Protein AF-A0A6A5CI00-F1 (afdb_monomer_lite)

Secondary structure (DSSP, 8-state):
-------------------------TT------TTSS--GGGT----PPP--EEEETTEEEE----S-----SSSSHHHHHHHHHHHHTTTTS-----------HHHHSTT-EEEEEEEEEEE--S-SS-SEEEEEEEEEEETTTTEEEEEPPP-TT--S--SEEEEEEPPBPP-SSS-S-PBP-GGG--TT-EEEETTEEEEEEEE-HHHHHHHHHHT-PPPPPPPPPP-HHHHHHHHHHHHT-TT----HHHHHHHHHHHHHTTPPP-S--HHHHHHHHHHHHSTT-EEEEEEEEE-TTSTT--EEEEEEEEETTTTEEEEEE-PPTT-SS---S-SEEEEPPBPPPSSTTS---B--TTT--TT-EEEETTEEEEEEEE-HHHHHHHHHHH-----PPPP-SPPPPPP-PPPPPPP-SSS-HHHHHHHHH-SS--PPPP-HHHHHHTTT-EEEEEEEEE-S-TTTTT-EEEEEEETTTTEEEEEEPP-TTSSS--EEEEEEE--B-TTSPBP-GGG--TT-EEEETTEEEEEEEE-HHHHHHHHHTTTT-GGG-HHHHHHHHHHHHHSSSSHHHHHHHHHHS-TT-EE-HHHHHHHHHHTT----HHHHHHHHHHTT--TT--EEHHHHHHHHHHS-------SS---TTHHHHHHHHHHHHHHHHHHHHH-HHHHHHHHHHHHHHSTTS-B-HHHHHHIIIIIS-----HHHHHHHHHHHS-TT-S-B-HHHHHHHHTT--TTTTTTTT-

InterPro domains:
  IPR002048 EF-hand domain [PF13833] (588-635)
  IPR002048 EF-hand domain [PS50222] (607-642)
  IPR002048 EF-hand domain [cd00051] (591-637)
  IPR006602 DM10 domain [PF06565] (104-211)
  IPR006602 DM10 domain [PF06565] (281-386)
  IPR006602 DM10 domain [PF06565] (445-542)
  IPR006602 DM10 domain [PS51336] (110-219)
  IPR006602 DM10 domain [PS51336] (287-394)
  IPR006602 DM10 domain [PS51336] (451-550)
  IPR006602 DM10 domain [SM00676] (110-219)
  IPR006602 DM10 domain [SM00676] (287-394)
  IPR006602 DM10 domain [SM00676] (451-550)
  IPR011992 EF-hand domain pair [SSF47473] (590-745)
  IPR040193 EF-hand domain-containing protein EFHC1/EFHC2/EFHB [PTHR12086] (25-575)

Organism: Naegleria fowleri (NCBI:txid5763)

pLDDT: mean 77.85, std 17.81, range [25.05, 96.81]

Sequence (754 aa):
MSFATKSSSFASNKEFSFMNTTAPSKDRKLPFLPGFTFDDKFIKERHHKSQLLAYKNHIPVVHDYDVPVEVDELQTETEKLADMLRSTTQLYKSTTTNETKQKENWLSLEKKVLRFYAYFKEGVHESPVEQSRVRKCVIFYYLEDDTMHISEPKQDNSGIPQGTLVKRHRIPRDRIQGNSNVYYTIDDLNVGREITVYGKTFRIVDCDAFTRDFFNGIGVEVPEPEPYPGDQYTEKRESIQKSMNPYKTLSPMDQDLKKYMEYSFKGKRTNPSKQEKVAVQKFLAFDRQVLRFFCAWDDTEKLYGDKRFFVLEYYLSDDTMKISEVFSANSGYDPFPVFLKRQKVPRIKNSANEPTTYYDETDLGIGKRIIVFSKNFLLYDCDPFTREFYAKKYGITDMTPIDVKDAPKTEIQYEEPPYNGFGDEEDSLGSWKYLVIKPPKKDVKKYIENDHKLFRYSAVLVTDKPEDKGRKFILSYYLSDDTISVFEPVQRNSGVIGGKFLQRSRVKNERGEYYKANETFIGATLNINNFIFYLEETDEFTVNYMEQNAEQFPKANIEIIMNKIRKHVQDSSLEYKLRDAMGSAQRGARIEMDELRQLLQSMGLDLVEHELITILRHFKANQDGTIDLSEFINAITFGPVTSTRKEQAVQPQKQKDTVSFNNAYKVFNEKISTRRLLVHDTFKVMSDKSVDGLIGETEFKKAVQDHLKLNLSNDQVSSLVDHFFPETKKRLTLIEFMKIIEGTSTYLYLKNNK

Foldseek 3Di:
DDDDDDDDDDDDDDDPPDDPPDDDDPPDPDDPDPPRDDDCPPVDPDDDDDPQWDDDPNDTDGDDPPDPPPPPDDPVVLVVLLVVLLVVVPVVDDDDDDDDPDDDQLVVQPPPKWKFKKWFKDADPDDPQFGIDIFIKIWIARRNARWIWIFGDDDPPPPDDGTTPGDTDFFAADDPDPDRDHTDDPVQDAQQHWGAGPNTIIHTFGIDPSNQSNCVSNVHHHDDGHDGDDTSNVVVVVVVVVVPDPPDDDDPVVVVVVVVVCVVVVHDDDDDDPVVVVLVVQCVVQPPPKWKFKKWFFPVVDPPTHIFIWIWIARRSHRWIWIAGDDDPPDPDDHDGGPGDTDFFWADDPDPPDDTDTDDPVQDAAQHWGQGPNTTIHGFATDPSNLVVCCVPPVDNPRDGDDPDDDPPDDDDDDQDPDPPDDDPQQSSQVVVDVDRDPRDDPVVQLVVQPPPKKWFWKAWDDPDPLRHPFIWIWIARRNHRWIWIWGDDDPPSPDDTGTPGDTDFFAAPVRHTDDLLQDFQQHWGQGVNTTIHGHGIDPSSLVVCCVVVVSHVLLNLLNLLLVVLVLCVPPPCVVLLVVVVVPADQQRWDALVRVCVSCVVSVDDRGPSSSVSVQVVQVQDVVRTHRSVVVVCCSPPPDNPDPPDPDDDDPVVVVLVVLQVVLLVLVLVLCVVPVVQLLVLLQVLLVPDPNSWDFLVSQVCSVCPRSPRPHDPSNSVSVRCLQAPPVGRIGHSVQSVCVSVVNHPVNVVVVVD

Structure (mmCIF, N/CA/C/O backbone):
data_AF-A0A6A5CI00-F1
#
_entry.id   AF-A0A6A5CI00-F1
#
loop_
_atom_site.group_PDB
_atom_site.id
_atom_site.type_symbol
_atom_site.label_atom_id
_atom_site.label_alt_id
_atom_site.label_comp_id
_atom_site.label_asym_id
_atom_site.label_entity_id
_atom_site.label_seq_id
_atom_site.pdbx_PDB_ins_code
_atom_site.Cartn_x
_atom_site.Cartn_y
_atom_site.Cartn_z
_atom_site.occupancy
_atom_site.B_iso_or_equiv
_atom_site.auth_seq_id
_atom_site.auth_comp_id
_atom_site.auth_asym_id
_atom_site.auth_atom_id
_atom_site.pdbx_PDB_model_num
ATOM 1 N N . MET A 1 1 ? -39.563 -46.593 19.217 1.00 32.53 1 MET A N 1
ATOM 2 C CA . MET A 1 1 ? -39.134 -47.921 19.702 1.00 32.53 1 MET A CA 1
ATOM 3 C C . MET A 1 1 ? -37.682 -47.837 20.142 1.00 32.53 1 MET A C 1
ATOM 5 O O . MET A 1 1 ? -36.894 -47.245 19.423 1.00 32.53 1 MET A O 1
ATOM 9 N N . SER A 1 2 ? -37.384 -48.445 21.294 1.00 28.08 2 SER A N 1
ATOM 10 C CA . SER A 1 2 ? -36.056 -48.839 21.792 1.00 28.08 2 SER A CA 1
ATOM 11 C C . SER A 1 2 ? -35.021 -47.738 22.079 1.00 28.08 2 SER A C 1
ATOM 13 O O . SER A 1 2 ? -34.098 -47.503 21.303 1.00 28.08 2 SER A O 1
ATOM 15 N N . PHE A 1 3 ? -35.132 -47.159 23.278 1.00 25.05 3 PHE A N 1
ATOM 16 C CA . PHE A 1 3 ? -34.029 -46.534 24.011 1.00 25.05 3 PHE A CA 1
ATOM 17 C C . PHE A 1 3 ? -33.148 -47.612 24.661 1.00 25.05 3 PHE A C 1
ATOM 19 O O . PHE A 1 3 ? -33.667 -48.500 25.333 1.00 25.05 3 PHE A O 1
ATOM 26 N N . ALA A 1 4 ? -31.827 -47.481 24.528 1.00 28.86 4 ALA A N 1
ATOM 27 C CA . ALA A 1 4 ? -30.848 -48.128 25.396 1.00 28.86 4 ALA A CA 1
ATOM 28 C C . ALA A 1 4 ? -30.026 -47.035 26.093 1.00 28.86 4 ALA A C 1
ATOM 30 O O . ALA A 1 4 ? -29.338 -46.235 25.462 1.00 28.86 4 ALA A O 1
ATOM 31 N N . THR A 1 5 ? -30.169 -46.989 27.411 1.00 28.27 5 THR A N 1
ATOM 32 C CA . THR A 1 5 ? -29.568 -46.050 28.355 1.00 28.27 5 THR A CA 1
ATOM 33 C C . THR A 1 5 ? -28.131 -46.443 28.696 1.00 28.27 5 THR A C 1
ATOM 35 O O . THR A 1 5 ? -27.895 -47.539 29.202 1.00 28.27 5 THR A O 1
ATOM 38 N N . LYS A 1 6 ? -27.178 -45.521 28.519 1.00 27.97 6 LYS A N 1
ATOM 39 C CA . LYS A 1 6 ? -25.930 -45.492 29.294 1.00 27.97 6 LYS A CA 1
ATOM 40 C C . LYS A 1 6 ? -25.767 -44.110 29.915 1.00 27.97 6 LYS A C 1
ATOM 42 O O . LYS A 1 6 ? -25.740 -43.094 29.231 1.00 27.97 6 LYS A O 1
ATOM 47 N N . SER A 1 7 ? -25.717 -44.127 31.237 1.00 26.31 7 SER A N 1
ATOM 48 C CA . SER A 1 7 ? -25.544 -43.016 32.158 1.00 26.31 7 SER A CA 1
ATOM 49 C C . SER A 1 7 ? -24.133 -42.431 32.072 1.00 26.31 7 SER A C 1
ATOM 51 O O . SER A 1 7 ? -23.162 -43.117 32.389 1.00 26.31 7 SER A O 1
ATOM 53 N N . SER A 1 8 ? -24.029 -41.151 31.718 1.00 26.78 8 SER A N 1
ATOM 54 C CA . SER A 1 8 ? -22.861 -40.314 32.003 1.00 26.78 8 SER A CA 1
ATOM 55 C C . SER A 1 8 ? -23.318 -39.119 32.836 1.00 26.78 8 SER A C 1
ATOM 57 O O . SER A 1 8 ? -24.094 -38.282 32.374 1.00 26.78 8 SER A O 1
ATOM 59 N N . SER A 1 9 ? -22.856 -39.084 34.080 1.00 26.25 9 SER A N 1
ATOM 60 C CA . SER A 1 9 ? -23.068 -38.040 35.076 1.00 26.25 9 SER A CA 1
ATOM 61 C C . SER A 1 9 ? -22.591 -36.672 34.577 1.00 26.25 9 SER A C 1
ATOM 63 O O . SER A 1 9 ? -21.389 -36.448 34.425 1.00 26.25 9 SER A O 1
ATOM 65 N N . PHE A 1 10 ? -23.526 -35.747 34.363 1.00 28.16 10 PHE A N 1
ATOM 66 C CA . PHE A 1 10 ? -23.225 -34.326 34.228 1.00 28.16 10 PHE A CA 1
ATOM 67 C C . PHE A 1 10 ? -23.096 -33.700 35.617 1.00 28.16 10 PHE A C 1
ATOM 69 O O . PHE A 1 10 ? -24.047 -33.665 36.394 1.00 28.16 10 PHE A O 1
ATOM 76 N N . ALA A 1 11 ? -21.895 -33.208 35.905 1.00 28.19 11 ALA A N 1
ATOM 77 C CA . ALA A 1 11 ? -21.605 -32.332 37.023 1.00 28.19 11 ALA A CA 1
ATOM 78 C C . ALA A 1 11 ? -22.279 -30.968 36.806 1.00 28.19 11 ALA A C 1
ATOM 80 O O . ALA A 1 11 ? -22.049 -30.306 35.791 1.00 28.19 11 ALA A O 1
ATOM 81 N N . SER A 1 12 ? -23.074 -30.531 37.779 1.00 28.50 12 SER A N 1
ATOM 82 C CA . SER A 1 12 ? -23.585 -29.166 37.876 1.00 28.50 12 SER A CA 1
ATOM 83 C C . SER A 1 12 ? -23.080 -28.507 39.155 1.00 28.50 12 SER A C 1
ATOM 85 O O . SER A 1 12 ? -23.105 -29.122 40.217 1.00 28.50 12 SER A O 1
ATOM 87 N N . ASN A 1 13 ? -22.738 -27.226 39.010 1.00 28.45 13 ASN A N 1
ATOM 88 C CA . ASN A 1 13 ? -22.487 -26.209 40.035 1.00 28.45 13 ASN A CA 1
ATOM 89 C C . ASN A 1 13 ? -21.040 -26.082 40.532 1.00 28.45 13 ASN A C 1
ATOM 91 O O . ASN A 1 13 ? -20.652 -26.538 41.600 1.00 28.45 13 ASN A O 1
ATOM 95 N N . LYS A 1 14 ? -20.266 -25.321 39.744 1.00 29.27 14 LYS A N 1
ATOM 96 C CA . LYS A 1 14 ? -19.169 -24.488 40.246 1.00 29.27 14 LYS A CA 1
ATOM 97 C C . LYS A 1 14 ? -19.744 -23.462 41.222 1.00 29.27 14 LYS A C 1
ATOM 99 O O . LYS A 1 14 ? -20.208 -22.399 40.811 1.00 29.27 14 LYS A O 1
ATOM 104 N N . GLU A 1 15 ? -19.690 -23.780 42.505 1.00 29.03 15 GLU A N 1
ATOM 105 C CA . GLU A 1 15 ? -19.599 -22.759 43.538 1.00 29.03 15 GLU A CA 1
ATOM 106 C C . GLU A 1 15 ? -18.268 -22.020 43.364 1.00 29.03 15 GLU A C 1
ATOM 108 O O . GLU A 1 15 ? -17.211 -22.620 43.149 1.00 29.03 15 GLU A O 1
ATOM 113 N N . PHE A 1 16 ? -18.327 -20.691 43.403 1.00 28.14 16 PHE A N 1
ATOM 114 C CA . PHE A 1 16 ? -17.142 -19.854 43.502 1.00 28.14 16 PHE A CA 1
ATOM 115 C C . PHE A 1 16 ? -16.507 -20.096 44.874 1.00 28.14 16 PHE A C 1
ATOM 117 O O . PHE A 1 16 ? -16.848 -19.434 45.851 1.00 28.14 16 PHE A O 1
ATOM 124 N N . SER A 1 17 ? -15.566 -21.039 44.936 1.00 27.95 17 SER A N 1
ATOM 125 C CA . SER A 1 17 ? -14.612 -21.110 46.033 1.00 27.95 17 SER A CA 1
ATOM 126 C C . SER A 1 17 ? -13.823 -19.802 46.031 1.00 27.95 17 SER A C 1
ATOM 128 O O . SER A 1 17 ? -13.039 -19.540 45.109 1.00 27.95 17 SER A O 1
ATOM 130 N N . PHE A 1 18 ? -14.026 -18.969 47.051 1.00 26.52 18 PHE A N 1
ATOM 131 C CA . PHE A 1 18 ? -12.998 -18.016 47.447 1.00 26.52 18 PHE A CA 1
ATOM 132 C C . PHE A 1 18 ? -11.686 -18.787 47.530 1.00 26.52 18 PHE A C 1
ATOM 134 O O . PHE A 1 18 ? -11.658 -19.895 48.062 1.00 26.52 18 PHE A O 1
ATOM 141 N N . MET A 1 19 ? -10.647 -18.238 46.902 1.00 28.00 19 MET A N 1
ATOM 142 C CA . MET A 1 19 ? -9.322 -18.835 46.859 1.00 28.00 19 MET A CA 1
ATOM 143 C C . MET A 1 19 ? -8.972 -19.392 48.238 1.00 28.00 19 MET A C 1
ATOM 145 O O . MET A 1 19 ? -8.753 -18.626 49.174 1.00 28.00 19 MET A O 1
ATOM 149 N N . ASN A 1 20 ? -8.889 -20.720 48.337 1.00 28.88 20 ASN A N 1
ATOM 150 C CA . ASN A 1 20 ? -7.999 -21.348 49.291 1.00 28.88 20 ASN A CA 1
ATOM 151 C C . ASN A 1 20 ? -6.632 -20.748 48.982 1.00 28.88 20 ASN A C 1
ATOM 153 O O . ASN A 1 20 ? -5.999 -21.097 47.985 1.00 28.88 20 ASN A O 1
ATOM 157 N N . THR A 1 21 ? -6.226 -19.762 49.777 1.00 29.81 21 THR A N 1
ATOM 158 C CA . THR A 1 21 ? -4.846 -19.315 49.837 1.00 29.81 21 THR A CA 1
ATOM 159 C C . THR A 1 21 ? -4.044 -20.545 50.189 1.00 29.81 21 THR A C 1
ATOM 161 O O . THR A 1 21 ? -4.016 -20.985 51.335 1.00 29.81 21 THR A O 1
ATOM 164 N N . THR A 1 22 ? -3.450 -21.133 49.155 1.00 33.62 22 THR A N 1
ATOM 165 C CA . THR A 1 22 ? -2.323 -22.041 49.242 1.00 33.62 22 THR A CA 1
ATOM 166 C C . THR A 1 22 ? -1.447 -21.540 50.377 1.00 33.62 22 THR A C 1
ATOM 168 O O . THR A 1 22 ? -1.013 -20.382 50.348 1.00 33.62 22 THR A O 1
ATOM 171 N N . ALA A 1 23 ? -1.250 -22.379 51.394 1.00 33.56 23 ALA A N 1
ATOM 172 C CA . ALA A 1 23 ? -0.268 -22.122 52.430 1.00 33.56 23 ALA A CA 1
ATOM 173 C C . ALA A 1 23 ? 1.013 -21.610 51.748 1.00 33.56 23 ALA A C 1
ATOM 175 O O . ALA A 1 23 ? 1.413 -22.179 50.722 1.00 33.56 23 ALA A O 1
ATOM 176 N N . PRO A 1 24 ? 1.620 -20.510 52.225 1.00 36.47 24 PRO A N 1
ATOM 177 C CA . PRO A 1 24 ? 2.801 -19.978 51.579 1.00 36.47 24 PRO A CA 1
ATOM 178 C C . PRO A 1 24 ? 3.862 -21.078 51.549 1.00 36.47 24 PRO A C 1
ATOM 180 O O . PRO A 1 24 ? 4.193 -21.680 52.570 1.00 36.47 24 PRO A O 1
ATOM 183 N N . SER A 1 25 ? 4.367 -21.346 50.344 1.00 35.69 25 SER A N 1
ATOM 184 C CA . SER A 1 25 ? 5.595 -22.098 50.105 1.00 35.69 25 SER A CA 1
ATOM 185 C C . SER A 1 25 ? 6.640 -21.735 51.163 1.00 35.69 25 SER A C 1
ATOM 187 O O . SER A 1 25 ? 6.814 -20.544 51.441 1.00 35.69 25 SER A O 1
ATOM 189 N N . LYS A 1 26 ? 7.369 -22.729 51.684 1.00 43.38 26 LYS A N 1
ATOM 190 C CA . LYS A 1 26 ? 8.446 -22.618 52.693 1.00 43.38 26 LYS A CA 1
ATOM 191 C C . LYS A 1 26 ? 9.568 -21.591 52.395 1.00 43.38 26 LYS A C 1
ATOM 193 O O . LYS A 1 26 ? 10.457 -21.431 53.221 1.00 43.38 26 LYS A O 1
ATOM 198 N N . ASP A 1 27 ? 9.494 -20.839 51.296 1.00 43.53 27 ASP A N 1
ATOM 199 C CA . ASP A 1 27 ? 10.564 -19.991 50.761 1.00 43.53 27 ASP A CA 1
ATOM 200 C C . ASP A 1 27 ? 10.288 -18.473 50.759 1.00 43.53 27 ASP A C 1
ATOM 202 O O . ASP A 1 27 ? 11.006 -17.715 50.109 1.00 43.53 27 ASP A O 1
ATOM 206 N N . ARG A 1 28 ? 9.300 -17.963 51.509 1.00 48.97 28 ARG A N 1
ATOM 207 C CA . ARG A 1 28 ? 9.152 -16.505 51.719 1.00 48.97 28 ARG A CA 1
ATOM 208 C C . ARG A 1 28 ? 9.502 -16.104 53.151 1.00 48.97 28 ARG A C 1
ATOM 210 O O . ARG A 1 28 ? 8.641 -16.068 54.022 1.00 48.97 28 ARG A O 1
ATOM 217 N N . LYS A 1 29 ? 10.770 -15.747 53.382 1.00 59.56 29 LYS A N 1
ATOM 218 C CA . LYS A 1 29 ? 11.220 -15.065 54.609 1.00 59.56 29 LYS A CA 1
ATOM 219 C C . LYS A 1 29 ? 10.719 -13.617 54.603 1.00 59.56 29 LYS A C 1
ATOM 221 O O . LYS A 1 29 ? 11.416 -12.719 54.137 1.00 59.56 29 LYS A O 1
ATOM 226 N N . LEU A 1 30 ? 9.493 -13.396 55.072 1.00 69.94 30 LEU A N 1
ATOM 227 C CA . LEU A 1 30 ? 8.991 -12.048 55.341 1.00 69.94 30 LEU A CA 1
ATOM 228 C C . LEU A 1 30 ? 9.643 -11.505 56.628 1.00 69.94 30 LEU A C 1
ATOM 230 O O . LEU A 1 30 ? 9.786 -12.255 57.595 1.00 69.94 30 LEU A O 1
ATOM 234 N N . PRO A 1 31 ? 10.067 -10.230 56.660 1.00 71.75 31 PRO A N 1
ATOM 235 C CA . PRO A 1 31 ? 10.628 -9.621 57.861 1.00 71.75 31 PRO A CA 1
ATOM 236 C C . PRO A 1 31 ? 9.540 -9.422 58.929 1.00 71.75 31 PRO A C 1
ATOM 238 O O . PRO A 1 31 ? 8.436 -8.987 58.611 1.00 71.75 31 PRO A O 1
ATOM 241 N N . PHE A 1 32 ? 9.863 -9.678 60.202 1.00 69.31 32 PHE A N 1
ATOM 242 C CA . PHE A 1 32 ? 8.970 -9.469 61.358 1.00 69.31 32 PHE A CA 1
ATOM 243 C C . PHE A 1 32 ? 8.850 -7.980 61.737 1.00 69.31 32 PHE A C 1
ATOM 245 O O . PHE A 1 32 ? 9.078 -7.583 62.878 1.00 69.31 32 PHE A O 1
ATOM 252 N N . LEU A 1 33 ? 8.532 -7.142 60.751 1.00 72.62 33 LEU A N 1
ATOM 253 C CA . LEU A 1 33 ? 8.220 -5.731 60.942 1.00 72.62 33 LEU A CA 1
ATOM 254 C C . LEU A 1 33 ? 6.701 -5.562 61.118 1.00 72.62 33 LEU A C 1
ATOM 256 O O . LEU A 1 33 ? 5.930 -6.275 60.463 1.00 72.62 33 LEU A O 1
ATOM 260 N N . PRO A 1 34 ? 6.246 -4.612 61.956 1.00 65.19 34 PRO A N 1
ATOM 261 C CA . PRO A 1 34 ? 4.827 -4.293 62.078 1.00 65.19 34 PRO A CA 1
ATOM 262 C C . PRO A 1 34 ? 4.213 -4.008 60.696 1.00 65.19 34 PRO A C 1
ATOM 264 O O . PRO A 1 34 ? 4.723 -3.172 59.955 1.00 65.19 34 PRO A O 1
ATOM 267 N N . GLY A 1 35 ? 3.146 -4.728 60.333 1.00 67.69 35 GLY A N 1
ATOM 268 C CA . GLY A 1 35 ? 2.485 -4.631 59.020 1.00 67.69 35 GLY A CA 1
ATOM 269 C C . GLY A 1 35 ? 2.784 -5.775 58.038 1.00 67.69 35 GLY A C 1
ATOM 270 O O . GLY A 1 35 ? 2.065 -5.912 57.053 1.00 67.69 35 GLY A O 1
ATOM 271 N N . PHE A 1 36 ? 3.774 -6.633 58.322 1.00 68.94 36 PHE A N 1
ATOM 272 C CA . PHE A 1 36 ? 4.095 -7.836 57.529 1.00 68.94 36 PHE A CA 1
ATOM 273 C C . PHE A 1 36 ? 3.669 -9.153 58.209 1.00 68.94 36 PHE A C 1
ATOM 275 O O . PHE A 1 36 ? 4.078 -10.236 57.794 1.00 68.94 36 PHE A O 1
ATOM 282 N N . THR A 1 37 ? 2.830 -9.066 59.245 1.00 62.81 37 THR A N 1
ATOM 283 C CA . THR A 1 37 ? 2.279 -10.194 60.012 1.00 62.81 37 THR A CA 1
ATOM 284 C C . THR A 1 37 ? 0.756 -10.228 59.888 1.00 62.81 37 THR A C 1
ATOM 286 O O . THR A 1 37 ? 0.109 -9.192 60.044 1.00 62.81 37 THR A O 1
ATOM 289 N N . PHE A 1 38 ? 0.174 -11.403 59.646 1.00 66.88 38 PHE A N 1
ATOM 290 C CA . PHE A 1 38 ? -1.281 -11.594 59.671 1.00 66.88 38 PHE A CA 1
ATOM 291 C C . PHE A 1 38 ? -1.759 -11.774 61.125 1.00 66.88 38 PHE A C 1
ATOM 293 O O . PHE A 1 38 ? -1.087 -12.435 61.915 1.00 66.88 38 PHE A O 1
ATOM 300 N N . ASP A 1 39 ? -2.875 -11.142 61.507 1.00 56.56 39 ASP A N 1
ATOM 301 C CA . ASP A 1 39 ? -3.415 -11.207 62.877 1.00 56.56 39 ASP A CA 1
ATOM 302 C C . ASP A 1 39 ? -4.332 -12.444 63.014 1.00 56.56 39 ASP A C 1
ATOM 304 O O . ASP A 1 39 ? -5.513 -12.404 62.671 1.00 56.56 39 ASP A O 1
ATOM 308 N N . ASP A 1 40 ? -3.786 -13.562 63.509 1.00 56.69 40 ASP A N 1
ATOM 309 C CA . ASP A 1 40 ? -4.455 -14.878 63.637 1.00 56.69 40 ASP A CA 1
ATOM 310 C C . ASP A 1 40 ? -5.564 -14.940 64.715 1.00 56.69 40 ASP A C 1
ATOM 312 O O . ASP A 1 40 ? -6.048 -16.015 65.086 1.00 56.69 40 ASP A O 1
ATOM 316 N N . LYS A 1 41 ? -6.009 -13.793 65.243 1.00 56.69 41 LYS A N 1
ATOM 317 C CA . LYS A 1 41 ? -7.024 -13.716 66.311 1.00 56.69 41 LYS A CA 1
ATOM 318 C C . LYS A 1 41 ? -8.379 -14.319 65.937 1.00 56.69 41 LYS A C 1
ATOM 320 O O . LYS A 1 41 ? -9.146 -14.633 66.839 1.00 56.69 41 LYS A O 1
ATOM 325 N N . PHE A 1 42 ? -8.660 -14.511 64.650 1.00 52.56 42 PHE A N 1
ATOM 326 C CA . PHE A 1 42 ? -9.917 -15.090 64.165 1.00 52.56 42 PHE A CA 1
ATOM 327 C C . PHE A 1 42 ? -9.876 -16.614 63.957 1.00 52.56 42 PHE A C 1
ATOM 329 O O . PHE A 1 42 ? -10.898 -17.190 63.607 1.00 52.56 42 PHE A O 1
ATOM 336 N N . ILE A 1 43 ? -8.727 -17.272 64.169 1.00 58.22 43 ILE A N 1
ATOM 337 C CA . ILE A 1 43 ? -8.549 -18.712 63.885 1.00 58.22 43 ILE A CA 1
ATOM 338 C C . ILE A 1 43 ? -8.535 -19.564 65.172 1.00 58.22 43 ILE A C 1
ATOM 340 O O . ILE A 1 43 ? -8.795 -20.765 65.133 1.00 58.22 43 ILE A O 1
ATOM 344 N N . LYS A 1 44 ? -8.265 -18.975 66.346 1.00 58.69 44 LYS A N 1
ATOM 345 C CA . LYS A 1 44 ? -8.261 -19.713 67.622 1.00 58.69 44 LYS A CA 1
ATOM 346 C C . LYS A 1 44 ? -9.650 -19.746 68.259 1.00 58.69 44 LYS A C 1
ATOM 348 O O . LYS A 1 44 ? -10.109 -18.741 68.778 1.00 58.69 44 LYS A O 1
ATOM 353 N N . GLU A 1 45 ? -10.259 -20.928 68.319 1.00 58.03 45 GLU A N 1
ATOM 354 C CA . GLU A 1 45 ? -11.554 -21.145 68.992 1.00 58.03 45 GLU A CA 1
ATOM 355 C C . GLU A 1 45 ? -11.425 -21.482 70.493 1.00 58.03 45 GLU A C 1
ATOM 357 O O . GLU A 1 45 ? -12.398 -21.414 71.241 1.00 58.03 45 GLU A O 1
ATOM 362 N N . ARG A 1 46 ? -10.226 -21.852 70.971 1.00 62.50 46 ARG A N 1
ATOM 363 C CA . ARG A 1 46 ? -9.977 -22.253 72.370 1.00 62.50 46 ARG A CA 1
ATOM 364 C C . ARG A 1 46 ? -8.845 -21.429 72.991 1.00 62.50 46 ARG A C 1
ATOM 366 O O . ARG A 1 46 ? -7.708 -21.488 72.534 1.00 62.50 46 ARG A O 1
ATOM 373 N N . HIS A 1 47 ? -9.148 -20.712 74.077 1.00 73.25 47 HIS A N 1
ATOM 374 C CA . HIS A 1 47 ? -8.219 -19.805 74.779 1.00 73.25 47 HIS A CA 1
ATOM 375 C C . HIS A 1 47 ? -7.898 -20.237 76.223 1.00 73.25 47 HIS A C 1
ATOM 377 O O . HIS A 1 47 ? -7.613 -19.399 77.080 1.00 73.25 47 HIS A O 1
ATOM 383 N N . HIS A 1 48 ? -7.976 -21.532 76.532 1.00 72.81 48 HIS A N 1
ATOM 384 C CA . HIS A 1 48 ? -7.642 -22.025 77.869 1.00 72.81 48 HIS A CA 1
ATOM 385 C C . HIS A 1 48 ? -6.139 -21.860 78.143 1.00 72.81 48 HIS A C 1
ATOM 387 O O . HIS A 1 48 ? -5.304 -22.106 77.273 1.00 72.81 48 HIS A O 1
ATOM 393 N N . LYS A 1 49 ? -5.789 -21.422 79.357 1.00 66.62 49 LYS A N 1
ATOM 394 C CA . LYS A 1 49 ? -4.394 -21.316 79.799 1.00 66.62 49 LYS A CA 1
ATOM 395 C C . LYS A 1 49 ? -3.919 -22.691 80.269 1.00 66.62 49 LYS A C 1
ATOM 397 O O . LYS A 1 49 ? -4.530 -23.265 81.166 1.00 66.62 49 LYS A O 1
ATOM 402 N N . SER A 1 50 ? -2.835 -23.202 79.696 1.00 62.53 50 SER A N 1
ATOM 403 C CA . SER A 1 50 ? -2.162 -24.406 80.191 1.00 62.53 50 SER A CA 1
ATOM 404 C C . SER A 1 50 ? -1.496 -24.126 81.544 1.00 62.53 50 SER A C 1
ATOM 406 O O . SER A 1 50 ? -0.822 -23.108 81.705 1.00 62.53 50 SER A O 1
ATOM 408 N N . GLN A 1 51 ? -1.641 -25.029 82.514 1.00 71.88 51 GLN A N 1
ATOM 409 C CA . GLN A 1 51 ? -1.037 -24.929 83.855 1.00 71.88 51 GLN A CA 1
ATOM 410 C C . GLN A 1 51 ? 0.421 -25.419 83.846 1.00 71.88 51 GLN A C 1
ATOM 412 O O . GLN A 1 51 ? 0.815 -26.300 84.602 1.00 71.88 51 GLN A O 1
ATOM 417 N N . LEU A 1 52 ? 1.218 -24.858 82.937 1.00 68.31 52 LEU A N 1
ATOM 418 C CA . LEU A 1 52 ? 2.627 -25.214 82.729 1.00 68.31 52 LEU A CA 1
ATOM 419 C C . LEU A 1 52 ? 3.520 -24.723 83.876 1.00 68.31 52 LEU A C 1
ATOM 421 O O . LEU A 1 52 ? 4.548 -25.319 84.173 1.00 68.31 52 LEU A O 1
ATOM 425 N N . LEU A 1 53 ? 3.097 -23.644 84.533 1.00 72.75 53 LEU A N 1
ATOM 426 C CA . LEU A 1 53 ? 3.742 -23.057 85.698 1.00 72.75 53 LEU A CA 1
ATOM 427 C C . LEU A 1 53 ? 2.835 -23.288 86.903 1.00 72.75 53 LEU A C 1
ATOM 429 O O . LEU A 1 53 ? 1.719 -22.763 86.945 1.00 72.75 53 LEU A O 1
ATOM 433 N N . ALA A 1 54 ? 3.305 -24.065 87.871 1.00 76.81 54 ALA A N 1
ATOM 434 C CA . ALA A 1 54 ? 2.566 -24.360 89.090 1.00 76.81 54 ALA A CA 1
ATOM 435 C C . ALA A 1 54 ? 3.478 -24.238 90.314 1.00 76.81 54 ALA A C 1
ATOM 437 O O . ALA A 1 54 ? 4.690 -24.416 90.234 1.00 76.81 54 ALA A O 1
ATOM 438 N N . TYR A 1 55 ? 2.891 -23.947 91.471 1.00 74.62 55 TYR A N 1
ATOM 439 C CA . TYR A 1 55 ? 3.594 -24.057 92.745 1.00 74.62 55 TYR A CA 1
ATOM 440 C C . TYR A 1 55 ? 3.219 -25.384 93.391 1.00 74.62 55 TYR A C 1
ATOM 442 O O . TYR A 1 55 ? 2.053 -25.602 93.718 1.00 74.62 55 TYR A O 1
ATOM 450 N N . LYS A 1 56 ? 4.202 -26.257 93.614 1.00 68.00 56 LYS A N 1
ATOM 451 C CA . LYS A 1 56 ? 4.024 -27.470 94.419 1.00 68.00 56 LYS A CA 1
ATOM 452 C C . LYS A 1 56 ? 4.841 -27.298 95.691 1.00 68.00 56 LYS A C 1
ATOM 454 O O . LYS A 1 56 ? 6.050 -27.107 95.625 1.00 68.00 56 LYS A O 1
ATOM 459 N N . ASN A 1 57 ? 4.174 -27.308 96.844 1.00 70.06 57 ASN A N 1
ATOM 460 C CA . ASN A 1 57 ? 4.796 -27.093 98.157 1.00 70.06 57 ASN A CA 1
ATOM 461 C C . ASN A 1 57 ? 5.646 -25.805 98.229 1.00 70.06 57 ASN A C 1
ATOM 463 O O . ASN A 1 57 ? 6.787 -25.832 98.674 1.00 70.06 57 ASN A O 1
ATOM 467 N N . HIS A 1 58 ? 5.085 -24.680 97.770 1.00 64.62 58 HIS A N 1
ATOM 468 C CA . HIS A 1 58 ? 5.712 -23.344 97.781 1.00 64.62 58 HIS A CA 1
ATOM 469 C C . HIS A 1 58 ? 6.978 -23.172 96.929 1.00 64.62 58 HIS A C 1
ATOM 471 O O . HIS A 1 58 ? 7.599 -22.112 96.970 1.00 64.62 58 HIS A O 1
ATOM 477 N N . ILE A 1 59 ? 7.316 -24.152 96.092 1.00 69.00 59 ILE A N 1
ATOM 478 C CA . ILE A 1 59 ? 8.415 -24.060 95.131 1.00 69.00 59 ILE A CA 1
ATOM 479 C C . ILE A 1 59 ? 7.813 -23.903 93.726 1.00 69.00 59 ILE A C 1
ATOM 481 O O . ILE A 1 59 ? 6.881 -24.644 93.392 1.00 69.00 59 ILE A O 1
ATOM 485 N N . PRO A 1 60 ? 8.285 -22.942 92.907 1.00 70.25 60 PRO A N 1
ATOM 486 C CA . PRO A 1 60 ? 7.844 -22.818 91.524 1.00 70.25 60 PRO A CA 1
ATOM 487 C C . PRO A 1 60 ? 8.393 -23.992 90.707 1.00 70.25 60 PRO A C 1
ATOM 489 O O . PRO A 1 60 ? 9.604 -24.200 90.645 1.00 70.25 60 PRO A O 1
ATOM 492 N N . VAL A 1 61 ? 7.499 -24.759 90.087 1.00 72.88 61 VAL A N 1
ATOM 493 C CA . VAL A 1 61 ? 7.820 -25.917 89.248 1.00 72.88 61 VAL A CA 1
ATOM 494 C C . VAL A 1 61 ? 7.234 -25.696 87.853 1.00 72.88 61 VAL A C 1
ATOM 496 O O . VAL A 1 61 ? 6.091 -25.255 87.703 1.00 72.88 61 VAL A O 1
ATOM 499 N N . VAL A 1 62 ? 8.030 -26.003 86.831 1.00 72.88 62 VAL A N 1
ATOM 500 C CA . VAL A 1 62 ? 7.581 -26.084 85.438 1.00 72.88 62 VAL A CA 1
ATOM 501 C C . VAL A 1 62 ? 7.213 -27.541 85.168 1.00 72.88 62 VAL A C 1
ATOM 503 O O . VAL A 1 62 ? 8.024 -28.431 85.419 1.00 72.88 62 VAL A O 1
ATOM 506 N N . HIS A 1 63 ? 5.985 -27.804 84.730 1.00 64.50 63 HIS A N 1
ATOM 507 C CA . HIS A 1 63 ? 5.583 -29.146 84.315 1.00 64.50 63 HIS A CA 1
ATOM 508 C C . HIS A 1 63 ? 6.032 -29.397 82.871 1.00 64.50 63 HIS A C 1
ATOM 510 O O . HIS A 1 63 ? 5.460 -28.819 81.948 1.00 64.50 63 HIS A O 1
ATOM 516 N N . ASP A 1 64 ? 7.019 -30.274 82.682 1.00 53.25 64 ASP A N 1
ATOM 517 C CA . ASP A 1 64 ? 7.411 -30.775 81.362 1.00 53.25 64 ASP A CA 1
ATOM 518 C C . ASP A 1 64 ? 6.404 -31.844 80.913 1.00 53.25 64 ASP A C 1
ATOM 520 O O . ASP A 1 64 ? 6.329 -32.926 81.496 1.00 53.25 64 ASP A O 1
ATOM 524 N N . TYR A 1 65 ? 5.606 -31.545 79.888 1.00 49.72 65 TYR A N 1
ATOM 525 C CA . TYR A 1 65 ? 4.769 -32.537 79.208 1.00 49.72 65 TYR A CA 1
ATOM 526 C C . TYR A 1 65 ? 5.298 -32.750 77.786 1.00 49.72 65 TYR A C 1
ATOM 528 O O . TYR A 1 65 ? 4.748 -32.202 76.838 1.00 49.72 65 TYR A O 1
ATOM 536 N N . ASP A 1 66 ? 6.343 -33.568 77.651 1.00 40.22 66 ASP A N 1
ATOM 537 C CA . ASP A 1 66 ? 6.747 -34.203 76.383 1.00 40.22 66 ASP A CA 1
ATOM 538 C C . ASP A 1 66 ? 6.438 -35.712 76.429 1.00 40.22 66 ASP A C 1
ATOM 540 O O . ASP A 1 66 ? 7.260 -36.572 76.119 1.00 40.22 66 ASP A O 1
ATOM 544 N N . VAL A 1 67 ? 5.216 -36.048 76.845 1.00 35.12 67 VAL A N 1
ATOM 545 C CA . VAL A 1 67 ? 4.637 -37.384 76.675 1.00 35.12 67 VAL A CA 1
ATOM 546 C C . VAL A 1 67 ? 3.263 -37.174 76.042 1.00 35.12 67 VAL A C 1
ATOM 548 O O . VAL A 1 67 ? 2.482 -36.378 76.577 1.00 35.12 67 VAL A O 1
ATOM 551 N N . PRO A 1 68 ? 2.956 -37.806 74.891 1.00 36.75 68 PRO A N 1
ATOM 552 C CA . PRO A 1 68 ? 1.607 -37.769 74.355 1.00 36.75 68 PRO A CA 1
ATOM 553 C C . PRO A 1 68 ? 0.682 -38.285 75.447 1.00 36.75 68 PRO A C 1
ATOM 555 O O . PRO A 1 68 ? 0.951 -39.332 76.027 1.00 36.75 68 PRO A O 1
ATOM 558 N N . VAL A 1 69 ? -0.368 -37.525 75.748 1.00 35.44 69 VAL A N 1
ATOM 559 C CA . VAL A 1 69 ? -1.459 -37.990 76.602 1.00 35.44 69 VAL A CA 1
ATOM 560 C C . VAL A 1 69 ? -1.879 -39.352 76.055 1.00 35.44 69 VAL A C 1
ATOM 562 O O . VAL A 1 69 ? -2.422 -39.421 74.950 1.00 35.44 69 VAL A O 1
ATOM 565 N N . GLU A 1 70 ? -1.547 -40.421 76.784 1.00 33.62 70 GLU A N 1
ATOM 566 C CA . GLU A 1 70 ? -2.144 -41.732 76.585 1.00 33.62 70 GLU A CA 1
ATOM 567 C C . GLU A 1 70 ? -3.649 -41.494 76.579 1.00 33.62 70 GLU A C 1
ATOM 569 O O . GLU A 1 70 ? -4.237 -40.990 77.540 1.00 33.62 70 GLU A O 1
ATOM 574 N N . VAL A 1 71 ? -4.243 -41.736 75.413 1.00 38.22 71 VAL A N 1
ATOM 575 C CA . VAL A 1 71 ? -5.683 -41.738 75.211 1.00 38.22 71 VAL A CA 1
ATOM 576 C C . VAL A 1 71 ? -6.177 -42.989 75.918 1.00 38.22 71 VAL A C 1
ATOM 578 O O . VAL A 1 71 ? -6.337 -44.042 75.307 1.00 38.22 71 VAL A O 1
ATOM 581 N N . ASP A 1 72 ? -6.310 -42.880 77.234 1.00 35.47 72 ASP A N 1
ATOM 582 C CA . ASP A 1 72 ? -6.743 -43.975 78.078 1.00 35.47 72 ASP A CA 1
ATOM 583 C C . ASP A 1 72 ? -8.255 -44.204 77.880 1.00 35.47 72 ASP A C 1
ATOM 585 O O . ASP A 1 72 ? -9.085 -43.294 77.966 1.00 35.47 72 ASP A O 1
ATOM 589 N N . GLU A 1 73 ? -8.566 -45.459 77.561 1.00 39.47 73 GLU A N 1
ATOM 590 C CA . GLU A 1 73 ? -9.776 -46.205 77.938 1.00 39.47 73 GLU A CA 1
ATOM 591 C C . GLU A 1 73 ? -11.151 -45.932 77.299 1.00 39.47 73 GLU A C 1
ATOM 593 O O . GLU A 1 73 ? -12.102 -46.612 77.669 1.00 39.47 73 GLU A O 1
ATOM 598 N N . LEU A 1 74 ? -11.314 -45.084 76.277 1.00 37.84 74 LEU A N 1
ATOM 599 C CA . LEU A 1 74 ? -12.653 -44.896 75.660 1.00 37.84 74 LEU A CA 1
ATOM 600 C C . LEU A 1 74 ? -12.927 -45.664 74.356 1.00 37.84 74 LEU A C 1
ATOM 602 O O . LEU A 1 74 ? -14.059 -45.646 73.876 1.00 37.84 74 LEU A O 1
ATOM 606 N N . GLN A 1 75 ? -11.942 -46.354 73.774 1.00 37.59 75 GLN A N 1
ATOM 607 C CA . GLN A 1 75 ? -12.124 -47.057 72.488 1.00 37.59 75 GLN A CA 1
ATOM 608 C C . GLN A 1 75 ? -12.199 -48.587 72.595 1.00 37.59 75 GLN A C 1
ATOM 610 O O . GLN A 1 75 ? -12.620 -49.235 71.645 1.00 37.59 75 GLN A O 1
ATOM 615 N N . THR A 1 76 ? -11.873 -49.180 73.747 1.00 44.59 76 THR A N 1
ATOM 616 C CA . THR A 1 76 ? -11.941 -50.640 73.969 1.00 44.59 76 THR A CA 1
ATOM 617 C C . THR A 1 76 ? -13.244 -51.108 74.628 1.00 44.59 76 THR A C 1
ATOM 619 O O . THR A 1 76 ? -13.466 -52.313 74.766 1.00 44.59 76 THR A O 1
ATOM 622 N N . GLU A 1 77 ? -14.132 -50.190 75.023 1.00 43.28 77 GLU A N 1
ATOM 623 C CA . GLU A 1 77 ? -15.425 -50.535 75.627 1.00 43.28 77 GLU A CA 1
ATOM 624 C C . GLU A 1 77 ? -16.504 -50.888 74.599 1.00 43.28 77 GLU A C 1
ATOM 626 O O . GLU A 1 77 ? -17.360 -51.714 74.900 1.00 43.28 77 GLU A O 1
ATOM 631 N N . THR A 1 78 ? -16.472 -50.322 73.388 1.00 43.97 78 THR A N 1
ATOM 632 C CA . THR A 1 78 ? -17.505 -50.543 72.358 1.00 43.97 78 THR A CA 1
ATOM 633 C C . THR A 1 78 ? -17.461 -51.961 71.788 1.00 43.97 78 THR A C 1
ATOM 635 O O . THR A 1 78 ? -18.505 -52.600 71.660 1.00 43.97 78 THR A O 1
ATOM 638 N N . GLU A 1 79 ? -16.264 -52.499 71.547 1.00 44.75 79 GLU A N 1
ATOM 639 C CA . GLU A 1 79 ? -16.069 -53.885 71.099 1.00 44.75 79 GLU A CA 1
ATOM 640 C C . GLU A 1 79 ? -16.416 -54.896 72.208 1.00 44.75 79 GLU A C 1
ATOM 642 O O . GLU A 1 79 ? -17.110 -55.882 71.959 1.00 44.75 79 GLU A O 1
ATOM 647 N N . LYS A 1 80 ? -16.058 -54.602 73.469 1.00 46.62 80 LYS A N 1
ATOM 648 C CA . LYS A 1 80 ? -16.454 -55.419 74.634 1.00 46.62 80 LYS A CA 1
ATOM 649 C C . LYS A 1 80 ? -17.959 -55.353 74.931 1.00 46.62 80 LYS A C 1
ATOM 651 O O . LYS A 1 80 ? -18.514 -56.322 75.450 1.00 46.62 80 LYS A O 1
ATOM 656 N N . LEU A 1 81 ? -18.631 -54.242 74.607 1.00 45.50 81 LEU A N 1
ATOM 657 C CA . LEU A 1 81 ? -20.087 -54.115 74.723 1.00 45.50 81 LEU A CA 1
ATOM 658 C C . LEU A 1 81 ? -20.811 -54.939 73.662 1.00 45.50 81 LEU A C 1
ATOM 660 O O . LEU A 1 81 ? -21.796 -55.586 73.998 1.00 45.50 81 LEU A O 1
ATOM 664 N N . ALA A 1 82 ? -20.327 -54.945 72.417 1.00 48.25 82 ALA A N 1
ATOM 665 C CA . ALA A 1 82 ? -20.904 -55.755 71.346 1.00 48.25 82 ALA A CA 1
ATOM 666 C C . ALA A 1 82 ? -20.803 -57.261 71.661 1.00 48.25 82 ALA A C 1
ATOM 668 O O . ALA A 1 82 ? -21.776 -57.994 71.478 1.00 48.25 82 ALA A O 1
ATOM 669 N N . ASP A 1 83 ? -19.683 -57.714 72.235 1.00 45.59 83 ASP A N 1
ATOM 670 C CA . ASP A 1 83 ? -19.519 -59.109 72.664 1.00 45.59 83 ASP A CA 1
ATOM 671 C C . ASP A 1 83 ? -20.345 -59.465 73.917 1.00 45.59 83 ASP A C 1
ATOM 673 O O . ASP A 1 83 ? -20.916 -60.556 73.980 1.00 45.59 83 ASP A O 1
ATOM 677 N N . MET A 1 84 ? -20.514 -58.549 74.886 1.00 45.78 84 MET A N 1
ATOM 678 C CA . MET A 1 84 ? -21.443 -58.768 76.012 1.00 45.78 84 MET A CA 1
ATOM 679 C C . MET A 1 84 ? -22.921 -58.724 75.594 1.00 45.78 84 MET A C 1
ATOM 681 O O . MET A 1 84 ? -23.738 -59.428 76.189 1.00 45.78 84 MET A O 1
ATOM 685 N N . LEU A 1 85 ? -23.279 -57.948 74.568 1.00 46.84 85 LEU A N 1
ATOM 686 C CA . LEU A 1 85 ? -24.658 -57.780 74.098 1.00 46.84 85 LEU A CA 1
ATOM 687 C C . LEU A 1 85 ? -25.123 -58.873 73.124 1.00 46.84 85 LEU A C 1
ATOM 689 O O . LEU A 1 85 ? -26.321 -59.127 73.032 1.00 46.84 85 LEU A O 1
ATOM 693 N N . ARG A 1 86 ? -24.211 -59.627 72.494 1.00 44.84 86 ARG A N 1
ATOM 694 C CA . ARG A 1 86 ? -24.561 -60.925 71.880 1.00 44.84 86 ARG A CA 1
ATOM 695 C C . ARG A 1 86 ? -25.065 -61.937 72.918 1.00 44.84 86 ARG A C 1
ATOM 697 O O . ARG A 1 86 ? -25.829 -62.837 72.571 1.00 44.84 86 ARG A O 1
ATOM 704 N N . SER A 1 87 ? -24.673 -61.783 74.189 1.00 48.19 87 SER A N 1
ATOM 705 C CA . SER A 1 87 ? -25.099 -62.665 75.287 1.00 48.19 87 SER A CA 1
ATOM 706 C C . SER A 1 87 ? -26.418 -62.247 75.957 1.00 48.19 87 SER A C 1
ATOM 708 O O . SER A 1 87 ? -27.097 -63.090 76.544 1.00 48.19 87 SER A O 1
ATOM 710 N N . THR A 1 88 ? -26.851 -60.985 75.840 1.00 44.25 88 THR A N 1
ATOM 711 C CA . THR A 1 88 ? -28.079 -60.509 76.505 1.00 44.25 88 THR A CA 1
ATOM 712 C C . THR A 1 88 ? -29.357 -60.954 75.793 1.00 44.25 88 THR A C 1
ATOM 714 O O . THR A 1 88 ? -30.362 -61.202 76.459 1.00 44.25 88 THR A O 1
ATOM 717 N N . THR A 1 89 ? -29.325 -61.185 74.477 1.00 45.09 89 THR A N 1
ATOM 718 C CA . THR A 1 89 ? -30.471 -61.741 73.729 1.00 45.09 89 THR A CA 1
ATOM 719 C C . THR A 1 89 ? -30.717 -63.231 74.035 1.00 45.09 89 THR A C 1
ATOM 721 O O . THR A 1 89 ? -31.821 -63.730 73.819 1.00 45.09 89 THR A O 1
ATOM 724 N N . GLN A 1 90 ? -29.736 -63.952 74.601 1.00 43.53 90 GLN A N 1
ATOM 725 C CA . GLN A 1 90 ? -29.886 -65.353 75.037 1.00 43.53 90 GLN A CA 1
ATOM 726 C C . GLN A 1 90 ? -30.321 -65.512 76.506 1.00 43.53 90 GLN A C 1
ATOM 728 O O . GLN A 1 90 ? -30.728 -66.601 76.908 1.00 43.53 90 GLN A O 1
ATOM 733 N N . LEU A 1 91 ? -30.358 -64.437 77.300 1.00 40.97 91 LEU A N 1
ATOM 734 C CA . LEU A 1 91 ? -30.764 -64.492 78.713 1.00 40.97 91 LEU A CA 1
ATOM 735 C C . LEU A 1 91 ? -32.278 -64.655 78.937 1.00 40.97 91 LEU A C 1
ATOM 737 O O . LEU A 1 91 ? -32.707 -64.903 80.062 1.00 40.97 91 LEU A O 1
ATOM 741 N N . TYR A 1 92 ? -33.090 -64.608 77.876 1.00 46.22 92 TYR A N 1
ATOM 742 C CA . TYR A 1 92 ? -34.521 -64.917 77.960 1.00 46.22 92 TYR A CA 1
ATOM 743 C C . TYR A 1 92 ? -34.861 -66.407 77.814 1.00 46.22 92 TYR A C 1
ATOM 745 O O . TYR A 1 92 ? -36.022 -66.775 78.007 1.00 46.22 92 TYR A O 1
ATOM 753 N N . LYS A 1 93 ? -33.890 -67.295 77.543 1.00 39.38 93 LYS A N 1
ATOM 754 C CA . LYS A 1 93 ? -34.109 -68.750 77.598 1.00 39.38 93 LYS A CA 1
ATOM 755 C C . LYS A 1 93 ? -32.884 -69.513 78.111 1.00 39.38 93 LYS A C 1
ATOM 757 O O . LYS A 1 93 ? -31.877 -69.637 77.430 1.00 39.38 93 LYS A O 1
ATOM 762 N N . SER A 1 94 ? -33.113 -70.183 79.239 1.00 30.62 94 SER A N 1
ATOM 763 C CA . SER A 1 94 ? -32.377 -71.317 79.814 1.00 30.62 94 SER A CA 1
ATOM 764 C C . SER A 1 94 ? -31.182 -71.033 80.732 1.00 30.62 94 SER A C 1
ATOM 766 O O . SER A 1 94 ? -30.234 -70.319 80.431 1.00 30.62 94 SER A O 1
ATOM 768 N N . THR A 1 95 ? -31.294 -71.667 81.896 1.00 40.84 95 THR A N 1
ATOM 769 C CA . THR A 1 95 ? -30.345 -71.816 82.991 1.00 40.84 95 THR A CA 1
ATOM 770 C C . THR A 1 95 ? -29.167 -72.690 82.565 1.00 40.84 95 THR A C 1
ATOM 772 O O . THR A 1 95 ? -29.393 -73.867 82.298 1.00 40.84 95 THR A O 1
ATOM 775 N N . THR A 1 96 ? -27.923 -72.194 82.584 1.00 35.66 96 THR A N 1
ATOM 776 C CA . THR A 1 96 ? -26.771 -72.967 83.107 1.00 35.66 96 THR A CA 1
ATOM 777 C C . THR A 1 96 ? -25.500 -72.125 83.312 1.00 35.66 96 THR A C 1
ATOM 779 O O . THR A 1 96 ? -25.023 -71.439 82.419 1.00 35.66 96 THR A O 1
ATOM 782 N N . THR A 1 97 ? -24.997 -72.220 84.545 1.00 43.34 97 THR A N 1
ATOM 783 C CA . THR A 1 97 ? -23.621 -72.105 85.066 1.00 43.34 97 THR A CA 1
ATOM 784 C C . THR A 1 97 ? -22.497 -71.590 84.154 1.00 43.34 97 THR A C 1
ATOM 786 O O . THR A 1 97 ? -22.003 -72.330 83.308 1.00 43.34 97 THR A O 1
ATOM 789 N N . ASN A 1 98 ? -21.980 -70.395 84.468 1.00 39.03 98 ASN A N 1
ATOM 790 C CA . ASN A 1 98 ? -20.546 -70.151 84.685 1.00 39.03 98 ASN A CA 1
ATOM 791 C C . ASN A 1 98 ? -20.338 -68.862 85.501 1.00 39.03 98 ASN A C 1
ATOM 793 O O . ASN A 1 98 ? -20.992 -67.847 85.270 1.00 39.03 98 ASN A O 1
ATOM 797 N N . GLU A 1 99 ? -19.451 -68.938 86.492 1.00 47.91 99 GLU A N 1
ATOM 798 C CA . GLU A 1 99 ? -19.182 -67.897 87.484 1.00 47.91 99 GLU A CA 1
ATOM 799 C C . GLU A 1 99 ? -18.358 -66.741 86.896 1.00 47.91 99 GLU A C 1
ATOM 801 O O . GLU A 1 99 ? -17.130 -66.751 86.886 1.00 47.91 99 GLU A O 1
ATOM 806 N N . THR A 1 100 ? -19.043 -65.686 86.467 1.00 45.81 100 THR A N 1
ATOM 807 C CA . THR A 1 100 ? -18.518 -64.317 86.480 1.00 45.81 100 THR A CA 1
ATOM 808 C C . THR A 1 100 ? -19.508 -63.454 87.256 1.00 45.81 100 THR A C 1
ATOM 810 O O . THR A 1 100 ? -20.719 -63.601 87.110 1.00 45.81 100 THR A O 1
ATOM 813 N N . LYS A 1 101 ? -19.012 -62.593 88.159 1.00 47.00 101 LYS A N 1
ATOM 814 C CA . LYS A 1 101 ? -19.846 -61.705 88.990 1.00 47.00 101 LYS A CA 1
ATOM 815 C C . LYS A 1 101 ? -20.763 -60.864 88.090 1.00 47.00 101 LYS A C 1
ATOM 817 O O . LYS A 1 101 ? -20.314 -59.860 87.540 1.00 47.00 101 LYS A O 1
ATOM 822 N N . GLN A 1 102 ? -22.032 -61.254 87.960 1.00 47.53 102 GLN A N 1
ATOM 823 C CA . GLN A 1 102 ? -23.066 -60.435 87.332 1.00 47.53 102 GLN A CA 1
ATOM 824 C C . GLN A 1 102 ? -23.188 -59.130 88.126 1.00 47.53 102 GLN A C 1
ATOM 826 O O . GLN A 1 102 ? -23.676 -59.123 89.255 1.00 47.53 102 GLN A O 1
ATOM 831 N N . LYS A 1 103 ? -22.703 -58.021 87.558 1.00 51.75 103 LYS A N 1
ATOM 832 C CA . LYS A 1 103 ? -23.091 -56.684 88.019 1.00 51.75 103 LYS A CA 1
ATOM 833 C C . LYS A 1 103 ? -24.547 -56.460 87.620 1.00 51.75 103 LYS A C 1
ATOM 835 O O . LYS A 1 103 ? -24.931 -56.784 86.501 1.00 51.75 103 LYS A O 1
ATOM 840 N N . GLU A 1 104 ? -25.341 -55.909 88.531 1.00 52.62 104 GLU A N 1
ATOM 841 C CA . GLU A 1 104 ? -26.754 -55.614 88.289 1.00 52.62 104 GLU A CA 1
ATOM 842 C C . GLU A 1 104 ? -26.928 -54.677 87.073 1.00 52.62 104 GLU A C 1
ATOM 844 O O . GLU A 1 104 ? -26.129 -53.762 86.857 1.00 52.62 104 GLU A O 1
ATOM 849 N N . ASN A 1 105 ? -27.969 -54.904 86.263 1.00 54.34 105 ASN A N 1
ATOM 850 C CA . ASN A 1 105 ? -28.181 -54.212 84.980 1.00 54.34 105 ASN A CA 1
ATOM 851 C C . ASN A 1 105 ? -28.225 -52.677 85.103 1.00 54.34 105 ASN A C 1
ATOM 853 O O . ASN A 1 105 ? -27.702 -51.984 84.232 1.00 54.34 105 ASN A O 1
ATOM 857 N N . TRP A 1 106 ? -28.764 -52.136 86.201 1.00 59.09 106 TRP A N 1
ATOM 858 C CA . TRP A 1 106 ? -28.837 -50.686 86.419 1.00 59.09 106 TRP A CA 1
ATOM 859 C C . TRP A 1 106 ? -27.454 -50.032 86.607 1.00 59.09 106 TRP A C 1
ATOM 861 O O . TRP A 1 106 ? -27.270 -48.882 86.225 1.00 59.09 106 TRP A O 1
ATOM 871 N N . LEU A 1 107 ? -26.462 -50.774 87.121 1.00 57.47 107 LEU A N 1
ATOM 872 C CA . LEU A 1 107 ? -25.080 -50.307 87.320 1.00 57.47 107 LEU A CA 1
ATOM 873 C C . LEU A 1 107 ? -24.234 -50.352 86.037 1.00 57.47 107 LEU A C 1
ATOM 875 O O . LEU A 1 107 ? -23.241 -49.639 85.934 1.00 57.47 107 LEU A O 1
ATOM 879 N N . SER A 1 108 ? -24.570 -51.215 85.072 1.00 64.62 108 SER A N 1
ATOM 880 C CA . SER A 1 108 ? -23.796 -51.390 83.824 1.00 64.62 108 SER A CA 1
ATOM 881 C C . SER A 1 108 ? -24.325 -50.558 82.645 1.00 64.62 108 SER A C 1
ATOM 883 O O . SER A 1 108 ? -23.597 -50.289 81.677 1.00 64.62 108 SER A O 1
ATOM 885 N N . LEU A 1 109 ? -25.587 -50.130 82.738 1.00 68.88 109 LEU A N 1
ATOM 886 C CA . LEU A 1 109 ? -26.290 -49.310 81.749 1.00 68.88 109 LEU A CA 1
ATOM 887 C C . LEU A 1 109 ? -26.539 -47.867 82.224 1.00 68.88 109 LEU A C 1
ATOM 889 O O . LEU A 1 109 ? -27.191 -47.100 81.515 1.00 68.88 109 LEU A O 1
ATOM 893 N N . GLU A 1 110 ? -25.986 -47.485 83.382 1.00 71.88 110 GLU A N 1
ATOM 894 C CA . GLU A 1 110 ? -26.088 -46.134 83.946 1.00 71.88 110 GLU A CA 1
ATOM 895 C C . GLU A 1 110 ? -25.673 -45.075 82.904 1.00 71.88 110 GLU A C 1
ATOM 897 O O . GLU A 1 110 ? -24.636 -45.202 82.246 1.00 71.88 110 GLU A O 1
ATOM 902 N N . LYS A 1 111 ? -26.494 -44.026 82.739 1.00 78.12 111 LYS A N 1
ATOM 903 C CA . LYS A 1 111 ? -26.290 -42.898 81.795 1.00 78.12 111 LYS A CA 1
ATOM 904 C C . LYS A 1 111 ? -26.287 -43.249 80.301 1.00 78.12 111 LYS A C 1
ATOM 906 O O . LYS A 1 111 ? -26.119 -42.342 79.483 1.00 78.12 111 LYS A O 1
ATOM 911 N N . LYS A 1 112 ? -26.525 -44.503 79.909 1.00 81.56 112 LYS A N 1
ATOM 912 C CA . LYS A 1 112 ? -26.680 -44.868 78.494 1.00 81.56 112 LYS A CA 1
ATOM 913 C C . LYS A 1 112 ? -28.119 -44.617 78.051 1.00 81.56 112 LYS A C 1
ATOM 915 O O . LYS A 1 112 ? -29.063 -45.235 78.544 1.00 81.56 112 LYS A O 1
ATOM 920 N N . VAL A 1 113 ? -28.285 -43.686 77.115 1.00 89.38 113 VAL A N 1
ATOM 921 C CA . VAL A 1 113 ? -29.595 -43.242 76.625 1.00 89.38 113 VAL A CA 1
ATOM 922 C C . VAL A 1 113 ? -29.624 -43.356 75.113 1.00 89.38 113 VAL A C 1
ATOM 924 O O . VAL A 1 113 ? -28.775 -42.791 74.426 1.00 89.38 113 VAL A O 1
ATOM 927 N N . LEU A 1 114 ? -30.618 -44.065 74.594 1.00 91.25 114 LEU A N 1
ATOM 928 C CA . LEU A 1 114 ? -30.888 -44.108 73.166 1.00 91.25 114 LEU A CA 1
ATOM 929 C C . LEU A 1 114 ? -31.674 -42.861 72.779 1.00 91.25 114 LEU A C 1
ATOM 931 O O . LEU A 1 114 ? -32.646 -42.497 73.445 1.00 91.25 114 LEU A O 1
ATOM 935 N N . ARG A 1 115 ? -31.252 -42.198 71.707 1.00 95.19 115 ARG A N 1
ATOM 936 C CA . ARG A 1 115 ? -31.821 -40.936 71.244 1.00 95.19 115 ARG A CA 1
ATOM 937 C C . ARG A 1 115 ? -32.270 -41.076 69.799 1.00 95.19 115 ARG A C 1
ATOM 939 O O . ARG A 1 115 ? -31.459 -41.300 68.905 1.00 95.19 115 ARG A O 1
ATOM 946 N N . PHE A 1 116 ? -33.561 -40.871 69.583 1.00 95.69 116 PHE A N 1
ATOM 947 C CA . PHE A 1 116 ? -34.208 -40.928 68.281 1.00 95.69 116 PHE A CA 1
ATOM 948 C C . PHE A 1 116 ? -34.783 -39.568 67.908 1.00 95.69 116 PHE A C 1
ATOM 950 O O . PHE A 1 116 ? -35.377 -38.875 68.733 1.00 95.69 116 PHE A O 1
ATOM 957 N N . TYR A 1 117 ? -34.636 -39.201 66.647 1.00 96.56 117 TYR A N 1
ATOM 958 C CA . TYR A 1 117 ? -35.254 -38.038 66.042 1.00 96.56 117 TYR A CA 1
ATOM 959 C C . TYR A 1 117 ? -36.544 -38.466 65.358 1.00 96.56 117 TYR A C 1
ATOM 961 O O . TYR A 1 117 ? -36.565 -39.413 64.573 1.00 96.56 117 TYR A O 1
ATOM 969 N N . ALA A 1 118 ? -37.632 -37.776 65.664 1.00 95.69 118 ALA A N 1
ATOM 970 C CA . ALA A 1 118 ? -38.956 -38.112 65.178 1.00 95.69 118 ALA A CA 1
ATOM 971 C C . ALA A 1 118 ? -39.758 -36.860 64.832 1.00 95.69 118 ALA A C 1
ATOM 973 O O . ALA A 1 118 ? -39.390 -35.737 65.176 1.00 95.69 118 ALA A O 1
ATOM 974 N N . TYR A 1 119 ? -40.892 -37.043 64.169 1.00 94.81 119 TYR A N 1
ATOM 975 C CA . TYR A 1 119 ? -41.883 -35.987 64.012 1.00 94.81 119 TYR A CA 1
ATOM 976 C C . TYR A 1 119 ? -43.298 -36.537 64.144 1.00 94.81 119 TYR A C 1
ATOM 978 O O . TYR A 1 119 ? -43.539 -37.729 63.960 1.00 94.81 119 TYR A O 1
ATOM 986 N N . PHE A 1 120 ? -44.247 -35.649 64.417 1.00 93.56 120 PHE A N 1
ATOM 987 C CA . PHE A 1 120 ? -45.667 -35.921 64.224 1.00 93.56 120 PHE A CA 1
ATOM 988 C C . PHE A 1 120 ? -46.314 -34.763 63.459 1.00 93.56 120 PHE A C 1
ATOM 990 O O . PHE A 1 120 ? -45.837 -33.624 63.504 1.00 93.56 120 PHE A O 1
ATOM 997 N N . LYS A 1 121 ? -47.379 -35.060 62.710 1.00 91.44 121 LYS A N 1
ATOM 998 C CA . LYS A 1 121 ? -48.155 -34.051 61.978 1.00 91.44 121 LYS A CA 1
ATOM 999 C C . LYS A 1 121 ? -49.319 -33.587 62.844 1.00 91.44 121 LYS A C 1
ATOM 1001 O O . LYS A 1 121 ? -50.058 -34.409 63.379 1.00 91.44 121 LYS A O 1
ATOM 1006 N N . GLU A 1 122 ? -49.482 -32.276 62.968 1.00 89.44 122 GLU A N 1
ATOM 1007 C CA . GLU A 1 122 ? -50.587 -31.646 63.690 1.00 89.44 122 GLU A CA 1
ATOM 1008 C C . GLU A 1 122 ? -51.467 -30.893 62.685 1.00 89.44 122 GLU A C 1
ATOM 1010 O O . GLU A 1 122 ? -50.974 -30.064 61.915 1.00 89.44 122 GLU A O 1
ATOM 1015 N N . GLY A 1 123 ? -52.763 -31.213 62.654 1.00 88.50 123 GLY A N 1
ATOM 1016 C CA . GLY A 1 123 ? -53.734 -30.498 61.825 1.00 88.50 123 GLY A CA 1
ATOM 1017 C C . GLY A 1 123 ? -53.984 -29.097 62.379 1.00 88.50 123 GLY A C 1
ATOM 1018 O O . GLY A 1 123 ? -54.161 -28.934 63.585 1.00 88.50 123 GLY A O 1
ATOM 1019 N N . VAL A 1 124 ? -53.991 -28.089 61.506 1.00 88.62 124 VAL A N 1
ATOM 1020 C CA . VAL A 1 124 ? -54.226 -26.689 61.876 1.00 88.62 124 VAL A CA 1
ATOM 1021 C C . VAL A 1 124 ? -55.501 -26.221 61.192 1.00 88.62 124 VAL A C 1
ATOM 1023 O O . VAL A 1 124 ? -55.616 -26.265 59.969 1.00 88.62 124 VAL A O 1
ATOM 1026 N N . HIS A 1 125 ? -56.463 -25.750 61.978 1.00 84.19 125 HIS A N 1
ATOM 1027 C CA . HIS A 1 125 ? -57.692 -25.167 61.451 1.00 84.19 125 HIS A CA 1
ATOM 1028 C C . HIS A 1 125 ? -57.577 -23.638 61.397 1.00 84.19 125 HIS A C 1
ATOM 1030 O O . HIS A 1 125 ? -56.919 -23.030 62.238 1.00 84.19 125 HIS A O 1
ATOM 1036 N N . GLU A 1 126 ? -58.206 -23.031 60.386 1.00 81.50 126 GLU A N 1
ATOM 1037 C CA . GLU A 1 126 ? -58.397 -21.574 60.268 1.00 81.50 126 GLU A CA 1
ATOM 1038 C C . GLU A 1 126 ? -57.114 -20.721 60.134 1.00 81.50 126 GLU A C 1
ATOM 1040 O O . GLU A 1 126 ? -57.111 -19.532 60.446 1.00 81.50 126 GLU A O 1
ATOM 1045 N N . SER A 1 127 ? -56.020 -21.283 59.604 1.00 82.06 127 SER A N 1
ATOM 1046 C CA . SER A 1 127 ? -54.809 -20.517 59.269 1.00 82.06 127 SER A CA 1
ATOM 1047 C C . SER A 1 127 ? -54.731 -20.199 57.765 1.00 82.06 127 SER A C 1
ATOM 1049 O O . SER A 1 127 ? -54.841 -21.108 56.942 1.00 82.06 127 SER A O 1
ATOM 1051 N N . PRO A 1 128 ? -54.470 -18.936 57.362 1.00 81.69 128 PRO A N 1
ATOM 1052 C CA . PRO A 1 128 ? -54.231 -18.576 55.961 1.00 81.69 128 PRO A CA 1
ATOM 1053 C C . PRO A 1 128 ? -52.819 -18.954 55.479 1.00 81.69 128 PRO A C 1
ATOM 1055 O O . PRO A 1 128 ? -52.463 -18.700 54.327 1.00 81.69 128 PRO A O 1
ATOM 1058 N N . VAL A 1 129 ? -51.972 -19.477 56.373 1.00 81.19 129 VAL A N 1
ATOM 1059 C CA . VAL A 1 129 ? -50.564 -19.781 56.093 1.00 81.19 129 VAL A CA 1
ATOM 1060 C C . VAL A 1 129 ? -50.330 -21.272 55.864 1.00 81.19 129 VAL A C 1
ATOM 1062 O O . VAL A 1 129 ? -49.514 -21.611 55.014 1.00 81.19 129 VAL A O 1
ATOM 1065 N N . GLU A 1 130 ? -51.022 -22.142 56.599 1.00 84.81 130 GLU A N 1
ATOM 1066 C CA . GLU A 1 130 ? -50.812 -23.593 56.556 1.00 84.81 130 GLU A CA 1
ATOM 1067 C C . GLU A 1 130 ? -52.074 -24.368 56.968 1.00 84.81 130 GLU A C 1
ATOM 1069 O O . GLU A 1 130 ? -52.864 -23.879 57.771 1.00 84.81 130 GLU A O 1
ATOM 1074 N N . GLN A 1 131 ? -52.240 -25.592 56.457 1.00 87.44 131 GLN A N 1
ATOM 1075 C CA . GLN A 1 131 ? -53.326 -26.516 56.846 1.00 87.44 131 GLN A CA 1
ATOM 1076 C C . GLN A 1 131 ? -52.877 -27.604 57.838 1.00 87.44 131 GLN A C 1
ATOM 1078 O O . GLN A 1 131 ? -53.677 -28.182 58.571 1.00 87.44 131 GLN A O 1
ATOM 1083 N N . SER A 1 132 ? -51.583 -27.905 57.868 1.00 87.44 132 SER A N 1
ATOM 1084 C CA . SER A 1 132 ? -50.973 -28.861 58.789 1.00 87.44 132 SER A CA 1
ATOM 1085 C C . SER A 1 132 ? -49.527 -28.463 59.022 1.00 87.44 132 SER A C 1
ATOM 1087 O O . SER A 1 132 ? -48.866 -28.047 58.068 1.00 87.44 132 SER A O 1
ATOM 1089 N N . ARG A 1 133 ? -49.029 -28.662 60.241 1.00 88.50 133 ARG A N 1
ATOM 1090 C CA . ARG A 1 133 ? -47.635 -28.388 60.608 1.00 88.50 133 ARG A CA 1
ATOM 1091 C C . ARG A 1 133 ? -46.911 -29.649 61.047 1.00 88.50 133 ARG A C 1
ATOM 1093 O O . ARG A 1 133 ? -47.527 -30.583 61.572 1.00 88.50 133 ARG A O 1
ATOM 1100 N N . VAL A 1 134 ? -45.598 -29.670 60.849 1.00 90.94 134 VAL A N 1
ATOM 1101 C CA . VAL A 1 134 ? -44.737 -30.793 61.233 1.00 90.94 134 VAL A CA 1
ATOM 1102 C C . VAL A 1 134 ? -43.984 -30.418 62.504 1.00 90.94 134 VAL A C 1
ATOM 1104 O O . VAL A 1 134 ? -43.143 -29.523 62.495 1.00 90.94 134 VAL A O 1
ATOM 1107 N N . ARG A 1 135 ? -44.256 -31.116 63.611 1.00 91.12 135 ARG A N 1
ATOM 1108 C CA . ARG A 1 135 ? -43.556 -30.888 64.882 1.00 91.12 135 ARG A CA 1
ATOM 1109 C C . ARG A 1 135 ? -42.454 -31.911 65.061 1.00 91.12 135 ARG A C 1
ATOM 1111 O O . ARG A 1 135 ? -42.715 -33.107 65.190 1.00 91.12 135 ARG A O 1
ATOM 1118 N N . LYS A 1 136 ? -41.216 -31.423 65.040 1.00 93.62 136 LYS A N 1
ATOM 1119 C CA . LYS A 1 136 ? -40.011 -32.229 65.260 1.00 93.62 136 LYS A CA 1
ATOM 1120 C C . LYS A 1 136 ? -39.901 -32.545 66.746 1.00 93.62 136 LYS A C 1
ATOM 1122 O O . LYS A 1 136 ? -40.193 -31.702 67.582 1.00 93.62 136 LYS A O 1
ATOM 1127 N N . CYS A 1 137 ? -39.507 -33.755 67.094 1.00 94.12 137 CYS A N 1
ATOM 1128 C CA . CYS A 1 137 ? -39.393 -34.233 68.465 1.00 94.12 137 CYS A CA 1
ATOM 1129 C C . CYS A 1 137 ? -38.163 -35.130 68.589 1.00 94.12 137 CYS A C 1
ATOM 1131 O O . CYS A 1 137 ? -37.714 -35.742 67.625 1.00 94.12 137 CYS A O 1
ATOM 1133 N N . VAL A 1 138 ? -37.632 -35.222 69.796 1.00 96.00 138 VAL A N 1
ATOM 1134 C CA . VAL A 1 138 ? -36.544 -36.116 70.161 1.00 96.00 138 VAL A CA 1
ATOM 1135 C C . VAL A 1 138 ? -37.069 -37.056 71.235 1.00 96.00 138 VAL A C 1
ATOM 1137 O O . VAL A 1 138 ? -37.559 -36.617 72.278 1.00 96.00 138 VAL A O 1
ATOM 1140 N N . ILE A 1 139 ? -37.009 -38.350 70.952 1.00 95.31 139 ILE A N 1
ATOM 1141 C CA . ILE A 1 139 ? -37.402 -39.424 71.856 1.00 95.31 139 ILE A CA 1
ATOM 1142 C C . ILE A 1 139 ? -36.132 -39.943 72.521 1.00 95.31 139 ILE A C 1
ATOM 1144 O O . ILE A 1 139 ? -35.166 -40.293 71.847 1.00 95.31 139 ILE A O 1
ATOM 1148 N N . PHE A 1 140 ? -36.146 -40.012 73.843 1.00 94.62 140 PHE A N 1
ATOM 1149 C CA . PHE A 1 140 ? -35.067 -40.561 74.648 1.00 94.62 140 PHE A CA 1
ATOM 1150 C C . PHE A 1 140 ? -35.566 -41.820 75.346 1.00 94.62 140 PHE A C 1
ATOM 1152 O O . PHE A 1 140 ? -36.594 -41.769 76.023 1.00 94.62 140 PHE A O 1
ATOM 1159 N N . TYR A 1 141 ? -34.835 -42.919 75.198 1.00 91.94 141 TYR A N 1
ATOM 1160 C CA . TYR A 1 141 ? -35.073 -44.186 75.883 1.00 91.94 141 TYR A CA 1
ATOM 1161 C C . TYR A 1 141 ? -33.893 -44.479 76.810 1.00 91.94 141 TYR A C 1
ATOM 1163 O O . TYR A 1 141 ? -32.748 -44.559 76.365 1.00 91.94 141 TYR A O 1
ATOM 1171 N N . TYR A 1 142 ? -34.161 -44.611 78.103 1.00 90.38 142 TYR A N 1
ATOM 1172 C CA . TYR A 1 142 ? -33.145 -44.825 79.128 1.00 90.38 142 TYR A CA 1
ATOM 1173 C C . TYR A 1 142 ? -32.961 -46.325 79.355 1.00 90.38 142 TYR A C 1
ATOM 1175 O O . TYR A 1 142 ? -33.891 -47.009 79.774 1.00 90.38 142 TYR A O 1
ATOM 1183 N N . LEU A 1 143 ? -31.756 -46.834 79.084 1.00 84.94 143 LEU A N 1
ATOM 1184 C CA . LEU A 1 143 ? -31.452 -48.266 79.197 1.00 84.94 143 LEU A CA 1
ATOM 1185 C C . LEU A 1 143 ? -31.371 -48.754 80.653 1.00 84.94 143 LEU A C 1
ATOM 1187 O O . LEU A 1 143 ? -31.408 -49.955 80.895 1.00 84.94 143 LEU A O 1
ATOM 1191 N N . GLU A 1 144 ? -31.248 -47.838 81.617 1.00 80.81 144 GLU A N 1
ATOM 1192 C CA . GLU A 1 144 ? -31.147 -48.173 83.043 1.00 80.81 144 GLU A CA 1
ATOM 1193 C C . GLU A 1 144 ? -32.467 -48.678 83.650 1.00 80.81 144 GLU A C 1
ATOM 1195 O O . GLU A 1 144 ? -32.437 -49.513 84.552 1.00 80.81 144 GLU A O 1
ATOM 1200 N N . ASP A 1 145 ? -33.616 -48.185 83.170 1.00 81.31 145 ASP A N 1
ATOM 1201 C CA . ASP A 1 145 ? -34.932 -48.407 83.791 1.00 81.31 145 ASP A CA 1
ATOM 1202 C C . ASP A 1 145 ? -36.106 -48.558 82.799 1.00 81.31 145 ASP A C 1
ATOM 1204 O O . ASP A 1 145 ? -37.272 -48.543 83.208 1.00 81.31 145 ASP A O 1
ATOM 1208 N N . ASP A 1 146 ? -35.820 -48.693 81.499 1.00 83.62 146 ASP A N 1
ATOM 1209 C CA . ASP A 1 146 ? -36.808 -48.764 80.410 1.00 83.62 146 ASP A CA 1
ATOM 1210 C C . ASP A 1 146 ? -37.800 -47.585 80.397 1.00 83.62 146 ASP A C 1
ATOM 1212 O O . ASP A 1 146 ? -38.964 -47.712 79.995 1.00 83.62 146 ASP A O 1
ATOM 1216 N N . THR A 1 147 ? -37.376 -46.416 80.884 1.00 88.56 147 THR A N 1
ATOM 1217 C CA . THR A 1 147 ? -38.197 -45.205 80.819 1.00 88.56 147 THR A CA 1
ATOM 1218 C C . THR A 1 147 ? -37.982 -44.460 79.511 1.00 88.56 147 THR A C 1
ATOM 1220 O O . THR A 1 147 ? -36.922 -44.509 78.889 1.00 88.56 147 THR A O 1
ATOM 1223 N N . MET A 1 148 ? -39.003 -43.712 79.101 1.00 91.44 148 MET A N 1
ATOM 1224 C CA . MET A 1 148 ? -38.966 -42.876 77.911 1.00 91.44 148 MET A CA 1
ATOM 1225 C C . MET A 1 148 ? -39.349 -41.441 78.248 1.00 91.44 148 MET A C 1
ATOM 1227 O O . MET A 1 148 ? -40.211 -41.191 79.093 1.00 91.44 148 MET A O 1
ATOM 1231 N N . HIS A 1 149 ? -38.728 -40.485 77.564 1.00 93.62 149 HIS A N 1
ATOM 1232 C CA . HIS A 1 149 ? -39.168 -39.094 77.558 1.00 93.62 149 HIS A CA 1
ATOM 1233 C C . HIS A 1 149 ? -39.136 -38.546 76.129 1.00 93.62 149 HIS A C 1
ATOM 1235 O O . HIS A 1 149 ? -38.281 -38.924 75.333 1.00 93.62 149 HIS A O 1
ATOM 1241 N N . ILE A 1 150 ? -40.066 -37.650 75.800 1.00 94.94 150 ILE A N 1
ATOM 1242 C CA . ILE A 1 150 ? -40.141 -37.021 74.475 1.00 94.94 150 ILE A CA 1
ATOM 1243 C C . ILE A 1 150 ? -40.049 -35.516 74.670 1.00 94.94 150 ILE A C 1
ATOM 1245 O O . ILE A 1 150 ? -40.809 -34.944 75.455 1.00 94.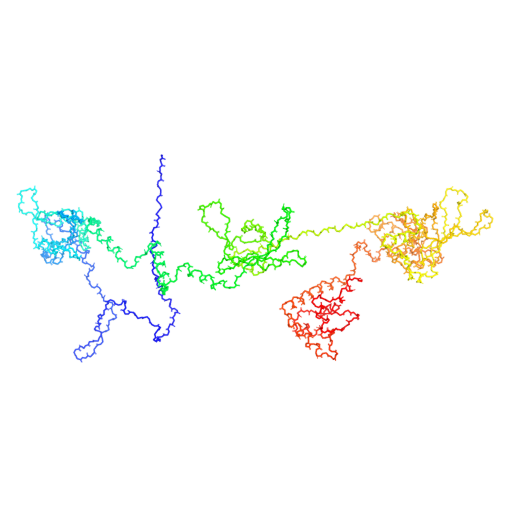94 150 ILE A O 1
ATOM 1249 N N . SER A 1 151 ? -39.130 -34.863 73.968 1.00 94.75 151 SER A N 1
ATOM 1250 C CA . SER A 1 151 ? -38.986 -33.409 73.993 1.00 94.75 151 SER A CA 1
ATOM 1251 C C . SER A 1 151 ? -38.954 -32.824 72.592 1.00 94.75 151 SER A C 1
ATOM 1253 O O . SER A 1 151 ? -38.384 -33.384 71.665 1.00 94.75 151 SER A O 1
ATOM 1255 N N . GLU A 1 152 ? -39.595 -31.680 72.430 1.00 93.44 152 GLU A N 1
ATOM 1256 C CA . GLU A 1 152 ? -39.542 -30.889 71.214 1.00 93.44 152 GLU A CA 1
ATOM 1257 C C . GLU A 1 152 ? -38.405 -29.864 71.319 1.00 93.44 152 GLU A C 1
ATOM 1259 O O . GLU A 1 152 ? -38.358 -29.099 72.293 1.00 93.44 152 GLU A O 1
ATOM 1264 N N . PRO A 1 153 ? -37.477 -29.833 70.346 1.00 91.44 153 PRO A N 1
ATOM 1265 C CA . PRO A 1 153 ? -36.443 -28.815 70.297 1.00 91.44 153 PRO A CA 1
ATOM 1266 C C . PRO A 1 153 ? -37.071 -27.435 70.085 1.00 91.44 153 PRO A C 1
ATOM 1268 O O . PRO A 1 153 ? -38.045 -27.274 69.349 1.00 91.44 153 PRO A O 1
ATOM 1271 N N . LYS A 1 154 ? -36.490 -26.418 70.724 1.00 89.38 154 LYS A N 1
ATOM 1272 C CA . LYS A 1 154 ? -36.936 -25.033 70.560 1.00 89.38 154 LYS A CA 1
ATOM 1273 C C . LYS A 1 154 ? -36.562 -24.533 69.161 1.00 89.38 154 LYS A C 1
ATOM 1275 O O . LYS A 1 154 ? -35.409 -24.656 68.760 1.00 89.38 154 LYS A O 1
ATOM 1280 N N . GLN A 1 155 ? -37.526 -23.967 68.440 1.00 85.25 155 GLN A N 1
ATOM 1281 C CA . GLN A 1 155 ? -37.358 -23.373 67.116 1.00 85.25 155 GLN A CA 1
ATOM 1282 C C . GLN A 1 155 ? -37.690 -21.883 67.190 1.00 85.25 155 GLN A C 1
ATOM 1284 O O . GLN A 1 155 ? -38.795 -21.494 67.583 1.00 85.25 155 GLN A O 1
ATOM 1289 N N . ASP A 1 156 ? -36.740 -21.052 66.771 1.00 79.69 156 ASP A N 1
ATOM 1290 C CA . ASP A 1 156 ? -36.902 -19.603 66.780 1.00 79.69 156 ASP A CA 1
ATOM 1291 C C . ASP A 1 156 ? -38.123 -19.177 65.962 1.00 79.69 156 ASP A C 1
ATOM 1293 O O . ASP A 1 156 ? -38.337 -19.624 64.834 1.00 79.69 156 ASP A O 1
ATOM 1297 N N . ASN A 1 157 ? -38.920 -18.267 66.525 1.00 78.44 157 ASN A N 1
ATOM 1298 C CA . ASN A 1 157 ? -40.126 -17.725 65.893 1.00 78.44 157 ASN A CA 1
ATOM 1299 C C . ASN A 1 157 ? -41.206 -18.773 65.537 1.00 78.44 157 ASN A C 1
ATOM 1301 O O . ASN A 1 157 ? -42.028 -18.517 64.656 1.00 78.44 157 ASN A O 1
ATOM 1305 N N . SER A 1 158 ? -41.232 -19.935 66.205 1.00 79.38 158 SER A N 1
ATOM 1306 C CA . SER A 1 158 ? -42.307 -20.931 66.037 1.00 79.38 158 SER A CA 1
ATOM 1307 C C . SER A 1 158 ? -43.650 -20.451 66.610 1.00 79.38 158 SER A C 1
ATOM 1309 O O . SER A 1 158 ? -44.706 -20.763 66.070 1.00 79.38 158 SER A O 1
ATOM 1311 N N . GLY A 1 159 ? -43.626 -19.657 67.688 1.00 82.00 159 GLY A N 1
ATOM 1312 C CA . GLY A 1 159 ? -44.835 -19.123 68.334 1.00 82.00 159 GLY A CA 1
ATOM 1313 C C . GLY A 1 159 ? -45.643 -20.150 69.143 1.00 82.00 159 GLY A C 1
ATOM 1314 O O . GLY A 1 159 ? -46.645 -19.791 69.754 1.00 82.00 159 GLY A O 1
ATOM 1315 N N . ILE A 1 160 ? -45.201 -21.409 69.181 1.00 85.88 160 ILE A N 1
ATOM 1316 C CA . ILE A 1 160 ? -45.811 -22.514 69.930 1.00 85.88 160 ILE A CA 1
ATOM 1317 C C . ILE A 1 160 ? -44.993 -22.747 71.215 1.00 85.88 160 ILE A C 1
ATOM 1319 O O . ILE A 1 160 ? -43.766 -22.620 71.176 1.00 85.88 160 ILE A O 1
ATOM 1323 N N . PRO A 1 161 ? -45.610 -23.094 72.362 1.00 85.44 161 PRO A N 1
ATOM 1324 C CA . PRO A 1 161 ? -44.860 -23.542 73.533 1.00 85.44 161 PRO A CA 1
ATOM 1325 C C . PRO A 1 161 ? -44.114 -24.852 73.225 1.00 85.44 161 PRO A C 1
ATOM 1327 O O . PRO A 1 161 ? -44.730 -25.866 72.895 1.00 85.44 161 PRO A O 1
ATOM 1330 N N . GLN A 1 162 ? -42.785 -24.814 73.341 1.00 89.00 162 GLN A N 1
ATOM 1331 C CA . GLN A 1 162 ? -41.862 -25.914 73.029 1.00 89.00 162 GLN A CA 1
ATOM 1332 C C . GLN A 1 162 ? -41.095 -26.379 74.273 1.00 89.00 162 GLN A C 1
ATOM 1334 O O . GLN A 1 162 ? -40.913 -25.616 75.227 1.00 89.00 162 GLN A O 1
ATOM 1339 N N . GLY A 1 163 ? -40.604 -27.620 74.253 1.00 89.69 163 GLY A N 1
ATOM 1340 C CA . GLY A 1 163 ? -39.873 -28.243 75.358 1.00 89.69 163 GLY A CA 1
ATOM 1341 C C . GLY A 1 163 ? -40.321 -29.683 75.601 1.00 89.69 163 GLY A C 1
ATOM 1342 O O . GLY A 1 163 ? -40.667 -30.402 74.670 1.00 89.69 163 GLY A O 1
ATOM 1343 N N . THR A 1 164 ? -40.308 -30.136 76.853 1.00 91.94 164 THR A N 1
ATOM 1344 C CA . THR A 1 164 ? -40.685 -31.515 77.203 1.00 91.94 164 THR A CA 1
ATOM 1345 C C . THR A 1 164 ? -42.160 -31.787 76.888 1.00 91.94 164 THR A C 1
ATOM 1347 O O . THR A 1 164 ? -43.044 -31.231 77.535 1.00 91.94 164 THR A O 1
ATOM 1350 N N . LEU A 1 165 ? -42.416 -32.672 75.920 1.00 90.12 165 LEU A N 1
ATOM 1351 C CA . LEU A 1 165 ? -43.755 -33.068 75.478 1.00 90.12 165 LEU A CA 1
ATOM 1352 C C . LEU A 1 165 ? -44.317 -34.202 76.351 1.00 90.12 165 LEU A C 1
ATOM 1354 O O . LEU A 1 165 ? -45.485 -34.191 76.726 1.00 90.12 165 LEU A O 1
ATOM 1358 N N . VAL A 1 166 ? -43.461 -35.166 76.701 1.00 92.31 166 VAL A N 1
ATOM 1359 C CA . VAL A 1 166 ? -43.767 -36.299 77.583 1.00 92.31 166 VAL A CA 1
ATOM 1360 C C . VAL A 1 166 ? -42.656 -36.407 78.624 1.00 92.31 166 VAL A C 1
ATOM 1362 O O . VAL A 1 166 ? -41.478 -36.510 78.275 1.00 92.31 166 VAL A O 1
ATOM 1365 N N . LYS A 1 167 ? -43.023 -36.359 79.911 1.00 93.19 167 LYS A N 1
ATOM 1366 C CA . LYS A 1 167 ? -42.073 -36.490 81.030 1.00 93.19 167 LYS A CA 1
ATOM 1367 C C . LYS A 1 167 ? -41.481 -37.902 81.082 1.00 93.19 167 LYS A C 1
ATOM 1369 O O . LYS A 1 167 ? -42.115 -38.842 80.622 1.00 93.19 167 LYS A O 1
ATOM 1374 N N . ARG A 1 168 ? -40.302 -38.056 81.688 1.00 93.44 168 ARG A N 1
ATOM 1375 C CA . ARG A 1 168 ? -39.624 -39.351 81.844 1.00 93.44 168 ARG A CA 1
ATOM 1376 C C . ARG A 1 168 ? -40.435 -40.307 82.728 1.00 93.44 168 ARG A C 1
ATOM 1378 O O . ARG A 1 168 ? -40.637 -40.012 83.900 1.00 93.44 168 ARG A O 1
ATOM 1385 N N . HIS A 1 169 ? -40.900 -41.418 82.163 1.00 90.31 169 HIS A N 1
ATOM 1386 C CA . HIS A 1 169 ? -41.512 -42.557 82.867 1.00 90.31 169 HIS A CA 1
ATOM 1387 C C . HIS A 1 169 ? -41.649 -43.748 81.899 1.00 90.31 169 HIS A C 1
ATOM 1389 O O . HIS A 1 169 ? -41.379 -43.607 80.707 1.00 90.31 169 HIS A O 1
ATOM 1395 N N . ARG A 1 170 ? -42.063 -44.926 82.381 1.00 87.94 170 ARG A N 1
ATOM 1396 C CA . ARG A 1 170 ? -42.333 -46.086 81.513 1.00 87.94 170 ARG A CA 1
ATOM 1397 C C . ARG A 1 170 ? -43.641 -45.854 80.759 1.00 87.94 170 ARG A C 1
ATOM 1399 O O . ARG A 1 170 ? -44.693 -45.721 81.385 1.00 87.94 170 ARG A O 1
ATOM 1406 N N . ILE A 1 171 ? -43.570 -45.776 79.432 1.00 88.00 171 ILE A N 1
ATOM 1407 C CA . ILE A 1 171 ? -44.721 -45.443 78.585 1.00 88.00 171 ILE A CA 1
ATOM 1408 C C . ILE A 1 171 ? -45.462 -46.735 78.202 1.00 88.00 171 ILE A C 1
ATOM 1410 O O . ILE A 1 171 ? -44.844 -47.626 77.609 1.00 88.00 171 ILE A O 1
ATOM 1414 N N . PRO A 1 172 ? -46.759 -46.874 78.536 1.00 84.62 172 PRO A N 1
ATOM 1415 C CA . PRO A 1 172 ? -47.554 -48.026 78.124 1.00 84.62 172 PRO A CA 1
ATOM 1416 C C . PRO A 1 172 ? -47.840 -47.979 76.616 1.00 84.62 172 PRO A C 1
ATOM 1418 O O . PRO A 1 172 ? -48.048 -46.902 76.052 1.00 84.62 172 PRO A O 1
ATOM 1421 N N . ARG A 1 173 ? -47.868 -49.144 75.961 1.00 79.50 173 ARG A N 1
ATOM 1422 C CA . ARG A 1 173 ? -48.276 -49.259 74.553 1.00 79.50 173 ARG A CA 1
ATOM 1423 C C . ARG A 1 173 ? -49.798 -49.186 74.410 1.00 79.50 173 ARG A C 1
ATOM 1425 O O . ARG A 1 173 ? -50.533 -49.577 75.319 1.00 79.50 173 ARG A O 1
ATOM 1432 N N . ASP A 1 174 ? -50.270 -48.747 73.245 1.00 69.31 174 ASP A N 1
ATOM 1433 C CA . ASP A 1 174 ? -51.702 -48.718 72.935 1.00 69.31 174 ASP A CA 1
ATOM 1434 C C . ASP A 1 174 ? -52.299 -50.129 72.759 1.00 69.31 174 ASP A C 1
ATOM 1436 O O . ASP A 1 174 ? -51.658 -51.069 72.283 1.00 69.31 174 ASP A O 1
ATOM 1440 N N . ARG A 1 175 ? -53.556 -50.283 73.197 1.00 62.00 175 ARG A N 1
ATOM 1441 C CA . ARG A 1 175 ? -54.269 -51.567 73.313 1.00 62.00 175 ARG A CA 1
ATOM 1442 C C . ARG A 1 175 ? -54.513 -52.210 71.947 1.00 62.00 175 ARG A C 1
ATOM 1444 O O . ARG A 1 175 ? -55.430 -51.803 71.244 1.00 62.00 175 ARG A O 1
ATOM 1451 N N . ILE A 1 176 ? -53.799 -53.292 71.637 1.00 57.03 176 ILE A N 1
ATOM 1452 C CA . ILE A 1 176 ? -54.154 -54.153 70.494 1.00 57.03 176 ILE A CA 1
ATOM 1453 C C . ILE A 1 176 ? -54.760 -55.500 70.947 1.00 57.03 176 ILE A C 1
ATOM 1455 O O . ILE A 1 176 ? -55.504 -56.095 70.178 1.00 57.03 176 ILE A O 1
ATOM 1459 N N . GLN A 1 177 ? -54.573 -55.958 72.201 1.00 54.59 177 GLN A N 1
ATOM 1460 C CA . GLN A 1 177 ? -55.084 -57.274 72.658 1.00 54.59 177 GLN A CA 1
ATOM 1461 C C . GLN A 1 177 ? -55.196 -57.432 74.201 1.00 54.59 177 GLN A C 1
ATOM 1463 O O . GLN A 1 177 ? -54.527 -58.252 74.818 1.00 54.59 177 GLN A O 1
ATOM 1468 N N . GLY A 1 178 ? -56.052 -56.644 74.863 1.00 55.72 178 GLY A N 1
ATOM 1469 C CA . GLY A 1 178 ? -56.622 -56.990 76.184 1.00 55.72 178 GLY A CA 1
ATOM 1470 C C . GLY A 1 178 ? -55.717 -57.036 77.433 1.00 55.72 178 GLY A C 1
ATOM 1471 O O . GLY A 1 178 ? -56.260 -57.159 78.526 1.00 55.72 178 GLY A O 1
ATOM 1472 N N . ASN A 1 179 ? -54.392 -56.893 77.332 1.00 58.41 179 ASN A N 1
ATOM 1473 C CA . ASN A 1 179 ? -53.489 -56.918 78.493 1.00 58.41 179 ASN A CA 1
ATOM 1474 C C . ASN A 1 179 ? -52.991 -55.500 78.839 1.00 58.41 179 ASN A C 1
ATOM 1476 O O . ASN A 1 179 ? -52.361 -54.841 78.015 1.00 58.41 179 ASN A O 1
ATOM 1480 N N . SER A 1 180 ? -53.290 -55.001 80.042 1.00 57.31 180 SER A N 1
ATOM 1481 C CA . SER A 1 180 ? -53.131 -53.581 80.414 1.00 57.31 180 SER A CA 1
ATOM 1482 C C . SER A 1 180 ? -51.723 -53.171 80.873 1.00 57.31 180 SER A C 1
ATOM 1484 O O . SER A 1 180 ? -51.586 -52.109 81.473 1.00 57.31 180 SER A O 1
ATOM 1486 N N . ASN A 1 181 ? -50.698 -54.001 80.653 1.00 64.94 181 ASN A N 1
ATOM 1487 C CA . ASN A 1 181 ? -49.399 -53.849 81.322 1.00 64.94 181 ASN A CA 1
ATOM 1488 C C . ASN A 1 181 ? -48.177 -54.089 80.411 1.00 64.94 181 ASN A C 1
ATOM 1490 O O . ASN A 1 181 ? -47.159 -54.610 80.861 1.00 64.94 181 ASN A O 1
ATOM 1494 N N . VAL A 1 182 ? -48.278 -53.745 79.122 1.00 76.19 182 VAL A N 1
ATOM 1495 C CA . VAL A 1 182 ? -47.167 -53.856 78.158 1.00 76.19 182 VAL A CA 1
ATOM 1496 C C . VAL A 1 182 ? -46.577 -52.468 77.895 1.00 76.19 182 VAL A C 1
ATOM 1498 O O . VAL A 1 182 ? -47.291 -51.556 77.480 1.00 76.19 182 VAL A O 1
ATOM 1501 N N . TYR A 1 183 ? -45.277 -52.310 78.138 1.00 84.38 183 TYR A N 1
ATOM 1502 C CA . TYR A 1 183 ? -44.534 -51.062 77.932 1.00 84.38 183 TYR A CA 1
ATOM 1503 C C . TYR A 1 183 ? -43.743 -51.099 76.623 1.00 84.38 183 TYR A C 1
ATOM 1505 O O . TYR A 1 183 ? -43.486 -52.176 76.076 1.00 84.38 183 TYR A O 1
ATOM 1513 N N . TYR A 1 184 ? -43.384 -49.930 76.096 1.00 85.88 184 TYR A N 1
ATOM 1514 C CA . TYR A 1 184 ? -42.433 -49.853 74.988 1.00 85.88 184 TYR A CA 1
ATOM 1515 C C . TYR A 1 184 ? -41.078 -50.420 75.410 1.00 85.88 184 TYR A C 1
ATOM 1517 O O . TYR A 1 184 ? -40.597 -50.137 76.506 1.00 85.88 184 TYR A O 1
ATOM 1525 N N . THR A 1 185 ? -40.489 -51.226 74.537 1.00 84.56 185 THR A N 1
ATOM 1526 C CA . THR A 1 185 ? -39.166 -51.827 74.710 1.00 84.56 185 THR A CA 1
ATOM 1527 C C . THR A 1 185 ? -38.258 -51.394 73.564 1.00 84.56 185 THR A C 1
ATOM 1529 O O . THR A 1 185 ? -38.718 -50.857 72.555 1.00 84.56 185 THR A O 1
ATOM 1532 N N . ILE A 1 186 ? -36.959 -51.656 73.700 1.00 83.00 186 ILE A N 1
ATOM 1533 C CA . ILE A 1 186 ? -35.939 -51.330 72.689 1.00 83.00 186 ILE A CA 1
ATOM 1534 C C . ILE A 1 186 ? -36.324 -51.893 71.310 1.00 83.00 186 ILE A C 1
ATOM 1536 O O . ILE A 1 186 ? -36.193 -51.197 70.307 1.00 83.00 186 ILE A O 1
ATOM 1540 N N . ASP A 1 187 ? -36.894 -53.101 71.272 1.00 83.25 187 ASP A N 1
ATOM 1541 C CA . ASP A 1 187 ? -37.307 -53.772 70.034 1.00 83.25 187 ASP A CA 1
ATOM 1542 C C . ASP A 1 187 ? -38.391 -53.041 69.236 1.00 83.25 187 ASP A C 1
ATOM 1544 O O . ASP A 1 187 ? -38.582 -53.358 68.063 1.00 83.25 187 ASP A O 1
ATOM 1548 N N . ASP A 1 188 ? -39.115 -52.085 69.825 1.00 83.62 188 ASP A N 1
ATOM 1549 C CA . ASP A 1 188 ? -40.158 -51.333 69.117 1.00 83.62 188 ASP A CA 1
ATOM 1550 C C . ASP A 1 188 ? -39.621 -50.110 68.387 1.00 83.62 188 ASP A C 1
ATOM 1552 O O . ASP A 1 188 ? -40.280 -49.587 67.485 1.00 83.62 188 ASP A O 1
ATOM 1556 N N . LEU A 1 189 ? -38.434 -49.652 68.777 1.00 89.44 189 LEU A N 1
ATOM 1557 C CA . LEU A 1 189 ? -37.842 -48.405 68.329 1.00 89.44 189 LEU A CA 1
ATOM 1558 C C . LEU A 1 189 ? -36.814 -48.702 67.241 1.00 89.44 189 LEU A C 1
ATOM 1560 O O . LEU A 1 189 ? -35.798 -49.332 67.491 1.00 89.44 189 LEU A O 1
ATOM 1564 N N . ASN A 1 190 ? -37.071 -48.241 66.021 1.00 91.44 190 ASN A N 1
ATOM 1565 C CA . ASN A 1 190 ? -36.075 -48.219 64.953 1.00 91.44 190 ASN A CA 1
ATOM 1566 C C . ASN A 1 190 ? -36.409 -47.080 63.974 1.00 91.44 190 ASN A C 1
ATOM 1568 O O . ASN A 1 190 ? -37.554 -46.619 63.925 1.00 91.44 190 ASN A O 1
ATOM 1572 N N . VAL A 1 191 ? -35.426 -46.624 63.199 1.00 91.88 191 VAL A N 1
ATOM 1573 C CA . VAL A 1 191 ? -35.634 -45.629 62.136 1.00 91.88 191 VAL A CA 1
ATOM 1574 C C . VAL A 1 191 ? -36.639 -46.173 61.114 1.00 91.88 191 VAL A C 1
ATOM 1576 O O . VAL A 1 191 ? -36.599 -47.349 60.754 1.00 91.88 191 VAL A O 1
ATOM 1579 N N . GLY A 1 192 ? -37.597 -45.340 60.703 1.00 90.44 192 GLY A N 1
ATOM 1580 C CA . GLY A 1 192 ? -38.693 -45.719 59.809 1.00 90.44 192 GLY A CA 1
ATOM 1581 C C . GLY A 1 192 ? -39.888 -46.393 60.498 1.00 90.44 192 GLY A C 1
ATOM 1582 O O . GLY A 1 192 ? -40.850 -46.764 59.822 1.00 90.44 192 GLY A O 1
ATOM 1583 N N . ARG A 1 193 ? -39.880 -46.556 61.830 1.00 90.56 193 ARG A N 1
ATOM 1584 C CA . ARG A 1 193 ? -41.048 -47.047 62.584 1.00 90.56 193 ARG A CA 1
ATOM 1585 C C . ARG A 1 193 ? -41.902 -45.916 63.146 1.00 90.56 193 ARG A C 1
ATOM 1587 O O . ARG A 1 193 ? -41.435 -44.803 63.390 1.00 90.56 193 ARG A O 1
ATOM 1594 N N . GLU A 1 194 ? -43.172 -46.235 63.368 1.00 93.00 194 GLU A N 1
ATOM 1595 C CA . GLU A 1 194 ? -44.150 -45.347 63.988 1.00 93.00 194 GLU A CA 1
ATOM 1596 C C . GLU A 1 194 ? -44.508 -45.850 65.382 1.00 93.00 194 GLU A C 1
ATOM 1598 O O . GLU A 1 194 ? -44.875 -47.011 65.556 1.00 93.00 194 GLU A O 1
ATOM 1603 N N . ILE A 1 195 ? -44.414 -44.964 66.373 1.00 90.94 195 ILE A N 1
ATOM 1604 C CA . ILE A 1 195 ? -44.825 -45.248 67.748 1.00 90.94 195 ILE A CA 1
ATOM 1605 C C . ILE A 1 195 ? -46.003 -44.361 68.124 1.00 90.94 195 ILE A C 1
ATOM 1607 O O . ILE A 1 195 ? -45.991 -43.163 67.850 1.00 90.94 195 ILE A O 1
ATOM 1611 N N . THR A 1 196 ? -47.017 -44.928 68.773 1.00 90.19 196 THR A N 1
ATOM 1612 C CA . THR A 1 196 ? -48.162 -44.146 69.261 1.00 90.19 196 THR A CA 1
ATOM 1613 C C . THR A 1 196 ? -48.076 -44.000 70.770 1.00 90.19 196 THR A C 1
ATOM 1615 O O . THR A 1 196 ? -48.108 -44.976 71.516 1.00 90.19 196 THR A O 1
ATOM 1618 N N . VAL A 1 197 ? -47.906 -42.764 71.224 1.00 89.56 197 VAL A N 1
ATOM 1619 C CA . VAL A 1 197 ? -47.732 -42.417 72.632 1.00 89.56 197 VAL A CA 1
ATOM 1620 C C . VAL A 1 197 ? -48.824 -41.428 73.008 1.00 89.56 197 VAL A C 1
ATOM 1622 O O . VAL A 1 197 ? -48.891 -40.333 72.449 1.00 89.56 197 VAL A O 1
ATOM 1625 N N . TYR A 1 198 ? -49.683 -41.815 73.953 1.00 88.56 198 TYR A N 1
ATOM 1626 C CA . TYR A 1 198 ? -50.786 -40.986 74.456 1.00 88.56 198 TYR A CA 1
ATOM 1627 C C . TYR A 1 198 ? -51.653 -40.371 73.343 1.00 88.56 198 TYR A C 1
ATOM 1629 O O . TYR A 1 198 ? -51.969 -39.181 73.368 1.00 88.56 198 TYR A O 1
ATOM 1637 N N . GLY A 1 199 ? -52.014 -41.183 72.344 1.00 83.81 199 GLY A N 1
ATOM 1638 C CA . GLY A 1 199 ? -52.861 -40.767 71.222 1.00 83.81 199 GLY A CA 1
ATOM 1639 C C . GLY A 1 199 ? -52.160 -39.933 70.143 1.00 83.81 199 GLY A C 1
ATOM 1640 O O . GLY A 1 199 ? -52.830 -39.455 69.230 1.00 83.81 199 GLY A O 1
ATOM 1641 N N . LYS A 1 200 ? -50.833 -39.753 70.214 1.00 89.50 200 LYS A N 1
ATOM 1642 C CA . LYS A 1 200 ? -50.029 -39.123 69.154 1.00 89.50 200 LYS A CA 1
ATOM 1643 C C . LYS A 1 200 ? -49.090 -40.137 68.516 1.00 89.50 200 LYS A C 1
ATOM 1645 O O . LYS A 1 200 ? -48.320 -40.787 69.219 1.00 89.50 200 LYS A O 1
ATOM 1650 N N . THR A 1 201 ? -49.122 -40.230 67.191 1.00 92.62 201 THR A N 1
ATOM 1651 C CA . THR A 1 201 ? -48.234 -41.108 66.420 1.00 92.62 201 THR A CA 1
ATOM 1652 C C . THR A 1 201 ? -46.995 -40.341 65.967 1.00 92.62 201 THR A C 1
ATOM 1654 O O . THR A 1 201 ? -47.095 -39.351 65.243 1.00 92.62 201 THR A O 1
ATOM 1657 N N . PHE A 1 202 ? -45.826 -40.794 66.409 1.00 94.31 202 PHE A N 1
ATOM 1658 C CA . PHE A 1 202 ? -44.519 -40.249 66.067 1.00 94.31 202 PHE A CA 1
ATOM 1659 C C . PHE A 1 202 ? -43.836 -41.161 65.053 1.00 94.31 202 PHE A C 1
ATOM 1661 O O . PHE A 1 202 ? -43.671 -42.353 65.308 1.00 94.31 202 PHE A O 1
ATOM 1668 N N . ARG A 1 203 ? -43.391 -40.593 63.933 1.00 95.56 203 ARG A N 1
ATOM 1669 C CA . ARG A 1 203 ? -42.547 -41.267 62.943 1.00 95.56 203 ARG A CA 1
ATOM 1670 C C . ARG A 1 203 ? -41.087 -41.022 63.291 1.00 95.56 203 ARG A C 1
ATOM 1672 O O . ARG A 1 203 ? -40.664 -39.866 63.309 1.00 95.56 203 ARG A O 1
ATOM 1679 N N . ILE A 1 204 ? -40.330 -42.081 63.562 1.00 95.94 204 ILE A N 1
ATOM 1680 C CA . ILE A 1 204 ? -38.886 -41.996 63.800 1.00 95.94 204 ILE A CA 1
ATOM 1681 C C . ILE A 1 204 ? -38.184 -41.860 62.450 1.00 95.94 204 ILE A C 1
ATOM 1683 O O . ILE A 1 204 ? -38.327 -42.728 61.594 1.00 95.94 204 ILE A O 1
ATOM 1687 N N . VAL A 1 205 ? -37.431 -40.779 62.270 1.00 95.62 205 VAL A N 1
ATOM 1688 C CA . VAL A 1 205 ? -36.742 -40.453 61.013 1.00 95.62 205 VAL A CA 1
ATOM 1689 C C . VAL A 1 205 ? -35.238 -40.649 61.079 1.00 95.62 205 VAL A C 1
ATOM 1691 O O . VAL A 1 205 ? -34.624 -40.941 60.064 1.00 95.62 205 VAL A O 1
ATOM 1694 N N . ASP A 1 206 ? -34.634 -40.510 62.255 1.00 96.12 206 ASP A N 1
ATOM 1695 C CA . ASP A 1 206 ? -33.194 -40.688 62.436 1.00 96.12 206 ASP A CA 1
ATOM 1696 C C . ASP A 1 206 ? -32.891 -41.090 63.888 1.00 96.12 206 ASP A C 1
ATOM 1698 O O . ASP A 1 206 ? -33.756 -41.013 64.765 1.00 96.12 206 ASP A O 1
ATOM 1702 N N . CYS A 1 207 ? -31.668 -41.516 64.169 1.00 93.44 207 CYS A N 1
ATOM 1703 C CA . CYS A 1 207 ? -31.171 -41.772 65.512 1.00 93.44 207 CYS A CA 1
ATOM 1704 C C . CYS A 1 207 ? -29.758 -41.213 65.685 1.00 93.44 207 CYS A C 1
ATOM 1706 O O . CYS A 1 207 ? -29.011 -41.036 64.729 1.00 93.44 207 CYS A O 1
ATOM 1708 N N . ASP A 1 208 ? -29.374 -40.952 66.930 1.00 93.25 208 ASP A N 1
ATOM 1709 C CA . ASP A 1 208 ? -28.027 -40.483 67.239 1.00 93.25 208 ASP A CA 1
ATOM 1710 C C . ASP A 1 208 ? -26.959 -41.546 66.938 1.00 93.25 208 ASP A C 1
ATOM 1712 O O . ASP A 1 208 ? -27.253 -42.745 66.951 1.00 93.25 208 ASP A O 1
ATOM 1716 N N . ALA A 1 209 ? -25.709 -41.120 66.740 1.00 90.75 209 ALA A N 1
ATOM 1717 C CA . ALA A 1 209 ? -24.594 -42.009 66.399 1.00 90.75 209 ALA A CA 1
ATOM 1718 C C . ALA A 1 209 ? -24.444 -43.162 67.409 1.00 90.75 209 ALA A C 1
ATOM 1720 O O . ALA A 1 209 ? -24.432 -44.326 67.023 1.00 90.75 209 ALA A O 1
ATOM 1721 N N . PHE A 1 210 ? -24.488 -42.853 68.712 1.00 88.12 210 PHE A N 1
ATOM 1722 C CA . PHE A 1 210 ? -24.454 -43.863 69.777 1.00 88.12 210 PHE A CA 1
ATOM 1723 C C . PHE A 1 210 ? -25.584 -44.896 69.661 1.00 88.12 210 PHE A C 1
ATOM 1725 O O . PHE A 1 210 ? -25.382 -46.082 69.897 1.00 88.12 210 PHE A O 1
ATOM 1732 N N . THR A 1 211 ? -26.789 -44.448 69.300 1.00 88.75 211 THR A N 1
ATOM 1733 C CA . THR A 1 211 ? -27.953 -45.337 69.161 1.00 88.75 211 THR A CA 1
ATOM 1734 C C . THR A 1 211 ? -27.784 -46.252 67.956 1.00 88.75 211 THR A C 1
ATOM 1736 O O . THR A 1 211 ? -28.074 -47.440 68.048 1.00 88.75 211 THR A O 1
ATOM 1739 N N . ARG A 1 212 ? -27.248 -45.725 66.852 1.00 88.69 212 ARG A N 1
ATOM 1740 C CA . ARG A 1 212 ? -26.942 -46.500 65.649 1.00 88.69 212 ARG A CA 1
ATOM 1741 C C . ARG A 1 212 ? -25.920 -47.601 65.936 1.00 88.69 212 ARG A C 1
ATOM 1743 O O . ARG A 1 212 ? -26.165 -48.759 65.606 1.00 88.69 212 ARG A O 1
ATOM 1750 N N . ASP A 1 213 ? -24.832 -47.258 66.620 1.00 86.31 213 ASP A N 1
ATOM 1751 C CA . ASP A 1 213 ? -23.783 -48.209 66.999 1.00 86.31 213 ASP A CA 1
ATOM 1752 C C . ASP A 1 213 ? -24.298 -49.267 67.984 1.00 86.31 213 ASP A C 1
ATOM 1754 O O . ASP A 1 213 ? -23.979 -50.448 67.857 1.00 86.31 213 ASP A O 1
ATOM 1758 N N . PHE A 1 214 ? -25.148 -48.866 68.934 1.00 84.25 214 PHE A N 1
ATOM 1759 C CA . PHE A 1 214 ? -25.764 -49.770 69.905 1.00 84.25 214 PHE A CA 1
ATOM 1760 C C . PHE A 1 214 ? -26.675 -50.816 69.245 1.00 84.25 214 PHE A C 1
ATOM 1762 O O . PHE A 1 214 ? -26.554 -52.005 69.537 1.00 84.25 214 PHE A O 1
ATOM 1769 N N . PHE A 1 215 ? -27.563 -50.399 68.336 1.00 83.38 215 PHE A N 1
ATOM 1770 C CA . PHE A 1 215 ? -28.454 -51.319 67.617 1.00 83.38 215 PHE A CA 1
ATOM 1771 C C . PHE A 1 215 ? -27.669 -52.262 66.698 1.00 83.38 215 PHE A C 1
ATOM 1773 O O . PHE A 1 215 ? -27.884 -53.475 66.750 1.00 83.38 215 PHE A O 1
ATOM 1780 N N . ASN A 1 216 ? -26.687 -51.737 65.955 1.00 83.06 216 ASN A N 1
ATOM 1781 C CA . ASN A 1 216 ? -25.790 -52.552 65.134 1.00 83.06 216 ASN A CA 1
ATOM 1782 C C . ASN A 1 216 ? -25.001 -53.562 65.990 1.00 83.06 216 ASN A C 1
ATOM 1784 O O . ASN A 1 216 ? -24.847 -54.717 65.596 1.00 83.06 216 ASN A O 1
ATOM 1788 N N . GLY A 1 217 ? -24.558 -53.160 67.187 1.00 75.81 217 GLY A N 1
ATOM 1789 C CA . GLY A 1 217 ? -23.872 -54.027 68.149 1.00 75.81 217 GLY A CA 1
ATOM 1790 C C . GLY A 1 217 ? -24.737 -55.172 68.693 1.00 75.81 217 GLY A C 1
ATOM 1791 O O . GLY A 1 217 ? -24.214 -56.252 68.957 1.00 75.81 217 GLY A O 1
ATOM 1792 N N . ILE A 1 218 ? -26.056 -54.973 68.802 1.00 76.88 218 ILE A N 1
ATOM 1793 C CA . ILE A 1 218 ? -27.040 -56.005 69.198 1.00 76.88 218 ILE A CA 1
ATOM 1794 C C . ILE A 1 218 ? -27.493 -56.855 67.992 1.00 76.88 218 ILE A C 1
ATOM 1796 O O . ILE A 1 218 ? -28.181 -57.863 68.152 1.00 76.88 218 ILE A O 1
ATOM 1800 N N . GLY A 1 219 ? -27.061 -56.503 66.776 1.00 76.44 219 GLY A N 1
ATOM 1801 C CA . GLY A 1 219 ? -27.409 -57.203 65.538 1.00 76.44 219 GLY A CA 1
ATOM 1802 C C . GLY A 1 219 ? -28.724 -56.740 64.905 1.00 76.44 219 GLY A C 1
ATOM 1803 O O . GLY A 1 219 ? -29.281 -57.457 64.076 1.00 76.44 219 GLY A O 1
ATOM 1804 N N . VAL A 1 220 ? -29.230 -55.563 65.284 1.00 83.19 220 VAL A N 1
ATOM 1805 C CA . VAL A 1 220 ? -30.391 -54.922 64.655 1.00 83.19 220 VAL A CA 1
ATOM 1806 C C . VAL A 1 220 ? -29.896 -53.832 63.709 1.00 83.19 220 VAL A C 1
ATOM 1808 O O . VAL A 1 220 ? -29.354 -52.822 64.147 1.00 83.19 220 VAL A O 1
ATOM 1811 N N . GLU A 1 221 ? -30.099 -54.016 62.406 1.00 86.50 221 GLU A N 1
ATOM 1812 C CA . GLU A 1 221 ? -29.723 -53.008 61.412 1.00 86.50 221 GLU A CA 1
ATOM 1813 C C . GLU A 1 221 ? -30.623 -51.767 61.518 1.00 86.50 221 GLU A C 1
ATOM 1815 O O . GLU A 1 221 ? -31.859 -51.853 61.512 1.00 86.50 221 GLU A O 1
ATOM 1820 N N . VAL A 1 222 ? -29.991 -50.595 61.606 1.00 89.19 222 VAL A N 1
ATOM 1821 C CA . VAL A 1 222 ? -30.680 -49.300 61.610 1.00 89.19 222 VAL A CA 1
ATOM 1822 C C . VAL A 1 222 ? -30.680 -48.710 60.197 1.00 89.19 222 VAL A C 1
ATOM 1824 O O . VAL A 1 222 ? -29.600 -48.432 59.669 1.00 89.19 222 VAL A O 1
ATOM 1827 N N . PRO A 1 223 ? -31.855 -48.456 59.592 1.00 90.56 223 PRO A N 1
ATOM 1828 C CA . PRO A 1 223 ? -31.957 -47.809 58.285 1.00 90.56 223 PRO A CA 1
ATOM 1829 C C . PRO A 1 223 ? -31.284 -46.425 58.206 1.00 90.56 223 PRO A C 1
ATOM 1831 O O . PRO A 1 223 ? -31.052 -45.753 59.219 1.00 90.56 223 PRO A O 1
ATOM 1834 N N . GLU A 1 224 ? -30.981 -45.984 56.983 1.00 91.38 224 GLU A N 1
ATOM 1835 C CA . GLU A 1 224 ? -30.486 -44.627 56.703 1.00 91.38 224 GLU A CA 1
ATOM 1836 C C . GLU A 1 224 ? -31.511 -43.545 57.118 1.00 91.38 224 GLU A C 1
ATOM 1838 O O . GLU A 1 224 ? -32.716 -43.813 57.085 1.00 91.38 224 GLU A O 1
ATOM 1843 N N . PRO A 1 225 ? -31.068 -42.328 57.497 1.00 93.44 225 PRO A N 1
ATOM 1844 C CA . PRO A 1 225 ? -31.960 -41.252 57.936 1.00 93.44 225 PRO A CA 1
ATOM 1845 C C . PRO A 1 225 ? -33.015 -40.860 56.884 1.00 93.44 225 PRO A C 1
ATOM 1847 O O . PRO A 1 225 ? -32.688 -40.540 55.739 1.00 93.44 225 PRO A O 1
ATOM 1850 N N . GLU A 1 226 ? -34.289 -40.810 57.283 1.00 93.00 226 GLU A N 1
ATOM 1851 C CA . GLU A 1 226 ? -35.389 -40.287 56.466 1.00 93.00 226 GLU A CA 1
ATOM 1852 C C . GLU A 1 226 ? -35.446 -38.745 56.567 1.00 93.00 226 GLU A C 1
ATOM 1854 O O . GLU A 1 226 ? -35.289 -38.177 57.654 1.00 93.00 226 GLU A O 1
ATOM 1859 N N . PRO A 1 227 ? -35.705 -38.007 55.471 1.00 92.62 227 PRO A N 1
ATOM 1860 C CA . PRO A 1 227 ? -35.920 -36.569 55.561 1.00 92.62 227 PRO A CA 1
ATOM 1861 C C . PRO A 1 227 ? -37.244 -36.261 56.273 1.00 92.62 227 PRO A C 1
ATOM 1863 O O . PRO A 1 227 ? -38.263 -36.924 56.062 1.00 92.62 227 PRO A O 1
ATOM 1866 N N . TYR A 1 228 ? -37.262 -35.192 57.073 1.00 91.06 228 TYR A N 1
ATOM 1867 C CA . TYR A 1 228 ? -38.519 -34.642 57.581 1.00 91.06 228 TYR A CA 1
ATOM 1868 C C . TYR A 1 228 ? -39.415 -34.217 56.407 1.00 91.06 228 TYR A C 1
ATOM 1870 O O . TYR A 1 228 ? -38.911 -33.621 55.451 1.00 91.06 228 TYR A O 1
ATOM 1878 N N . PRO A 1 229 ? -40.737 -34.447 56.471 1.00 90.38 229 PRO A N 1
ATOM 1879 C CA . PRO A 1 229 ? -41.640 -33.919 55.460 1.00 90.38 229 PRO A CA 1
ATOM 1880 C C . PRO A 1 229 ? -41.623 -32.388 55.489 1.00 90.38 229 PRO A C 1
ATOM 1882 O O . PRO A 1 229 ? -41.615 -31.785 56.565 1.00 90.38 229 PRO A O 1
ATOM 1885 N N . GLY A 1 230 ? -41.639 -31.769 54.308 1.00 83.50 230 GLY A N 1
ATOM 1886 C CA . GLY A 1 230 ? -41.822 -30.325 54.185 1.00 83.50 230 GLY A CA 1
ATOM 1887 C C . GLY A 1 230 ? -43.191 -29.892 54.715 1.00 83.50 230 GLY A C 1
ATOM 1888 O O . GLY A 1 230 ? -44.173 -30.630 54.587 1.00 83.50 230 GLY A O 1
ATOM 1889 N N . ASP A 1 231 ? -43.257 -28.701 55.310 1.00 83.94 231 ASP A N 1
ATOM 1890 C CA . ASP A 1 231 ? -44.512 -28.038 55.654 1.00 83.94 231 ASP A CA 1
ATOM 1891 C C . ASP A 1 231 ? -44.632 -26.669 54.964 1.00 83.94 231 ASP A C 1
ATOM 1893 O O . ASP A 1 231 ? -43.647 -26.003 54.629 1.00 83.94 231 ASP A O 1
ATOM 1897 N N . GLN A 1 232 ? -45.878 -26.257 54.721 1.00 82.56 232 GLN A N 1
ATOM 1898 C CA . GLN A 1 232 ? -46.196 -25.032 53.977 1.00 82.56 232 GLN A CA 1
ATOM 1899 C C . GLN A 1 232 ? -45.643 -23.781 54.677 1.00 82.56 232 GLN A C 1
ATOM 1901 O O . GLN A 1 232 ? -45.264 -22.804 54.026 1.00 82.56 232 GLN A O 1
ATOM 1906 N N . TYR A 1 233 ? -45.575 -23.812 56.011 1.00 82.56 233 TYR A N 1
ATOM 1907 C CA . TYR A 1 233 ? -45.038 -22.719 56.808 1.00 82.56 233 TYR A CA 1
ATOM 1908 C C . TYR A 1 233 ? -43.531 -22.536 56.612 1.00 82.56 233 TYR A C 1
ATOM 1910 O O . TYR A 1 233 ? -43.090 -21.411 56.351 1.00 82.56 233 TYR A O 1
ATOM 1918 N N . THR A 1 234 ? -42.742 -23.612 56.692 1.00 80.88 234 THR A N 1
ATOM 1919 C CA . THR A 1 234 ? -41.282 -23.543 56.532 1.00 80.88 234 THR A CA 1
ATOM 1920 C C . THR A 1 234 ? -40.921 -23.117 55.113 1.00 80.88 234 THR A C 1
ATOM 1922 O O . THR A 1 234 ? -40.127 -22.190 54.950 1.00 80.88 234 THR A O 1
ATOM 1925 N N . GLU A 1 235 ? -41.577 -23.668 54.087 1.00 83.44 235 GLU A N 1
ATOM 1926 C CA . GLU A 1 235 ? -41.343 -23.279 52.687 1.00 83.44 235 GLU A CA 1
ATOM 1927 C C . GLU A 1 235 ? -41.621 -21.788 52.437 1.00 83.44 235 GLU A C 1
ATOM 1929 O O . GLU A 1 235 ? -40.801 -21.065 51.855 1.00 83.44 235 GLU A O 1
ATOM 1934 N N . LYS A 1 236 ? -42.762 -21.283 52.926 1.00 82.81 236 LYS A N 1
ATOM 1935 C CA . LYS A 1 236 ? -43.121 -19.867 52.781 1.00 82.81 236 LYS A CA 1
ATOM 1936 C C . LYS A 1 236 ? -42.127 -18.972 53.513 1.00 82.81 236 LYS A C 1
ATOM 1938 O O . LYS A 1 236 ? -41.717 -17.944 52.970 1.00 82.81 236 LYS A O 1
ATOM 1943 N N . ARG A 1 237 ? -41.699 -19.350 54.718 1.00 81.69 237 ARG A N 1
ATOM 1944 C CA . ARG A 1 237 ? -40.766 -18.547 55.516 1.00 81.69 237 ARG A CA 1
ATOM 1945 C C . ARG A 1 237 ? -39.364 -18.520 54.913 1.00 81.69 237 ARG A C 1
ATOM 1947 O O . ARG A 1 237 ? -38.772 -17.444 54.832 1.00 81.69 237 ARG A O 1
ATOM 1954 N N . GLU A 1 238 ? -38.886 -19.644 54.389 1.00 80.50 238 GLU A N 1
ATOM 1955 C CA . GLU A 1 238 ? -37.639 -19.703 53.623 1.00 80.50 238 GLU A CA 1
ATOM 1956 C C . GLU A 1 238 ? -37.697 -18.830 52.364 1.00 80.50 238 GLU A C 1
ATOM 1958 O O . GLU A 1 238 ? -36.727 -18.137 52.051 1.00 80.50 238 GLU A O 1
ATOM 1963 N N . SER A 1 239 ? -38.829 -18.805 51.650 1.00 79.94 239 SER A N 1
ATOM 1964 C CA . SER A 1 239 ? -38.996 -17.948 50.466 1.00 79.94 239 SER A CA 1
ATOM 1965 C C . SER A 1 239 ? -38.917 -16.452 50.808 1.00 79.94 239 SER A C 1
ATOM 1967 O O . SER A 1 239 ? -38.238 -15.685 50.118 1.00 79.94 239 SER A O 1
ATOM 1969 N N . ILE A 1 240 ? -39.531 -16.042 51.925 1.00 79.88 240 ILE A N 1
ATOM 1970 C CA . ILE A 1 240 ? -39.491 -14.663 52.428 1.00 79.88 240 ILE A CA 1
ATOM 1971 C C . ILE A 1 240 ? -38.064 -14.307 52.849 1.00 79.88 240 ILE A C 1
ATOM 1973 O O . ILE A 1 240 ? -37.545 -13.268 52.439 1.00 79.88 240 ILE A O 1
ATOM 1977 N N . GLN A 1 241 ? -37.391 -15.187 53.590 1.00 77.44 241 GLN A N 1
ATOM 1978 C CA . GLN A 1 241 ? -36.010 -14.972 54.018 1.00 77.44 241 GLN A CA 1
ATOM 1979 C C . GLN A 1 241 ? -35.047 -14.862 52.824 1.00 77.44 241 GLN A C 1
ATOM 1981 O O . GLN A 1 241 ? -34.212 -13.958 52.793 1.00 77.44 241 GLN A O 1
ATOM 1986 N N . LYS A 1 242 ? -35.213 -15.700 51.790 1.00 74.62 242 LYS A N 1
ATOM 1987 C CA . LYS A 1 242 ? -34.463 -15.594 50.523 1.00 74.62 242 LYS A CA 1
ATOM 1988 C C . LYS A 1 242 ? -34.724 -14.263 49.807 1.00 74.62 242 LYS A C 1
ATOM 1990 O O . LYS A 1 242 ? -33.814 -13.711 49.191 1.00 74.62 242 LYS A O 1
ATOM 1995 N N . SER A 1 243 ? -35.943 -13.725 49.894 1.00 69.25 243 SER A N 1
ATOM 1996 C CA . SER A 1 243 ? -36.311 -12.447 49.267 1.00 69.25 243 SER A CA 1
ATOM 1997 C C . SER A 1 243 ? -35.761 -11.210 49.989 1.00 69.25 243 SER A C 1
ATOM 1999 O O . SER A 1 243 ? -35.533 -10.191 49.341 1.00 69.25 243 SER A O 1
ATOM 2001 N N . MET A 1 244 ? -35.496 -11.314 51.295 1.00 69.19 244 MET A N 1
ATOM 2002 C CA . MET A 1 244 ? -34.981 -10.237 52.152 1.00 69.19 244 MET A CA 1
ATOM 2003 C C . MET A 1 244 ? -33.449 -10.121 52.154 1.00 69.19 244 MET A C 1
ATOM 2005 O O . MET A 1 244 ? -32.897 -9.323 52.910 1.00 69.19 244 MET A O 1
ATOM 2009 N N . ASN A 1 245 ? -32.742 -10.896 51.326 1.00 70.06 245 ASN A N 1
ATOM 2010 C CA . ASN A 1 245 ? -31.286 -10.854 51.290 1.00 70.06 245 ASN A CA 1
ATOM 2011 C C . ASN A 1 245 ? -30.787 -9.495 50.740 1.00 70.06 245 ASN A C 1
ATOM 2013 O O . ASN A 1 245 ? -31.045 -9.187 49.572 1.00 70.06 245 ASN A O 1
ATOM 2017 N N . PRO A 1 246 ? -30.035 -8.694 51.523 1.00 62.00 246 PRO A N 1
ATOM 2018 C CA . PRO A 1 246 ? -29.505 -7.403 51.073 1.00 62.00 246 PRO A CA 1
ATOM 2019 C C . PRO A 1 246 ? -28.488 -7.528 49.926 1.00 62.00 246 PRO A C 1
ATOM 2021 O O . PRO A 1 246 ? -28.210 -6.547 49.242 1.00 62.00 246 PRO A O 1
ATOM 2024 N N . TYR A 1 247 ? -27.965 -8.732 49.676 1.00 61.19 247 TYR A N 1
ATOM 2025 C CA . TYR A 1 247 ? -27.041 -9.033 48.581 1.00 61.19 247 TYR A CA 1
ATOM 2026 C C . TYR A 1 247 ? -27.728 -9.616 47.341 1.00 61.19 247 TYR A C 1
ATOM 2028 O O . TYR A 1 247 ? -27.068 -10.220 46.493 1.00 61.19 247 TYR A O 1
ATOM 2036 N N . LYS A 1 248 ? -29.053 -9.469 47.212 1.00 65.75 248 LYS A N 1
ATOM 2037 C CA . LYS A 1 248 ? -29.777 -9.969 46.043 1.00 65.75 248 LYS A CA 1
ATOM 2038 C C . LYS A 1 248 ? -29.236 -9.308 44.774 1.00 65.75 248 LYS A C 1
ATOM 2040 O O . LYS A 1 248 ? -29.238 -8.085 44.634 1.00 65.75 248 LYS A O 1
ATOM 2045 N N . THR A 1 249 ? -28.789 -10.128 43.827 1.00 62.91 249 THR A N 1
ATOM 2046 C CA . THR A 1 249 ? -28.420 -9.658 42.492 1.00 62.91 249 THR A CA 1
ATOM 2047 C C . THR A 1 249 ? -29.665 -9.086 41.823 1.00 62.91 249 THR A C 1
ATOM 2049 O O . THR A 1 249 ? -30.628 -9.812 41.575 1.00 62.91 249 THR A O 1
ATOM 2052 N N . LEU A 1 250 ? -29.651 -7.777 41.574 1.00 67.06 250 LEU A N 1
ATOM 2053 C CA . LEU A 1 250 ? -30.722 -7.067 40.877 1.00 67.06 250 LEU A CA 1
ATOM 2054 C C . LEU A 1 250 ? -30.971 -7.695 39.500 1.00 67.06 250 LEU A C 1
ATOM 2056 O O . LEU A 1 250 ? -30.015 -8.070 38.813 1.00 67.06 250 LEU A O 1
ATOM 2060 N N . SER A 1 251 ? -32.238 -7.755 39.087 1.00 75.75 251 SER A N 1
ATOM 2061 C CA . SER A 1 251 ? -32.606 -8.098 37.709 1.00 75.75 251 SER A CA 1
ATOM 2062 C C . SER A 1 251 ? -31.961 -7.105 36.729 1.00 75.75 251 SER A C 1
ATOM 2064 O O . SER A 1 251 ? -31.800 -5.938 37.094 1.00 75.75 251 SER A O 1
ATOM 2066 N N . PRO A 1 252 ? -31.614 -7.497 35.486 1.00 73.00 252 PRO A N 1
ATOM 2067 C CA . PRO A 1 252 ? -31.097 -6.565 34.479 1.00 73.00 252 PRO A CA 1
ATOM 2068 C C . PRO A 1 252 ? -31.970 -5.312 34.307 1.00 73.00 252 PRO A C 1
ATOM 2070 O O . PRO A 1 252 ? -31.452 -4.204 34.218 1.00 73.00 252 PRO A O 1
ATOM 2073 N N . MET A 1 253 ? -33.296 -5.475 34.368 1.00 75.12 253 MET A N 1
ATOM 2074 C CA . MET A 1 253 ? -34.250 -4.367 34.258 1.00 75.12 253 MET A CA 1
ATOM 2075 C C . MET A 1 253 ? -34.185 -3.411 35.461 1.00 75.12 253 MET A C 1
ATOM 2077 O O . MET A 1 253 ? -34.226 -2.194 35.289 1.00 75.12 253 MET A O 1
ATOM 2081 N N . ASP A 1 254 ? -34.000 -3.943 36.673 1.00 77.19 254 ASP A N 1
ATOM 2082 C CA . ASP A 1 254 ? -33.836 -3.134 37.889 1.00 77.19 254 ASP A CA 1
ATOM 2083 C C . ASP A 1 254 ? -32.482 -2.404 37.900 1.00 77.19 254 ASP A C 1
ATOM 2085 O O . ASP A 1 254 ? -32.373 -1.283 38.402 1.00 77.19 254 ASP A O 1
ATOM 2089 N N . GLN A 1 255 ? -31.439 -3.020 37.328 1.00 74.75 255 GLN A N 1
ATOM 2090 C CA . GLN A 1 255 ? -30.127 -2.389 37.154 1.00 74.75 255 GLN A CA 1
ATOM 2091 C C . GLN A 1 255 ? -30.204 -1.195 36.193 1.00 74.75 255 GLN A C 1
ATOM 2093 O O . GLN A 1 255 ? -29.631 -0.142 36.486 1.00 74.75 255 GLN A O 1
ATOM 2098 N N . ASP A 1 256 ? -30.936 -1.333 35.086 1.00 77.56 256 ASP A N 1
ATOM 2099 C CA . ASP A 1 256 ? -31.149 -0.249 34.123 1.00 77.56 256 ASP A CA 1
ATOM 2100 C C . ASP A 1 256 ? -31.993 0.886 34.716 1.00 77.56 256 ASP A C 1
ATOM 2102 O O . ASP A 1 256 ? -31.646 2.060 34.552 1.00 77.56 256 ASP A O 1
ATOM 2106 N N . LEU A 1 257 ? -33.040 0.561 35.483 1.00 81.62 257 LEU A N 1
ATOM 2107 C CA . LEU A 1 257 ? -33.844 1.558 36.193 1.00 81.62 257 LEU A CA 1
ATOM 2108 C C . LEU A 1 257 ? -33.010 2.328 37.227 1.00 81.62 257 LEU A C 1
ATOM 2110 O O . LEU A 1 257 ? -33.055 3.559 37.265 1.00 81.62 257 LEU A O 1
ATOM 2114 N N . LYS A 1 258 ? -32.196 1.625 38.026 1.00 79.12 258 LYS A N 1
ATOM 2115 C CA . LYS A 1 258 ? -31.266 2.251 38.977 1.00 79.12 258 LYS A CA 1
ATOM 2116 C C . LYS A 1 258 ? -30.304 3.201 38.262 1.00 79.12 258 LYS A C 1
ATOM 2118 O O . LYS A 1 258 ? -30.102 4.326 38.710 1.00 79.12 258 LYS A O 1
ATOM 2123 N N . LYS A 1 259 ? -29.744 2.771 37.129 1.00 74.19 259 LYS A N 1
ATOM 2124 C CA . LYS A 1 259 ? -28.829 3.571 36.307 1.00 74.19 259 LYS A CA 1
ATOM 2125 C C . LYS A 1 259 ? -29.513 4.830 35.765 1.00 74.19 259 LYS A C 1
ATOM 2127 O O . LYS A 1 259 ? -28.940 5.913 35.851 1.00 74.19 259 LYS A O 1
ATOM 2132 N N . TYR A 1 260 ? -30.740 4.712 35.256 1.00 81.25 260 TYR A N 1
ATOM 2133 C CA . TYR A 1 260 ? -31.544 5.859 34.824 1.00 81.25 260 TYR A CA 1
ATOM 2134 C C . TYR A 1 260 ? -31.802 6.848 35.969 1.00 81.25 260 TYR A C 1
ATOM 2136 O O . TYR A 1 260 ? -31.644 8.058 35.784 1.00 81.25 260 TYR A O 1
ATOM 2144 N N . MET A 1 261 ? -32.146 6.346 37.161 1.00 80.31 261 MET A N 1
ATOM 2145 C CA . MET A 1 261 ? -32.323 7.182 38.349 1.00 80.31 261 MET A CA 1
ATOM 2146 C C . MET A 1 261 ? -31.019 7.899 38.727 1.00 80.31 261 MET A C 1
ATOM 2148 O O . MET A 1 261 ? -31.031 9.116 38.884 1.00 80.31 261 MET A O 1
ATOM 2152 N N . GLU A 1 262 ? -29.879 7.205 38.789 1.00 79.94 262 GLU A N 1
ATOM 2153 C CA . GLU A 1 262 ? -28.575 7.827 39.078 1.00 79.94 262 GLU A CA 1
ATOM 2154 C C . GLU A 1 262 ? -28.221 8.954 38.089 1.00 79.94 262 GLU A C 1
ATOM 2156 O O . GLU A 1 262 ? -27.769 10.021 38.514 1.00 79.94 262 GLU A O 1
ATOM 2161 N N . TYR A 1 263 ? -28.476 8.756 36.787 1.00 74.81 263 TYR A N 1
ATOM 2162 C CA . TYR A 1 263 ? -28.294 9.801 35.772 1.00 74.81 263 TYR A CA 1
ATOM 2163 C C . TYR A 1 263 ? -29.235 10.990 35.978 1.00 74.81 263 TYR A C 1
ATOM 2165 O O . TYR A 1 263 ? -28.798 12.140 35.906 1.00 74.81 263 TYR A O 1
ATOM 2173 N N . SER A 1 264 ? -30.513 10.719 36.246 1.00 81.69 264 SER A N 1
ATOM 2174 C CA . SER A 1 264 ? -31.550 11.747 36.391 1.00 81.69 264 SER A CA 1
ATOM 2175 C C . SER A 1 264 ? -31.330 12.615 37.632 1.00 81.69 264 SER A C 1
ATOM 2177 O O . SER A 1 264 ? -31.535 13.826 37.587 1.00 81.69 264 SER A O 1
ATOM 2179 N N . PHE A 1 265 ? -30.844 12.021 38.725 1.00 78.81 265 PHE A N 1
ATOM 2180 C CA . PHE A 1 265 ? -30.587 12.720 39.985 1.00 78.81 265 PHE A CA 1
ATOM 2181 C C . PHE A 1 265 ? -29.215 13.410 40.054 1.00 78.81 265 PHE A C 1
ATOM 2183 O O . PHE A 1 265 ? -28.877 13.969 41.096 1.00 78.81 265 PHE A O 1
ATOM 2190 N N . LYS A 1 266 ? -28.415 13.399 38.971 1.00 72.31 266 LYS A N 1
ATOM 2191 C CA . LYS A 1 266 ? -27.057 13.990 38.910 1.00 72.31 266 LYS A CA 1
ATOM 2192 C C . LYS A 1 266 ? -26.140 13.556 40.070 1.00 72.31 266 LYS A C 1
ATOM 2194 O O . LYS A 1 266 ? -25.195 14.264 40.423 1.00 72.31 266 LYS A O 1
ATOM 2199 N N . GLY A 1 267 ? -26.423 12.407 40.684 1.00 62.56 267 GLY A N 1
ATOM 2200 C CA . GLY A 1 267 ? -25.648 11.886 41.802 1.00 62.56 267 GLY A CA 1
ATOM 2201 C C . GLY A 1 267 ? -24.240 11.489 41.359 1.00 62.56 267 GLY A C 1
ATOM 2202 O O . GLY A 1 267 ? -24.010 11.149 40.196 1.00 62.56 267 GLY A O 1
ATOM 2203 N N . LYS A 1 268 ? -23.275 11.501 42.290 1.00 57.31 268 LYS A N 1
ATOM 2204 C CA . LYS A 1 268 ? -21.966 10.867 42.063 1.00 57.31 268 LYS A CA 1
ATOM 2205 C C . LYS A 1 268 ? -22.209 9.402 41.688 1.00 57.31 268 LYS A C 1
ATOM 2207 O O . LYS A 1 268 ? -22.760 8.656 42.492 1.00 57.31 268 LYS A O 1
ATOM 2212 N N . ARG A 1 269 ? -21.795 9.015 40.475 1.00 58.25 269 ARG A N 1
ATOM 2213 C CA . ARG A 1 269 ? -21.886 7.640 39.956 1.00 58.25 269 ARG A CA 1
ATOM 2214 C C . ARG A 1 269 ? -21.386 6.645 41.006 1.00 58.25 269 ARG A C 1
ATOM 2216 O O . ARG A 1 269 ? -20.231 6.740 41.426 1.00 58.25 269 ARG A O 1
ATOM 2223 N N . THR A 1 270 ? -22.218 5.678 41.393 1.00 62.75 270 THR A N 1
ATOM 2224 C CA . THR A 1 270 ? -21.756 4.562 42.223 1.00 62.75 270 THR A CA 1
ATOM 2225 C C . THR A 1 270 ? -21.282 3.440 41.304 1.00 62.75 270 THR A C 1
ATOM 2227 O O . THR A 1 270 ? -22.073 2.844 40.596 1.00 62.75 270 THR A O 1
ATOM 2230 N N . ASN A 1 271 ? -19.968 3.190 41.300 1.00 64.06 271 ASN A N 1
ATOM 2231 C CA . ASN A 1 271 ? -19.244 2.162 40.539 1.00 64.06 271 ASN A CA 1
ATOM 2232 C C . ASN A 1 271 ? -19.487 2.112 39.006 1.00 64.06 271 ASN A C 1
ATOM 2234 O O . ASN A 1 271 ? -20.589 1.824 38.552 1.00 64.06 271 ASN A O 1
ATOM 2238 N N . PRO A 1 272 ? -18.438 2.274 38.171 1.00 66.44 272 PRO A N 1
ATOM 2239 C CA . PRO A 1 272 ? -18.589 2.164 36.721 1.00 66.44 272 PRO A CA 1
ATOM 2240 C C . PRO A 1 272 ? -19.125 0.785 36.321 1.00 66.44 272 PRO A C 1
ATOM 2242 O O . PRO A 1 272 ? -18.751 -0.240 36.910 1.00 66.44 272 PRO A O 1
ATOM 2245 N N . SER A 1 273 ? -19.992 0.766 35.306 1.00 72.75 273 SER A N 1
ATOM 2246 C CA . SER A 1 273 ? -20.571 -0.471 34.775 1.00 72.75 273 SER A CA 1
ATOM 2247 C C . SER A 1 273 ? -19.466 -1.425 34.317 1.00 72.75 273 SER A C 1
ATOM 2249 O O . SER A 1 273 ? -18.381 -0.995 33.921 1.00 72.75 273 SER A O 1
ATOM 2251 N N . LYS A 1 274 ? -19.737 -2.736 34.304 1.00 78.50 274 LYS A N 1
ATOM 2252 C CA . LYS A 1 274 ? -18.807 -3.732 33.749 1.00 78.50 274 LYS A CA 1
ATOM 2253 C C . LYS A 1 274 ? -18.370 -3.360 32.325 1.00 78.50 274 LYS A C 1
ATOM 2255 O O . LYS A 1 274 ? -17.194 -3.486 32.010 1.00 78.50 274 LYS A O 1
ATOM 2260 N N . GLN A 1 275 ? -19.285 -2.845 31.503 1.00 77.62 275 GLN A N 1
ATOM 2261 C CA . GLN A 1 275 ? -18.981 -2.397 30.139 1.00 77.62 275 GLN A CA 1
ATOM 2262 C C . GLN A 1 275 ? -18.048 -1.180 30.119 1.00 77.62 275 GLN A C 1
ATOM 2264 O O . GLN A 1 275 ? -17.101 -1.154 29.342 1.00 77.62 275 GLN A O 1
ATOM 2269 N N . GLU A 1 276 ? -18.264 -0.203 31.003 1.00 80.38 276 GLU A N 1
ATOM 2270 C CA . GLU A 1 276 ? -17.391 0.974 31.122 1.00 80.38 276 GLU A CA 1
ATOM 2271 C C . GLU A 1 276 ? -16.000 0.581 31.624 1.00 80.38 276 GLU A C 1
ATOM 2273 O O . GLU A 1 276 ? -15.002 1.060 31.099 1.00 80.38 276 GLU A O 1
ATOM 2278 N N . LYS A 1 277 ? -15.916 -0.340 32.593 1.00 84.69 277 LYS A N 1
ATOM 2279 C CA . LYS A 1 277 ? -14.638 -0.879 33.081 1.00 84.69 277 LYS A CA 1
ATOM 2280 C C . LYS A 1 277 ? -13.859 -1.570 31.963 1.00 84.69 277 LYS A C 1
ATOM 2282 O O . LYS A 1 277 ? -12.668 -1.320 31.823 1.00 84.69 277 LYS A O 1
ATOM 2287 N N . VAL A 1 278 ? -14.531 -2.392 31.154 1.00 87.00 278 VAL A N 1
ATOM 2288 C CA . VAL A 1 278 ? -13.921 -3.054 29.989 1.00 87.00 278 VAL A CA 1
ATOM 2289 C C . VAL A 1 278 ? -13.479 -2.027 28.946 1.00 87.00 278 VAL A C 1
ATOM 2291 O O . VAL A 1 278 ? -12.368 -2.132 28.437 1.00 87.00 278 VAL A O 1
ATOM 2294 N N . ALA A 1 279 ? -14.296 -1.008 28.666 1.00 85.88 279 ALA A N 1
ATOM 2295 C CA . ALA A 1 279 ? -13.942 0.058 27.730 1.00 85.88 279 ALA A CA 1
ATOM 2296 C C . ALA A 1 279 ? -12.712 0.852 28.199 1.00 85.88 279 ALA A C 1
ATOM 2298 O O . ALA A 1 279 ? -11.796 1.075 27.416 1.00 85.88 279 ALA A O 1
ATOM 2299 N N . VAL A 1 280 ? -12.645 1.216 29.483 1.00 88.44 280 VAL A N 1
ATOM 2300 C CA . VAL A 1 280 ? -11.481 1.903 30.068 1.00 88.44 280 VAL A CA 1
ATOM 2301 C C . VAL A 1 280 ? -10.246 1.004 30.046 1.00 88.44 280 VAL A C 1
ATOM 2303 O O . VAL A 1 280 ? -9.168 1.458 29.681 1.00 88.44 280 VAL A O 1
ATOM 2306 N N . GLN A 1 281 ? -10.387 -0.278 30.387 1.00 91.00 281 GLN A N 1
ATOM 2307 C CA . GLN A 1 281 ? -9.284 -1.235 30.324 1.00 91.00 281 GLN A CA 1
ATOM 2308 C C . GLN A 1 281 ? -8.748 -1.385 28.894 1.00 91.00 281 GLN A C 1
ATOM 2310 O O . GLN A 1 281 ? -7.535 -1.391 28.693 1.00 91.00 281 GLN A O 1
ATOM 2315 N N . LYS A 1 282 ? -9.641 -1.471 27.902 1.00 91.44 282 LYS A N 1
ATOM 2316 C CA . LYS A 1 282 ? -9.282 -1.539 26.483 1.00 91.44 282 LYS A CA 1
ATOM 2317 C C . LYS A 1 282 ? -8.595 -0.256 26.016 1.00 91.44 282 LYS A C 1
ATOM 2319 O O . LYS A 1 282 ? -7.543 -0.332 25.388 1.00 91.44 282 LYS A O 1
ATOM 2324 N N . PHE A 1 283 ? -9.134 0.901 26.396 1.00 92.81 283 PHE A N 1
ATOM 2325 C CA . PHE A 1 283 ? -8.528 2.199 26.118 1.00 92.81 283 PHE A CA 1
ATOM 2326 C C . PHE A 1 283 ? -7.101 2.285 26.668 1.00 92.81 283 PHE A C 1
ATOM 2328 O O . PHE A 1 283 ? -6.196 2.642 25.929 1.00 92.81 283 PHE A O 1
ATOM 2335 N N . LEU A 1 284 ? -6.879 1.895 27.926 1.00 92.94 284 LEU A N 1
ATOM 2336 C CA . LEU A 1 284 ? -5.553 1.932 28.552 1.00 92.94 284 LEU A CA 1
ATOM 2337 C C . LEU A 1 284 ? -4.564 0.936 27.929 1.00 92.94 284 LEU A C 1
ATOM 2339 O O . LEU A 1 284 ? -3.375 1.228 27.856 1.00 92.94 284 LEU A O 1
ATOM 2343 N N . ALA A 1 285 ? -5.035 -0.234 27.490 1.00 92.38 285 ALA A N 1
ATOM 2344 C CA . ALA A 1 285 ? -4.180 -1.259 26.891 1.00 92.38 285 ALA A CA 1
ATOM 2345 C C . ALA A 1 285 ? -3.708 -0.895 25.473 1.00 92.38 285 ALA A C 1
ATOM 2347 O O . ALA A 1 285 ? -2.583 -1.223 25.097 1.00 92.38 285 ALA A O 1
ATOM 2348 N N . PHE A 1 286 ? -4.567 -0.232 24.696 1.00 93.06 286 PHE A N 1
ATOM 2349 C CA . PHE A 1 286 ? -4.347 0.046 23.275 1.00 93.06 286 PHE A CA 1
ATOM 2350 C C . PHE A 1 286 ? -4.329 1.547 22.951 1.00 93.06 286 PHE A C 1
ATOM 2352 O O . PHE A 1 286 ? -4.577 1.939 21.808 1.00 93.06 286 PHE A O 1
ATOM 2359 N N . ASP A 1 287 ? -4.056 2.406 23.939 1.00 92.06 287 ASP A N 1
ATOM 2360 C CA . ASP A 1 287 ? -3.991 3.851 23.714 1.00 92.06 287 ASP A CA 1
ATOM 2361 C C . ASP A 1 287 ? -2.968 4.175 22.617 1.00 92.06 287 ASP A C 1
ATOM 2363 O O . ASP A 1 287 ? -1.873 3.610 22.568 1.00 92.06 287 ASP A O 1
ATOM 2367 N N . ARG A 1 288 ? -3.350 5.082 21.711 1.00 91.12 288 ARG A N 1
ATOM 2368 C CA . ARG A 1 288 ? -2.570 5.512 20.532 1.00 91.12 288 ARG A CA 1
ATOM 2369 C C . ARG A 1 288 ? -2.178 4.405 19.546 1.00 91.12 288 ARG A C 1
ATOM 2371 O O . ARG A 1 288 ? -1.435 4.685 18.608 1.00 91.12 288 ARG A O 1
ATOM 2378 N N . GLN A 1 289 ? -2.687 3.184 19.702 1.00 94.19 289 GLN A N 1
ATOM 2379 C CA . GLN A 1 289 ? -2.465 2.108 18.742 1.00 94.19 289 GLN A CA 1
ATOM 2380 C C . GLN A 1 289 ? -3.559 2.128 17.675 1.00 94.19 289 GLN A C 1
ATOM 2382 O O . GLN A 1 289 ? -4.751 1.988 17.965 1.00 94.19 289 GLN A O 1
ATOM 2387 N N . VAL A 1 290 ? -3.140 2.324 16.427 1.00 96.38 290 VAL A N 1
ATOM 2388 C CA . VAL A 1 290 ? -4.034 2.469 15.277 1.00 96.38 290 VAL A CA 1
ATOM 2389 C C . VAL A 1 290 ? -3.568 1.527 14.182 1.00 96.38 290 VAL A C 1
ATOM 2391 O O . VAL A 1 290 ? -2.410 1.573 13.776 1.00 96.38 290 VAL A O 1
ATOM 2394 N N . LEU A 1 291 ? -4.469 0.678 13.701 1.00 95.50 291 LEU A N 1
ATOM 2395 C CA . LEU A 1 291 ? -4.227 -0.144 12.524 1.00 95.50 291 LEU A CA 1
ATOM 2396 C C . LEU A 1 291 ? -4.536 0.700 11.293 1.00 95.50 291 LEU A C 1
ATOM 2398 O O . LEU A 1 291 ? -5.638 1.233 11.159 1.00 95.50 291 LEU A O 1
ATOM 2402 N N . ARG A 1 292 ? -3.560 0.842 10.404 1.00 96.50 292 ARG A N 1
ATOM 2403 C CA . ARG A 1 292 ? -3.673 1.660 9.199 1.00 96.50 292 ARG A CA 1
ATOM 2404 C C . ARG A 1 292 ? -3.602 0.775 7.963 1.00 96.50 292 ARG A C 1
ATOM 2406 O O . ARG A 1 292 ? -2.618 0.064 7.756 1.00 96.50 292 ARG A O 1
ATOM 2413 N N . PHE A 1 293 ? -4.634 0.873 7.136 1.00 96.38 293 PHE A N 1
ATOM 2414 C CA . PHE A 1 293 ? -4.773 0.165 5.871 1.00 96.38 293 PHE A CA 1
ATOM 2415 C C . PHE A 1 293 ? -4.887 1.153 4.715 1.00 96.38 293 PHE A C 1
ATOM 2417 O O . PHE A 1 293 ? -5.541 2.191 4.827 1.00 96.38 293 PHE A O 1
ATOM 2424 N N . PHE A 1 294 ? -4.291 0.802 3.585 1.00 95.88 294 PHE A N 1
ATOM 2425 C CA . PHE A 1 294 ? -4.495 1.489 2.322 1.00 95.88 294 PHE A CA 1
ATOM 2426 C C . PHE A 1 294 ? -5.603 0.777 1.559 1.00 95.88 294 PHE A C 1
ATOM 2428 O O . PHE A 1 294 ? -5.587 -0.448 1.397 1.00 95.88 294 PHE A O 1
ATOM 2435 N N . CYS A 1 295 ? -6.596 1.548 1.132 1.00 95.06 295 CYS A N 1
ATOM 2436 C CA . CYS A 1 295 ? -7.767 1.029 0.455 1.00 95.06 295 CYS A CA 1
ATOM 2437 C C . CYS A 1 295 ? -8.034 1.739 -0.865 1.00 95.06 295 CYS A C 1
ATOM 2439 O O . CYS A 1 295 ? -7.780 2.930 -1.020 1.00 95.06 295 CYS A O 1
ATOM 2441 N N . ALA A 1 296 ? -8.552 0.981 -1.821 1.00 94.75 296 ALA A N 1
ATOM 2442 C CA . ALA A 1 296 ? -9.011 1.485 -3.100 1.00 94.75 296 ALA A CA 1
ATOM 2443 C C . ALA A 1 296 ? -10.521 1.280 -3.191 1.00 94.75 296 ALA A C 1
ATOM 2445 O O . ALA A 1 296 ? -11.031 0.202 -2.876 1.00 94.75 296 ALA A O 1
ATOM 2446 N N . TRP A 1 297 ? -11.234 2.317 -3.607 1.00 93.62 297 TRP A N 1
ATOM 2447 C CA . TRP A 1 297 ? -12.632 2.216 -3.993 1.00 93.62 297 TRP A CA 1
ATOM 2448 C C . TRP A 1 297 ? -12.698 2.358 -5.508 1.00 93.62 297 TRP A C 1
ATOM 2450 O O . TRP A 1 297 ? -12.336 3.395 -6.061 1.00 93.62 297 TRP A O 1
ATOM 2460 N N . ASP A 1 298 ? -13.100 1.273 -6.156 1.00 92.06 298 ASP A N 1
ATOM 2461 C CA . ASP A 1 298 ? -13.283 1.210 -7.597 1.00 92.06 298 ASP A CA 1
ATOM 2462 C C . ASP A 1 298 ? -14.763 1.444 -7.909 1.00 92.06 298 ASP A C 1
ATOM 2464 O O . ASP A 1 298 ? -15.608 0.628 -7.533 1.00 92.06 298 ASP A O 1
ATOM 2468 N N . ASP A 1 299 ? -15.075 2.590 -8.515 1.00 91.31 299 ASP A N 1
ATOM 2469 C CA . ASP A 1 299 ? -16.421 2.930 -8.983 1.00 91.31 299 ASP A CA 1
ATOM 2470 C C . ASP A 1 299 ? -16.497 2.978 -10.518 1.00 91.31 299 ASP A C 1
ATOM 2472 O O . ASP A 1 299 ? -17.502 3.435 -11.054 1.00 91.31 299 ASP A O 1
ATOM 2476 N N . THR A 1 300 ? -15.465 2.499 -11.232 1.00 88.19 300 THR A N 1
ATOM 2477 C CA . THR A 1 300 ? -15.304 2.642 -12.698 1.00 88.19 300 THR A CA 1
ATOM 2478 C C . THR A 1 300 ? -16.435 2.039 -13.535 1.00 88.19 300 THR A C 1
ATOM 2480 O O . THR A 1 300 ? -16.615 2.420 -14.688 1.00 88.19 300 THR A O 1
ATOM 2483 N N . GLU A 1 301 ? -17.243 1.142 -12.963 1.00 88.75 301 GLU A N 1
ATOM 2484 C CA . GLU A 1 301 ? -18.442 0.592 -13.609 1.00 88.75 301 GLU A CA 1
ATOM 2485 C C . GLU A 1 301 ? -19.545 1.645 -13.833 1.00 88.75 301 GLU A C 1
ATOM 2487 O O . GLU A 1 301 ? -20.432 1.457 -14.668 1.00 88.75 301 GLU A O 1
ATOM 2492 N N . LYS A 1 302 ? -19.525 2.762 -13.094 1.00 89.69 302 LYS A N 1
ATOM 2493 C CA . LYS A 1 302 ? -20.502 3.846 -13.254 1.00 89.69 302 LYS A CA 1
ATOM 2494 C C . LYS A 1 302 ? -20.081 4.825 -14.346 1.00 89.69 302 LYS A C 1
ATOM 2496 O O . LYS A 1 302 ? -18.904 5.075 -14.557 1.00 89.69 302 LYS A O 1
ATOM 2501 N N . LEU A 1 303 ? -21.070 5.489 -14.954 1.00 87.38 303 LEU A N 1
ATOM 2502 C CA . LEU A 1 303 ? -20.888 6.435 -16.070 1.00 87.38 303 LEU A CA 1
ATOM 2503 C C . LEU A 1 303 ? -19.816 7.520 -15.832 1.00 87.38 303 LEU A C 1
ATOM 2505 O O . LEU A 1 303 ? -19.120 7.907 -16.763 1.00 87.38 303 LEU A O 1
ATOM 2509 N N . TYR A 1 304 ? -19.702 8.008 -14.598 1.00 88.06 304 TYR A N 1
ATOM 2510 C CA . TYR A 1 304 ? -18.705 9.004 -14.177 1.00 88.06 304 TYR A CA 1
ATOM 2511 C C . TYR A 1 304 ? -17.844 8.494 -13.021 1.00 88.06 304 TYR A C 1
ATOM 2513 O O . TYR A 1 304 ? -17.318 9.280 -12.237 1.00 88.06 304 TYR A O 1
ATOM 2521 N N . GLY A 1 305 ? -17.802 7.179 -12.847 1.00 83.88 305 GLY A N 1
ATOM 2522 C CA . GLY A 1 305 ? -17.090 6.570 -11.749 1.00 83.88 305 GLY A CA 1
ATOM 2523 C C . GLY A 1 305 ? -15.604 6.468 -12.037 1.00 83.88 305 GLY A C 1
ATOM 2524 O O . GLY A 1 305 ? -15.167 6.284 -13.172 1.00 83.88 305 GLY A O 1
ATOM 2525 N N . ASP A 1 306 ? -14.825 6.600 -10.981 1.00 87.81 306 ASP A N 1
ATOM 2526 C CA . ASP A 1 306 ? -13.382 6.554 -11.024 1.00 87.81 306 ASP A CA 1
ATOM 2527 C C . ASP A 1 306 ? -12.840 5.649 -9.919 1.00 87.81 306 ASP A C 1
ATOM 2529 O O . ASP A 1 306 ? -13.555 5.151 -9.044 1.00 87.81 306 ASP A O 1
ATOM 2533 N N . LYS A 1 307 ? -11.537 5.405 -9.992 1.00 90.12 307 LYS A N 1
ATOM 2534 C CA . LYS A 1 307 ? -10.812 4.606 -9.018 1.00 90.12 307 LYS A CA 1
ATOM 2535 C C . LYS A 1 307 ? -10.098 5.542 -8.058 1.00 90.12 307 LYS A C 1
ATOM 2537 O O . LYS A 1 307 ? -9.182 6.264 -8.448 1.00 90.12 307 LYS A O 1
ATOM 2542 N N . ARG A 1 308 ? -10.524 5.535 -6.797 1.00 91.19 308 ARG A N 1
ATOM 2543 C CA . ARG A 1 308 ? -10.058 6.472 -5.765 1.00 91.19 308 ARG A CA 1
ATOM 2544 C C . ARG A 1 308 ? -9.319 5.744 -4.652 1.00 91.19 308 ARG A C 1
ATOM 2546 O O . ARG A 1 308 ? -9.668 4.620 -4.286 1.00 91.19 308 ARG A O 1
ATOM 2553 N N . PHE A 1 309 ? -8.310 6.404 -4.091 1.00 93.25 309 PHE A N 1
ATOM 2554 C CA . PHE A 1 309 ? -7.442 5.845 -3.056 1.00 93.25 309 PHE A CA 1
ATOM 2555 C C . PHE A 1 309 ? -7.692 6.513 -1.704 1.00 93.25 309 PHE A C 1
ATOM 2557 O O . PHE A 1 309 ? -7.833 7.730 -1.592 1.00 93.25 309 PHE A O 1
ATOM 2564 N N . PHE A 1 310 ? -7.733 5.695 -0.660 1.00 95.12 310 PHE A N 1
ATOM 2565 C CA . PHE A 1 310 ? -8.095 6.089 0.691 1.00 95.12 310 PHE A CA 1
ATOM 2566 C C . PHE A 1 310 ? -7.168 5.425 1.710 1.00 95.12 310 PHE A C 1
ATOM 2568 O O . PHE A 1 310 ? -6.577 4.370 1.478 1.00 95.12 310 PHE A O 1
ATOM 2575 N N . VAL A 1 311 ? -7.080 6.036 2.884 1.00 96.31 311 VAL A N 1
ATOM 2576 C CA . VAL A 1 311 ? -6.446 5.471 4.072 1.00 96.31 311 VAL A CA 1
ATOM 2577 C C . VAL A 1 311 ? -7.532 5.218 5.103 1.00 96.31 311 VAL A C 1
ATOM 2579 O O . VAL A 1 311 ? -8.301 6.116 5.447 1.00 96.31 311 VAL A O 1
ATOM 2582 N N . LEU A 1 312 ? -7.576 3.990 5.597 1.00 96.75 312 LEU A N 1
ATOM 2583 C CA . LEU A 1 312 ? -8.452 3.557 6.668 1.00 96.75 312 LEU A CA 1
ATOM 2584 C C . LEU A 1 312 ? -7.639 3.412 7.948 1.00 96.75 312 LEU A C 1
ATOM 2586 O O . LEU A 1 312 ? -6.643 2.694 7.990 1.00 96.75 312 LEU A O 1
ATOM 2590 N N . GLU A 1 313 ? -8.092 4.075 9.002 1.00 96.81 313 GLU A N 1
ATOM 2591 C CA . GLU A 1 313 ? -7.494 4.055 10.332 1.00 96.81 313 GLU A CA 1
ATOM 2592 C C . GLU A 1 313 ? -8.488 3.406 11.307 1.00 96.81 313 GLU A C 1
ATOM 2594 O O . GLU A 1 313 ? -9.570 3.948 11.539 1.00 96.81 313 GLU A O 1
ATOM 2599 N N . TYR A 1 314 ? -8.137 2.245 11.862 1.00 96.75 314 TYR A N 1
ATOM 2600 C CA . TYR A 1 314 ? -8.907 1.519 12.875 1.00 96.75 314 TYR A CA 1
ATOM 2601 C C . TYR A 1 314 ? -8.258 1.697 14.251 1.00 96.75 314 TYR A C 1
ATOM 2603 O O . TYR A 1 314 ? -7.104 1.322 14.465 1.00 96.75 314 TYR A O 1
ATOM 2611 N N . TYR A 1 315 ? -8.992 2.275 15.196 1.00 96.69 315 TYR A N 1
ATOM 2612 C CA . TYR A 1 315 ? -8.504 2.594 16.534 1.00 96.69 315 TYR A CA 1
ATOM 2613 C C . TYR A 1 315 ? -8.782 1.431 17.491 1.00 96.69 315 TYR A C 1
ATOM 2615 O O . TYR A 1 315 ? -9.931 1.158 17.834 1.00 96.69 315 TYR A O 1
ATOM 2623 N N . LEU A 1 316 ? -7.725 0.772 17.974 1.00 94.56 316 LEU A N 1
ATOM 2624 C CA . LEU A 1 316 ? -7.839 -0.395 18.862 1.00 94.56 316 LEU A CA 1
ATOM 2625 C C . LEU A 1 316 ? -8.388 -0.056 20.257 1.00 94.56 316 LEU A C 1
ATOM 2627 O O . LEU A 1 316 ? -8.859 -0.941 20.970 1.00 94.56 316 LEU A O 1
ATOM 2631 N N . SER A 1 317 ? -8.323 1.214 20.660 1.00 93.88 317 SER A N 1
ATOM 2632 C CA . SER A 1 317 ? -8.785 1.675 21.970 1.00 93.88 317 SER A CA 1
ATOM 2633 C C . SER A 1 317 ? -10.310 1.683 22.107 1.00 93.88 317 SER A C 1
ATOM 2635 O O . SER A 1 317 ? -10.816 1.466 23.208 1.00 93.88 317 SER A O 1
ATOM 2637 N N . ASP A 1 318 ? -11.045 1.904 21.013 1.00 91.75 318 ASP A N 1
ATOM 2638 C CA . ASP A 1 318 ? -12.503 2.047 21.028 1.00 91.75 318 ASP A CA 1
ATOM 2639 C C . ASP A 1 318 ? -13.247 1.377 19.860 1.00 91.75 318 ASP A C 1
ATOM 2641 O O . ASP A 1 318 ? -14.470 1.498 19.798 1.00 91.75 318 ASP A O 1
ATOM 2645 N N . ASP A 1 319 ? -12.561 0.640 18.980 1.00 93.62 319 ASP A N 1
ATOM 2646 C CA . ASP A 1 319 ? -13.123 -0.036 17.793 1.00 93.62 319 ASP A CA 1
ATOM 2647 C C . ASP A 1 319 ? -13.823 0.925 16.827 1.00 93.62 319 ASP A C 1
ATOM 2649 O O . ASP A 1 319 ? -14.889 0.646 16.272 1.00 93.62 319 ASP A O 1
ATOM 2653 N N . THR A 1 320 ? -13.258 2.120 16.677 1.00 95.06 320 THR A N 1
ATOM 2654 C CA . THR A 1 320 ? -13.749 3.113 15.721 1.00 95.06 320 THR A CA 1
ATOM 2655 C C . THR A 1 320 ? -12.891 3.132 14.467 1.00 95.06 320 THR A C 1
ATOM 2657 O O . THR A 1 320 ? -11.706 2.807 14.493 1.00 95.06 320 THR A O 1
ATOM 2660 N N . MET A 1 321 ? -13.492 3.545 13.355 1.00 95.62 321 MET A N 1
ATOM 2661 C CA . MET A 1 321 ? -12.832 3.670 12.062 1.00 95.62 321 MET A CA 1
ATOM 2662 C C . MET A 1 321 ? -12.928 5.104 11.567 1.00 95.62 321 MET A C 1
ATOM 2664 O O . MET A 1 321 ? -13.959 5.763 11.718 1.00 95.62 321 MET A O 1
ATOM 2668 N N . LYS A 1 322 ? -11.857 5.575 10.942 1.00 96.25 322 LYS A N 1
ATOM 2669 C CA . LYS A 1 322 ? -11.786 6.844 10.221 1.00 96.25 322 LYS A CA 1
ATOM 2670 C C . LYS A 1 322 ? -11.262 6.561 8.820 1.00 96.25 322 LYS A C 1
ATOM 2672 O O . LYS A 1 322 ? -10.347 5.760 8.661 1.00 96.25 322 LYS A O 1
ATOM 2677 N N . ILE A 1 323 ? -11.838 7.216 7.816 1.00 96.62 323 ILE A N 1
ATOM 2678 C CA . ILE A 1 323 ? -11.386 7.089 6.427 1.00 96.62 323 ILE A CA 1
ATOM 2679 C C . ILE A 1 323 ? -11.005 8.477 5.923 1.00 96.62 323 ILE A C 1
ATOM 2681 O O . ILE A 1 323 ? -11.794 9.420 6.022 1.00 96.62 323 ILE A O 1
ATOM 2685 N N . SER A 1 324 ? -9.794 8.605 5.400 1.00 95.50 324 SER A N 1
ATOM 2686 C CA . SER A 1 324 ? -9.276 9.818 4.765 1.00 95.50 324 SER A CA 1
ATOM 2687 C C . SER A 1 324 ? -8.947 9.533 3.310 1.00 95.50 324 SER A C 1
ATOM 2689 O O . SER A 1 324 ? -8.419 8.473 2.989 1.00 95.50 324 SER A O 1
ATOM 2691 N N . GLU A 1 325 ? -9.261 10.472 2.432 1.00 93.75 325 GLU A N 1
ATOM 2692 C CA . GLU A 1 325 ? -8.948 10.351 1.013 1.00 93.75 325 GLU A CA 1
ATOM 2693 C C . GLU A 1 325 ? -7.509 10.786 0.730 1.00 93.75 325 GLU A C 1
ATOM 2695 O O . GLU A 1 325 ? -7.001 11.719 1.356 1.00 93.75 325 GLU A O 1
ATOM 2700 N N . VAL A 1 326 ? -6.846 10.092 -0.196 1.00 92.38 326 VAL A N 1
ATOM 2701 C CA . VAL A 1 326 ? -5.501 10.438 -0.660 1.00 92.38 326 VAL A CA 1
ATOM 2702 C C . VAL A 1 326 ? -5.615 11.068 -2.039 1.00 92.38 326 VAL A C 1
ATOM 2704 O O . VAL A 1 326 ? -5.921 10.391 -3.019 1.00 92.38 326 VAL A O 1
ATOM 2707 N N . PHE A 1 327 ? -5.340 12.366 -2.118 1.00 89.19 327 PHE A N 1
ATOM 2708 C CA . PHE A 1 327 ? -5.374 13.108 -3.374 1.00 89.19 327 PHE A CA 1
ATOM 2709 C C . PHE A 1 327 ? -4.031 13.016 -4.101 1.00 89.19 327 PHE A C 1
ATOM 2711 O O . PHE A 1 327 ? -2.973 13.256 -3.515 1.00 89.19 327 PHE A O 1
ATOM 2718 N N . SER A 1 328 ? -4.073 12.710 -5.396 1.00 88.38 328 SER A N 1
ATOM 2719 C CA . SER A 1 328 ? -2.931 12.894 -6.290 1.00 88.38 328 SER A CA 1
ATOM 2720 C C . SER A 1 328 ? -2.732 14.377 -6.614 1.00 88.38 328 SER A C 1
ATOM 2722 O O . SER A 1 328 ? -3.677 15.170 -6.592 1.00 88.38 328 SER A O 1
ATOM 2724 N N . ALA A 1 329 ? -1.501 14.762 -6.956 1.00 89.38 329 ALA A N 1
ATOM 2725 C CA . ALA A 1 329 ? -1.233 16.104 -7.465 1.00 89.38 329 ALA A CA 1
ATOM 2726 C C . ALA A 1 329 ? -2.079 16.376 -8.723 1.00 89.38 329 ALA A C 1
ATOM 2728 O O . ALA A 1 329 ? -2.250 15.484 -9.554 1.00 89.38 329 ALA A O 1
ATOM 2729 N N . ASN A 1 330 ? -2.599 17.601 -8.848 1.00 89.62 330 ASN A N 1
ATOM 2730 C CA . ASN A 1 330 ? -3.499 18.017 -9.932 1.00 89.62 330 ASN A CA 1
ATOM 2731 C C . ASN A 1 330 ? -4.789 17.178 -10.042 1.00 89.62 330 ASN A C 1
ATOM 2733 O O . ASN A 1 330 ? -5.345 17.030 -11.128 1.00 89.62 330 ASN A O 1
ATOM 2737 N N . SER A 1 331 ? -5.265 16.623 -8.923 1.00 88.06 331 SER A N 1
ATOM 2738 C CA . SER A 1 331 ? -6.587 15.998 -8.855 1.00 88.06 331 SER A CA 1
ATOM 2739 C C . SER A 1 331 ? -7.695 17.033 -9.080 1.00 88.06 331 SER A C 1
ATOM 2741 O O . SER A 1 331 ? -7.611 18.155 -8.584 1.00 88.06 331 SER A O 1
ATOM 2743 N N . GLY A 1 332 ? -8.748 16.643 -9.804 1.00 89.06 332 GLY A N 1
ATOM 2744 C CA . GLY A 1 332 ? -9.948 17.465 -10.008 1.00 89.06 332 GLY A CA 1
ATOM 2745 C C . GLY A 1 332 ? -10.910 17.482 -8.813 1.00 89.06 332 GLY A C 1
ATOM 2746 O O . GLY A 1 332 ? -11.937 18.153 -8.873 1.00 89.06 332 GLY A O 1
ATOM 2747 N N . TYR A 1 333 ? -10.604 16.742 -7.743 1.00 88.44 333 TYR A N 1
ATOM 2748 C CA . TYR A 1 333 ? -11.407 16.707 -6.523 1.00 88.44 333 TYR A CA 1
ATOM 2749 C C . TYR A 1 333 ? -11.026 17.824 -5.550 1.00 88.44 333 TYR A C 1
ATOM 2751 O O . TYR A 1 333 ? -9.846 18.096 -5.336 1.00 88.44 333 TYR A O 1
ATOM 2759 N N . ASP A 1 334 ? -12.035 18.413 -4.907 1.00 91.19 334 ASP A N 1
ATOM 2760 C CA . ASP A 1 334 ? -11.844 19.367 -3.812 1.00 91.19 334 ASP A CA 1
ATOM 2761 C C . ASP A 1 334 ? -11.172 18.665 -2.610 1.00 91.19 334 ASP A C 1
ATOM 2763 O O . ASP A 1 334 ? -11.669 17.620 -2.163 1.00 91.19 334 ASP A O 1
ATOM 2767 N N . PRO A 1 335 ? -10.030 19.167 -2.097 1.00 89.31 335 PRO A N 1
ATOM 2768 C CA . PRO A 1 335 ? -9.267 18.496 -1.050 1.00 89.31 335 PRO A CA 1
ATOM 2769 C C . PRO A 1 335 ? -9.967 18.539 0.317 1.00 89.31 335 PRO A C 1
ATOM 2771 O O . PRO A 1 335 ? -9.679 19.378 1.173 1.00 89.31 335 PRO A O 1
ATOM 2774 N N . PHE A 1 336 ? -10.836 17.560 0.575 1.00 89.25 336 PHE A N 1
ATOM 2775 C CA . PHE A 1 336 ? -11.408 17.327 1.901 1.00 89.25 336 PHE A CA 1
ATOM 2776 C C . PHE A 1 336 ? -10.558 16.343 2.723 1.00 89.25 336 PHE A C 1
ATOM 2778 O O . PHE A 1 336 ? -10.367 15.197 2.317 1.00 89.25 336 PHE A O 1
ATOM 2785 N N . PRO A 1 337 ? -10.090 16.720 3.929 1.00 87.69 337 PRO A N 1
ATOM 2786 C CA . PRO A 1 337 ? -9.142 15.907 4.700 1.00 87.69 337 PRO A CA 1
ATOM 2787 C C . PRO A 1 337 ? -9.735 14.607 5.266 1.00 87.69 337 PRO A C 1
ATOM 2789 O O . PRO A 1 337 ? -8.999 13.684 5.617 1.00 87.69 337 PRO A O 1
ATOM 2792 N N . VAL A 1 338 ? -11.059 14.527 5.418 1.00 93.44 338 VAL A N 1
ATOM 2793 C CA . VAL A 1 338 ? -11.745 13.377 6.016 1.00 93.44 338 VAL A CA 1
ATOM 2794 C C . VAL A 1 338 ? -12.922 12.991 5.138 1.00 93.44 338 VAL A C 1
ATOM 2796 O O . VAL A 1 338 ? -13.827 13.793 4.929 1.00 93.44 338 VAL A O 1
ATOM 2799 N N . PHE A 1 339 ? -12.928 11.737 4.695 1.00 94.75 339 PHE A N 1
ATOM 2800 C CA . PHE A 1 339 ? -14.035 11.148 3.953 1.00 94.75 339 PHE A CA 1
ATOM 2801 C C . PHE A 1 339 ? -15.097 10.585 4.907 1.00 94.75 339 PHE A C 1
ATOM 2803 O O . PHE A 1 339 ? -16.291 10.827 4.747 1.00 94.75 339 PHE A O 1
ATOM 2810 N N . LEU A 1 340 ? -14.654 9.886 5.958 1.00 95.25 340 LEU A N 1
ATOM 2811 C CA . LEU A 1 340 ? -15.501 9.374 7.030 1.00 95.25 340 LEU A CA 1
ATOM 2812 C C . LEU A 1 340 ? -14.954 9.794 8.392 1.00 95.25 340 LEU A C 1
ATOM 2814 O O . LEU A 1 340 ? -13.825 9.451 8.755 1.00 95.25 340 LEU A O 1
ATOM 2818 N N . LYS A 1 341 ? -15.778 10.509 9.167 1.00 95.62 341 LYS A N 1
ATOM 2819 C CA . LYS A 1 341 ? -15.455 10.880 10.551 1.00 95.62 341 LYS A CA 1
ATOM 2820 C C . LYS A 1 341 ? -15.252 9.628 11.406 1.00 95.62 341 LYS A C 1
ATOM 2822 O O . LYS A 1 341 ? -15.911 8.618 11.184 1.00 95.62 341 LYS A O 1
ATOM 2827 N N . ARG A 1 342 ? -14.375 9.730 12.409 1.00 95.44 342 ARG A N 1
ATOM 2828 C CA . ARG A 1 342 ? -14.097 8.650 13.364 1.00 95.44 342 ARG A CA 1
ATOM 2829 C C . ARG A 1 342 ? -15.386 8.215 14.065 1.00 95.44 342 ARG A C 1
ATOM 2831 O O . ARG A 1 342 ? -15.951 8.988 14.834 1.00 95.44 342 ARG A O 1
ATOM 2838 N N . GLN A 1 343 ? -15.836 6.996 13.797 1.00 94.81 343 GLN A N 1
ATOM 2839 C CA . GLN A 1 343 ? -17.032 6.412 14.409 1.00 94.81 343 GLN A CA 1
ATOM 2840 C C . GLN A 1 343 ? -17.001 4.885 14.324 1.00 94.81 343 GLN A C 1
ATOM 2842 O O . GLN A 1 343 ? -16.216 4.316 13.566 1.00 94.81 343 GLN A O 1
ATOM 2847 N N . LYS A 1 344 ? -17.873 4.207 15.074 1.00 93.56 344 LYS A N 1
ATOM 2848 C CA . LYS A 1 344 ? -18.081 2.766 14.894 1.00 93.56 344 LYS A CA 1
ATOM 2849 C C . LYS A 1 344 ? -18.850 2.526 13.602 1.00 93.56 344 LYS A C 1
ATOM 2851 O O . LYS A 1 344 ? -19.966 3.017 13.450 1.00 93.56 344 LYS A O 1
ATOM 2856 N N . VAL A 1 345 ? -18.253 1.784 12.675 1.00 93.75 345 VAL A N 1
ATOM 2857 C CA . VAL A 1 345 ? -18.871 1.513 11.374 1.00 93.75 345 VAL A CA 1
ATOM 2858 C C . VAL A 1 345 ? -19.736 0.258 11.481 1.00 93.75 345 VAL A C 1
ATOM 2860 O O . VAL A 1 345 ? -19.217 -0.800 11.849 1.00 93.75 345 VAL A O 1
ATOM 2863 N N . PRO A 1 346 ? -21.049 0.354 11.205 1.00 92.19 346 PRO A N 1
ATOM 2864 C CA . PRO A 1 346 ? -21.929 -0.803 11.239 1.00 92.19 346 PRO A CA 1
ATOM 2865 C C . PRO A 1 346 ? -21.664 -1.710 10.035 1.00 92.19 346 PRO A C 1
ATOM 2867 O O . PRO A 1 346 ? -21.406 -1.237 8.925 1.00 92.19 346 PRO A O 1
ATOM 2870 N N . ARG A 1 347 ? -21.783 -3.019 10.248 1.00 89.06 347 ARG A N 1
ATOM 2871 C CA . ARG A 1 347 ? -21.872 -3.990 9.157 1.00 89.06 347 ARG A CA 1
ATOM 2872 C C . ARG A 1 347 ? -23.245 -3.895 8.492 1.00 89.06 347 ARG A C 1
ATOM 2874 O O . ARG A 1 347 ? -24.215 -3.423 9.092 1.00 89.06 347 ARG A O 1
ATOM 2881 N N . ILE A 1 348 ? -23.325 -4.370 7.253 1.00 84.62 348 ILE A N 1
ATOM 2882 C CA . ILE A 1 348 ? -24.604 -4.509 6.554 1.00 84.62 348 ILE A CA 1
ATOM 2883 C C . ILE A 1 348 ? -25.484 -5.491 7.328 1.00 84.62 348 ILE A C 1
ATOM 2885 O O . ILE A 1 348 ? -25.038 -6.577 7.692 1.00 84.62 348 ILE A O 1
ATOM 2889 N N . LYS A 1 349 ? -26.733 -5.092 7.569 1.00 80.94 349 LYS A N 1
ATOM 2890 C CA . LYS A 1 349 ? -27.766 -5.970 8.117 1.00 80.94 349 LYS A CA 1
ATOM 2891 C C . LYS A 1 349 ? -28.400 -6.767 6.987 1.00 80.94 349 LYS A C 1
ATOM 2893 O O . LYS A 1 349 ? -28.764 -6.173 5.973 1.00 80.94 349 LYS A O 1
ATOM 2898 N N . ASN A 1 350 ? -28.612 -8.064 7.192 1.00 75.75 350 ASN A N 1
ATOM 2899 C CA . ASN A 1 350 ? -29.377 -8.875 6.244 1.00 75.75 350 ASN A CA 1
ATOM 2900 C C . ASN A 1 350 ? -30.886 -8.713 6.468 1.00 75.75 350 ASN A C 1
ATOM 2902 O O . ASN A 1 350 ? -31.684 -8.937 5.562 1.00 75.75 350 ASN A O 1
ATOM 2906 N N . SER A 1 351 ? -31.298 -8.324 7.679 1.00 77.69 351 SER A N 1
ATOM 2907 C CA . SER A 1 351 ? -32.701 -8.106 8.042 1.00 77.69 351 SER A CA 1
ATOM 2908 C C . SER A 1 351 ? -32.865 -7.002 9.088 1.00 77.69 351 SER A C 1
ATOM 2910 O O . SER A 1 351 ? -31.998 -6.786 9.933 1.00 77.69 351 SER A O 1
ATOM 2912 N N . ALA A 1 352 ? -34.007 -6.308 9.068 1.00 78.19 352 ALA A N 1
ATOM 2913 C CA . ALA A 1 352 ? -34.286 -5.196 9.985 1.00 78.19 352 ALA A CA 1
ATOM 2914 C C . ALA A 1 352 ? -34.302 -5.610 11.472 1.00 78.19 352 ALA A C 1
ATOM 2916 O O . ALA A 1 352 ? -33.958 -4.802 12.334 1.00 78.19 352 ALA A O 1
ATOM 2917 N N . ASN A 1 353 ? -34.649 -6.871 11.757 1.00 80.56 353 ASN A N 1
ATOM 2918 C CA . ASN A 1 353 ? -34.732 -7.424 13.112 1.00 80.56 353 ASN A CA 1
ATOM 2919 C C . ASN A 1 353 ? -33.377 -7.875 13.685 1.00 80.56 353 ASN A C 1
ATOM 2921 O O . ASN A 1 353 ? -33.309 -8.232 14.860 1.00 80.56 353 ASN A O 1
ATOM 2925 N N . GLU A 1 354 ? -32.302 -7.871 12.892 1.00 80.56 354 GLU A N 1
ATOM 2926 C CA . GLU A 1 354 ? -30.979 -8.245 13.388 1.00 80.56 354 GLU A CA 1
ATOM 2927 C C . GLU A 1 354 ? -30.330 -7.096 14.184 1.00 80.56 354 GLU A C 1
ATOM 2929 O O . GLU A 1 354 ? -30.407 -5.913 13.792 1.00 80.56 354 GLU A O 1
ATOM 2934 N N . PRO A 1 355 ? -29.661 -7.419 15.308 1.00 82.50 355 PRO A N 1
ATOM 2935 C CA . PRO A 1 355 ? -28.914 -6.432 16.069 1.00 82.50 355 PRO A CA 1
ATOM 2936 C C . PRO A 1 355 ? -27.797 -5.838 15.204 1.00 82.50 355 PRO A C 1
ATOM 2938 O O . PRO A 1 355 ? -27.152 -6.528 14.420 1.00 82.50 355 PRO A O 1
ATOM 2941 N N . THR A 1 356 ? -27.561 -4.532 15.338 1.00 84.62 356 THR A N 1
ATOM 2942 C CA . THR A 1 356 ? -26.479 -3.859 14.610 1.00 84.62 356 THR A CA 1
ATOM 2943 C C . THR A 1 356 ? -25.126 -4.363 15.112 1.00 84.62 356 THR A C 1
ATOM 2945 O O . THR A 1 356 ? -24.730 -4.054 16.234 1.00 84.62 356 THR A O 1
ATOM 2948 N N . THR A 1 357 ? -24.410 -5.115 14.278 1.00 89.81 357 THR A N 1
ATOM 2949 C CA . THR A 1 357 ? -23.019 -5.523 14.521 1.00 89.81 357 THR A CA 1
ATOM 2950 C C . THR A 1 357 ? -22.051 -4.522 13.899 1.00 89.81 357 THR A C 1
ATOM 2952 O O . THR A 1 357 ? -22.355 -3.937 12.859 1.00 89.81 357 THR A O 1
ATOM 2955 N N . TYR A 1 358 ? -20.878 -4.345 14.500 1.00 92.56 358 TYR A N 1
ATOM 2956 C CA . TYR A 1 358 ? -19.834 -3.436 14.016 1.00 92.56 358 TYR A CA 1
ATOM 2957 C C . TYR A 1 358 ? -18.650 -4.225 13.440 1.00 92.56 358 TYR A C 1
ATOM 2959 O O . TYR A 1 358 ? -18.573 -5.444 13.613 1.00 92.56 358 TYR A O 1
ATOM 2967 N N . TYR A 1 359 ? -17.787 -3.554 12.679 1.00 93.50 359 TYR A N 1
ATOM 2968 C CA . TYR A 1 359 ? -16.525 -4.147 12.229 1.00 93.50 359 TYR A CA 1
ATOM 2969 C C . TYR A 1 359 ? -15.534 -4.260 13.388 1.00 93.50 359 TYR A C 1
ATOM 2971 O O . TYR A 1 359 ? -15.382 -3.309 14.153 1.00 93.50 359 TYR A O 1
ATOM 2979 N N . ASP A 1 360 ? -14.847 -5.396 13.444 1.00 91.88 360 ASP A N 1
ATOM 2980 C CA . ASP A 1 360 ? -13.784 -5.703 14.397 1.00 91.88 360 ASP A CA 1
ATOM 2981 C C . ASP A 1 360 ? -12.447 -5.879 13.658 1.00 91.88 360 ASP A C 1
ATOM 2983 O O . ASP A 1 360 ? -12.386 -6.011 12.430 1.00 91.88 360 ASP A O 1
ATOM 2987 N N . GLU A 1 361 ? -11.343 -5.951 14.402 1.00 90.31 361 GLU A N 1
ATOM 2988 C CA . GLU A 1 361 ? -10.012 -6.131 13.820 1.00 90.31 361 GLU A CA 1
ATOM 2989 C C . GLU A 1 361 ? -9.856 -7.442 13.018 1.00 90.31 361 GLU A C 1
ATOM 2991 O O . GLU A 1 361 ? -9.010 -7.537 12.135 1.00 90.31 361 GLU A O 1
ATOM 2996 N N . THR A 1 362 ? -10.665 -8.469 13.271 1.00 90.88 362 THR A N 1
ATOM 2997 C CA . THR A 1 362 ? -10.594 -9.753 12.547 1.00 90.88 362 THR A CA 1
ATOM 2998 C C . THR A 1 362 ? -11.184 -9.676 11.137 1.00 90.88 362 THR A C 1
ATOM 3000 O O . THR A 1 362 ? -10.827 -10.474 10.259 1.00 90.88 362 THR A O 1
ATOM 3003 N N . ASP A 1 363 ? -12.062 -8.705 10.886 1.00 90.50 363 ASP A N 1
ATOM 3004 C CA . ASP A 1 363 ? -12.677 -8.504 9.574 1.00 90.50 363 ASP A CA 1
ATOM 3005 C C . ASP A 1 363 ? -11.731 -7.806 8.598 1.00 90.50 363 ASP A C 1
ATOM 3007 O O . ASP A 1 363 ? -11.879 -7.947 7.386 1.00 90.50 363 ASP A O 1
ATOM 3011 N N . LEU A 1 364 ? -10.748 -7.075 9.123 1.00 92.25 364 LEU A N 1
ATOM 3012 C CA . LEU A 1 364 ? -9.780 -6.309 8.351 1.00 92.25 364 LEU A CA 1
ATOM 3013 C C . LEU A 1 364 ? -8.584 -7.194 7.969 1.00 92.25 364 LEU A C 1
ATOM 3015 O O . LEU A 1 364 ? -8.104 -8.004 8.761 1.00 92.25 364 LEU A O 1
ATOM 3019 N N . GLY A 1 365 ? -8.112 -7.063 6.732 1.00 90.31 365 GLY A N 1
ATOM 3020 C CA . GLY A 1 365 ? -6.965 -7.808 6.211 1.00 90.31 365 GLY A CA 1
ATOM 3021 C C . GLY A 1 365 ? -6.693 -7.467 4.749 1.00 90.31 365 GLY A C 1
ATOM 3022 O O . GLY A 1 365 ? -7.596 -7.012 4.046 1.00 90.31 365 GLY A O 1
ATOM 3023 N N . ILE A 1 366 ? -5.458 -7.674 4.289 1.00 91.50 366 ILE A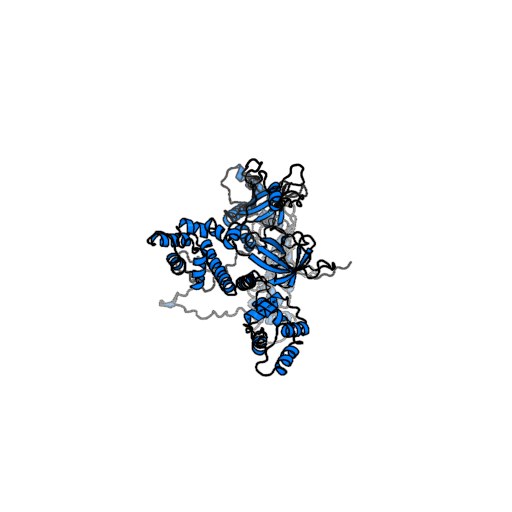 N 1
ATOM 3024 C CA . ILE A 1 366 ? -5.095 -7.419 2.889 1.00 91.50 366 ILE A CA 1
ATOM 3025 C C . ILE A 1 366 ? -5.852 -8.392 1.971 1.00 91.50 366 ILE A C 1
ATOM 3027 O O . ILE A 1 366 ? -6.023 -9.565 2.294 1.00 91.50 366 ILE A O 1
ATOM 3031 N N . GLY A 1 367 ? -6.369 -7.882 0.854 1.00 89.25 367 GLY A N 1
ATOM 3032 C CA . GLY A 1 367 ? -7.212 -8.606 -0.100 1.00 89.25 367 GLY A CA 1
ATOM 3033 C C . GLY A 1 367 ? -8.687 -8.682 0.286 1.00 89.25 367 GLY A C 1
ATOM 3034 O O . GLY A 1 367 ? -9.521 -9.015 -0.558 1.00 89.25 367 GLY A O 1
ATOM 3035 N N . LYS A 1 368 ? -9.049 -8.328 1.526 1.00 91.25 368 LYS A N 1
ATOM 3036 C CA . LYS A 1 368 ? -10.453 -8.277 1.935 1.00 91.25 368 LYS A CA 1
ATOM 3037 C C . LYS A 1 368 ? -11.130 -7.010 1.423 1.00 91.25 368 LYS A C 1
ATOM 3039 O O . LYS A 1 368 ? -10.538 -5.934 1.317 1.00 91.25 368 LYS A O 1
ATOM 3044 N N . ARG A 1 369 ? -12.420 -7.162 1.139 1.00 92.81 369 ARG A N 1
ATOM 3045 C CA . ARG A 1 369 ? -13.328 -6.092 0.739 1.00 92.81 369 ARG A CA 1
ATOM 3046 C C . ARG A 1 369 ? -14.237 -5.745 1.908 1.00 92.81 369 ARG A C 1
ATOM 3048 O O . ARG A 1 369 ? -14.884 -6.631 2.463 1.00 92.81 369 ARG A O 1
ATOM 3055 N N . ILE A 1 370 ? -14.276 -4.473 2.283 1.00 93.62 370 ILE A N 1
ATOM 3056 C CA . ILE A 1 370 ? -15.125 -3.967 3.363 1.00 93.62 370 ILE A CA 1
ATOM 3057 C C . ILE A 1 370 ? -16.197 -3.060 2.780 1.00 93.62 370 ILE A C 1
ATOM 3059 O O . ILE A 1 370 ? -15.920 -2.222 1.921 1.00 93.62 370 ILE A O 1
ATOM 3063 N N . ILE A 1 371 ? -17.430 -3.202 3.261 1.00 93.12 371 ILE A N 1
ATOM 3064 C CA . ILE A 1 371 ? -18.530 -2.361 2.799 1.00 93.12 371 ILE A CA 1
ATOM 3065 C C . ILE A 1 371 ? -18.858 -1.336 3.874 1.00 93.12 371 ILE A C 1
ATOM 3067 O O . ILE A 1 371 ? -19.341 -1.676 4.955 1.00 93.12 371 ILE A O 1
ATOM 3071 N N . VAL A 1 372 ? -18.590 -0.072 3.569 1.00 92.94 372 VAL A N 1
ATOM 3072 C CA . VAL A 1 372 ? -18.769 1.062 4.474 1.00 92.94 372 VAL A CA 1
ATOM 3073 C C . VAL A 1 372 ? -19.819 1.983 3.866 1.00 92.94 372 VAL A C 1
ATOM 3075 O O . VAL A 1 372 ? -19.572 2.598 2.833 1.00 92.94 372 VAL A O 1
ATOM 3078 N N . PHE A 1 373 ? -21.010 2.046 4.471 1.00 90.00 373 PHE A N 1
ATOM 3079 C CA . PHE A 1 373 ? -22.154 2.829 3.968 1.00 90.00 373 PHE A CA 1
ATOM 3080 C C . PHE A 1 373 ? -22.412 2.626 2.460 1.00 90.00 373 PHE A C 1
ATOM 3082 O O . PHE A 1 373 ? -22.475 3.579 1.687 1.00 90.00 373 PHE A O 1
ATOM 3089 N N . SER A 1 374 ? -22.518 1.358 2.047 1.00 88.75 374 SER A N 1
ATOM 3090 C CA . SER A 1 374 ? -22.751 0.931 0.654 1.00 88.75 374 SER A CA 1
ATOM 3091 C C . SER A 1 374 ? -21.607 1.201 -0.333 1.00 88.75 374 SER A C 1
ATOM 3093 O O . SER A 1 374 ? -21.786 1.017 -1.535 1.00 88.75 374 SER A O 1
ATOM 3095 N N . LYS A 1 375 ? -20.422 1.598 0.143 1.00 91.19 375 LYS A N 1
ATOM 3096 C CA . LYS A 1 375 ? -19.204 1.713 -0.672 1.00 91.19 375 LYS A CA 1
ATOM 3097 C C . LYS A 1 375 ? -18.273 0.548 -0.382 1.00 91.19 375 LYS A C 1
ATOM 3099 O O . LYS A 1 375 ? -18.011 0.248 0.782 1.00 91.19 375 LYS A O 1
ATOM 3104 N N . ASN A 1 376 ? -17.797 -0.108 -1.434 1.00 93.50 376 ASN A N 1
ATOM 3105 C CA . ASN A 1 376 ? -16.965 -1.299 -1.337 1.00 93.50 376 ASN A CA 1
ATOM 3106 C C . ASN A 1 376 ? -15.482 -0.924 -1.452 1.00 93.50 376 ASN A C 1
ATOM 3108 O O . ASN A 1 376 ? -15.007 -0.600 -2.538 1.00 93.50 376 ASN A O 1
ATOM 3112 N N . PHE A 1 377 ? -14.761 -0.960 -0.336 1.00 95.12 377 PHE A N 1
ATOM 3113 C CA . PHE A 1 377 ? -13.336 -0.653 -0.282 1.00 95.12 377 PHE A CA 1
ATOM 3114 C C . PHE A 1 377 ? -12.519 -1.944 -0.299 1.00 95.12 377 PHE A C 1
ATOM 3116 O O . PHE A 1 377 ? -12.704 -2.817 0.548 1.00 95.12 377 PHE A O 1
ATOM 3123 N N . LEU A 1 378 ? -11.581 -2.049 -1.235 1.00 95.06 378 LEU A N 1
ATOM 3124 C CA . LEU A 1 378 ? -10.576 -3.105 -1.273 1.00 95.06 378 LEU A CA 1
ATOM 3125 C C . LEU A 1 378 ? -9.369 -2.683 -0.436 1.00 95.06 378 LEU A C 1
ATOM 3127 O O . LEU A 1 378 ? -8.727 -1.687 -0.758 1.00 95.06 378 LEU A O 1
ATOM 3131 N N . LEU A 1 379 ? -9.040 -3.444 0.606 1.00 95.38 379 LEU A N 1
ATOM 3132 C CA . LEU A 1 379 ? -7.819 -3.248 1.388 1.00 95.38 379 LEU A CA 1
ATOM 3133 C C . LEU A 1 379 ? -6.654 -3.900 0.641 1.00 95.38 379 LEU A C 1
ATOM 3135 O O . LEU A 1 379 ? -6.597 -5.124 0.547 1.00 95.38 379 LEU A O 1
ATOM 3139 N N . TYR A 1 380 ? -5.744 -3.103 0.090 1.00 94.56 380 TYR A N 1
ATOM 3140 C CA . TYR A 1 380 ? -4.671 -3.620 -0.767 1.00 94.56 380 TYR A CA 1
ATOM 3141 C C . TYR A 1 380 ? -3.296 -3.597 -0.106 1.00 94.56 380 TYR A C 1
ATOM 3143 O O . TYR A 1 380 ? -2.429 -4.377 -0.487 1.00 94.56 380 TYR A O 1
ATOM 3151 N N . ASP A 1 381 ? -3.092 -2.744 0.897 1.00 94.75 381 ASP A N 1
ATOM 3152 C CA . ASP A 1 381 ? -1.835 -2.672 1.638 1.00 94.75 381 ASP A CA 1
ATOM 3153 C C . ASP A 1 381 ? -2.071 -2.220 3.091 1.00 94.75 381 ASP A C 1
ATOM 3155 O O . ASP A 1 381 ? -3.159 -1.758 3.445 1.00 94.75 381 ASP A O 1
ATOM 3159 N N . CYS A 1 382 ? -1.071 -2.358 3.964 1.00 94.00 382 CYS A N 1
ATOM 3160 C CA . CYS A 1 382 ? -1.134 -1.887 5.349 1.00 94.00 382 CYS A CA 1
ATOM 3161 C C . CYS A 1 382 ? 0.215 -1.394 5.892 1.00 94.00 382 CYS A C 1
ATOM 3163 O O . CYS A 1 382 ? 1.290 -1.712 5.382 1.00 94.00 382 CYS A O 1
ATOM 3165 N N . ASP A 1 383 ? 0.153 -0.601 6.957 1.00 94.56 383 ASP A N 1
ATOM 3166 C CA . ASP A 1 383 ? 1.327 -0.009 7.608 1.00 94.56 383 ASP A CA 1
ATOM 3167 C C . ASP A 1 383 ? 2.181 -1.080 8.331 1.00 94.56 383 ASP A C 1
ATOM 3169 O O . ASP A 1 383 ? 1.618 -2.080 8.794 1.00 94.56 383 ASP A O 1
ATOM 3173 N N . PRO A 1 384 ? 3.511 -0.912 8.497 1.00 93.75 384 PRO A N 1
ATOM 3174 C CA . PRO A 1 384 ? 4.363 -1.907 9.156 1.00 93.75 384 PRO A CA 1
ATOM 3175 C C . PRO A 1 384 ? 3.900 -2.276 10.571 1.00 93.75 384 PRO A C 1
ATOM 3177 O O . PRO A 1 384 ? 3.863 -3.457 10.907 1.00 93.75 384 PRO A O 1
ATOM 3180 N N . PHE A 1 385 ? 3.438 -1.297 11.360 1.00 94.44 385 PHE A N 1
ATOM 3181 C CA . PHE A 1 385 ? 2.861 -1.547 12.688 1.00 94.44 385 PHE A CA 1
ATOM 3182 C C . PHE A 1 385 ? 1.668 -2.512 12.630 1.00 94.44 385 PHE A C 1
ATOM 3184 O O . PHE A 1 385 ? 1.534 -3.406 13.464 1.00 94.44 385 PHE A O 1
ATOM 3191 N N . THR A 1 386 ? 0.812 -2.357 11.619 1.00 93.81 386 THR A N 1
ATOM 3192 C CA . THR A 1 386 ? -0.350 -3.224 11.413 1.00 93.81 386 THR A CA 1
ATOM 3193 C C . THR A 1 386 ? 0.114 -4.650 11.127 1.00 93.81 386 THR A C 1
ATOM 3195 O O . THR A 1 386 ? -0.359 -5.581 11.774 1.00 93.81 386 THR A O 1
ATOM 3198 N N . ARG A 1 387 ? 1.105 -4.840 10.245 1.00 92.00 387 ARG A N 1
ATOM 3199 C CA . ARG A 1 387 ? 1.675 -6.172 9.960 1.00 92.00 387 ARG A CA 1
ATOM 3200 C C . ARG A 1 387 ? 2.226 -6.836 11.221 1.00 92.00 387 ARG A C 1
ATOM 3202 O O . ARG A 1 387 ? 1.895 -7.986 11.496 1.00 92.00 387 ARG A O 1
ATOM 3209 N N . GLU A 1 388 ? 3.000 -6.103 12.019 1.00 92.44 388 GLU A N 1
ATOM 3210 C CA . GLU A 1 388 ? 3.555 -6.603 13.283 1.00 92.44 388 GLU A CA 1
ATOM 3211 C C . GLU A 1 388 ? 2.464 -6.966 14.297 1.00 92.44 388 GLU A C 1
ATOM 3213 O O . GLU A 1 388 ? 2.549 -7.999 14.965 1.00 92.44 388 GLU A O 1
ATOM 3218 N N . PHE A 1 389 ? 1.412 -6.150 14.394 1.00 92.88 389 PHE A N 1
ATOM 3219 C CA . PHE A 1 389 ? 0.279 -6.412 15.276 1.00 92.88 389 PHE A CA 1
ATOM 3220 C C . PHE A 1 389 ? -0.440 -7.718 14.910 1.00 92.88 389 PHE A C 1
ATOM 3222 O O . PHE A 1 389 ? -0.676 -8.551 15.790 1.00 92.88 389 PHE A O 1
ATOM 3229 N N . TYR A 1 390 ? -0.752 -7.933 13.626 1.00 92.88 390 TYR A N 1
ATOM 3230 C CA . TYR A 1 390 ? -1.399 -9.171 13.174 1.00 92.88 390 TYR A CA 1
ATOM 3231 C C . TYR A 1 390 ? -0.482 -10.389 13.304 1.00 92.88 390 TYR A C 1
ATOM 3233 O O . TYR A 1 390 ? -0.952 -11.450 13.722 1.00 92.88 390 TYR A O 1
ATOM 3241 N N . ALA A 1 391 ? 0.818 -10.239 13.043 1.00 92.12 391 ALA A N 1
ATOM 3242 C CA . ALA A 1 391 ? 1.792 -11.304 13.257 1.00 92.12 391 ALA A CA 1
ATOM 3243 C C . ALA A 1 391 ? 1.868 -11.706 14.740 1.00 92.12 391 ALA A C 1
ATOM 3245 O O . ALA A 1 391 ? 1.828 -12.889 15.067 1.00 92.12 391 ALA A O 1
ATOM 3246 N N . LYS A 1 392 ? 1.899 -10.732 15.659 1.00 92.25 392 LYS A N 1
ATOM 3247 C CA . LYS A 1 392 ? 2.000 -10.987 17.104 1.00 92.25 392 LYS A CA 1
ATOM 3248 C C . LYS A 1 392 ? 0.715 -11.550 17.711 1.00 92.25 392 LYS A C 1
ATOM 3250 O O . LYS A 1 392 ? 0.787 -12.419 18.576 1.00 92.25 392 LYS A O 1
ATOM 3255 N N . LYS A 1 393 ? -0.451 -11.027 17.318 1.00 90.31 393 LYS A N 1
ATOM 3256 C CA . LYS A 1 393 ? -1.745 -11.395 17.919 1.00 90.31 393 LYS A CA 1
ATOM 3257 C C . LYS A 1 393 ? -2.375 -12.629 17.272 1.00 90.31 393 LYS A C 1
ATOM 3259 O O . LYS A 1 393 ? -2.961 -13.436 17.985 1.00 90.31 393 LYS A O 1
ATOM 3264 N N . TYR A 1 394 ? -2.268 -12.765 15.949 1.00 89.12 394 TYR A N 1
ATOM 3265 C CA . TYR A 1 394 ? -2.948 -13.810 15.172 1.00 89.12 394 TYR A CA 1
ATOM 3266 C C . TYR A 1 394 ? -1.994 -14.780 14.464 1.00 89.12 394 TYR A C 1
ATOM 3268 O O . TYR A 1 394 ? -2.461 -15.764 13.900 1.00 89.12 394 TYR A O 1
ATOM 3276 N N . GLY A 1 395 ? -0.679 -14.531 14.472 1.00 85.75 395 GLY A N 1
ATOM 3277 C CA . GLY A 1 395 ? 0.292 -15.374 13.764 1.00 85.75 395 GLY A CA 1
ATOM 3278 C C . GLY A 1 395 ? 0.251 -15.230 12.240 1.00 85.75 395 GLY A C 1
ATOM 3279 O O . GLY A 1 395 ? 0.809 -16.068 11.539 1.00 85.75 395 GLY A O 1
ATOM 3280 N N . ILE A 1 396 ? -0.412 -14.194 11.712 1.00 84.88 396 ILE A N 1
ATOM 3281 C CA . ILE A 1 396 ? -0.539 -13.966 10.267 1.00 84.88 396 ILE A CA 1
ATOM 3282 C C . ILE A 1 396 ? 0.700 -13.208 9.786 1.00 84.88 396 ILE A C 1
ATOM 3284 O O . ILE A 1 396 ? 0.843 -12.017 10.056 1.00 84.88 396 ILE A O 1
ATOM 3288 N N . THR A 1 397 ? 1.598 -13.906 9.094 1.00 76.12 397 THR A N 1
ATOM 3289 C CA . THR A 1 397 ? 2.836 -13.339 8.531 1.00 76.12 397 THR A CA 1
ATOM 3290 C C . THR A 1 397 ? 2.710 -12.972 7.056 1.00 76.12 397 THR A C 1
ATOM 3292 O O . THR A 1 397 ? 3.425 -12.086 6.589 1.00 76.12 397 THR A O 1
ATOM 3295 N N . ASP A 1 398 ? 1.792 -13.612 6.332 1.00 73.31 398 ASP A N 1
ATOM 3296 C CA . ASP A 1 398 ? 1.612 -13.400 4.899 1.00 73.31 398 ASP A CA 1
ATOM 3297 C C . ASP A 1 398 ? 0.619 -12.256 4.633 1.00 73.31 398 ASP A C 1
ATOM 3299 O O . ASP A 1 398 ? -0.597 -12.431 4.585 1.00 73.31 398 ASP A O 1
ATOM 3303 N N . MET A 1 399 ? 1.163 -11.042 4.565 1.00 78.19 399 MET A N 1
ATOM 3304 C CA . MET A 1 399 ? 0.456 -9.785 4.299 1.00 78.19 399 MET A CA 1
ATOM 3305 C C . MET A 1 399 ? 1.109 -9.099 3.090 1.00 78.19 399 MET A C 1
ATOM 3307 O O . MET A 1 399 ? 1.647 -7.990 3.200 1.00 78.19 399 MET A O 1
ATOM 3311 N N . THR A 1 400 ? 1.124 -9.782 1.942 1.00 84.88 400 THR A N 1
ATOM 3312 C CA . THR A 1 400 ? 1.681 -9.252 0.689 1.00 84.88 400 THR A CA 1
ATOM 3313 C C . THR A 1 400 ? 0.794 -8.143 0.115 1.00 84.88 400 THR A C 1
ATOM 3315 O O . THR A 1 400 ? -0.399 -8.387 -0.080 1.00 84.88 400 THR A O 1
ATOM 3318 N N . PRO A 1 401 ? 1.341 -6.951 -0.193 1.00 89.38 401 PRO A N 1
ATOM 3319 C CA . PRO A 1 401 ? 0.591 -5.889 -0.858 1.00 89.38 401 PRO A CA 1
ATOM 3320 C C . PRO A 1 401 ? 0.057 -6.336 -2.223 1.00 89.38 401 PRO A C 1
ATOM 3322 O O . PRO A 1 401 ? 0.757 -7.010 -2.978 1.00 89.38 401 PRO A O 1
ATOM 3325 N N . ILE A 1 402 ? -1.162 -5.920 -2.552 1.00 89.31 402 ILE A N 1
ATOM 3326 C CA . ILE A 1 402 ? -1.775 -6.131 -3.866 1.00 89.31 402 ILE A CA 1
ATOM 3327 C C . ILE A 1 402 ? -1.516 -4.886 -4.712 1.00 89.31 402 ILE A C 1
ATOM 3329 O O . ILE A 1 402 ? -1.775 -3.769 -4.259 1.00 89.31 402 ILE A O 1
ATOM 3333 N N . ASP A 1 403 ? -1.029 -5.067 -5.941 1.00 85.88 403 ASP A N 1
ATOM 3334 C CA . ASP A 1 403 ? -0.903 -3.952 -6.875 1.00 85.88 403 ASP A CA 1
ATOM 3335 C C . ASP A 1 403 ? -2.275 -3.600 -7.458 1.00 85.88 403 ASP A C 1
ATOM 3337 O O . ASP A 1 403 ? -2.960 -4.425 -8.062 1.00 85.88 403 ASP A O 1
ATOM 3341 N N . VAL A 1 404 ? -2.689 -2.361 -7.216 1.00 84.12 404 VAL A N 1
ATOM 3342 C CA . VAL A 1 404 ? -3.978 -1.808 -7.641 1.00 84.12 404 VAL A CA 1
ATOM 3343 C C . VAL A 1 404 ? -3.764 -0.689 -8.663 1.00 84.12 404 VAL A C 1
ATOM 3345 O O . VAL A 1 404 ? -4.723 -0.049 -9.089 1.00 84.12 404 VAL A O 1
ATOM 3348 N N . LYS A 1 405 ? -2.523 -0.417 -9.078 1.00 78.50 405 LYS A N 1
ATOM 3349 C CA . LYS A 1 405 ? -2.257 0.565 -10.128 1.00 78.50 405 LYS A CA 1
ATOM 3350 C C . LYS A 1 405 ? -2.552 -0.049 -11.489 1.00 78.50 405 LYS A C 1
ATOM 3352 O O . LYS A 1 405 ? -2.210 -1.197 -11.756 1.00 78.50 405 LYS A O 1
ATOM 3357 N N . ASP A 1 406 ? -3.199 0.730 -12.343 1.00 78.81 406 ASP A N 1
ATOM 3358 C CA . ASP A 1 406 ? -3.444 0.301 -13.713 1.00 78.81 406 ASP A CA 1
ATOM 3359 C C . ASP A 1 406 ? -2.118 0.314 -14.482 1.00 78.81 406 ASP A C 1
ATOM 3361 O O . ASP A 1 406 ? -1.254 1.167 -14.242 1.00 78.81 406 ASP A O 1
ATOM 3365 N N . ALA A 1 407 ? -1.945 -0.640 -15.398 1.00 74.56 407 ALA A N 1
ATOM 3366 C CA . ALA A 1 407 ? -0.759 -0.679 -16.240 1.00 74.56 407 ALA A CA 1
ATOM 3367 C C . ALA A 1 407 ? -0.644 0.641 -17.026 1.00 74.56 407 ALA A C 1
ATOM 3369 O O . ALA A 1 407 ? -1.655 1.132 -17.547 1.00 74.56 407 ALA A O 1
ATOM 3370 N N . PRO A 1 408 ? 0.560 1.237 -17.124 1.00 77.81 408 PRO A N 1
ATOM 3371 C CA . PRO A 1 408 ? 0.742 2.432 -17.930 1.00 77.81 408 PRO A CA 1
ATOM 3372 C C . PRO A 1 408 ? 0.315 2.126 -19.366 1.00 77.81 408 PRO A C 1
ATOM 3374 O O . PRO A 1 408 ? 0.668 1.082 -19.919 1.00 77.81 408 PRO A O 1
ATOM 3377 N N . LYS A 1 409 ? -0.464 3.029 -19.970 1.00 76.12 409 LYS A N 1
ATOM 3378 C CA . LYS A 1 409 ? -0.833 2.899 -21.382 1.00 76.12 409 LYS A CA 1
ATOM 3379 C C . LYS A 1 409 ? 0.450 2.875 -22.204 1.00 76.12 409 LYS A C 1
ATOM 3381 O O . LYS A 1 409 ? 1.270 3.780 -22.076 1.00 76.12 409 LYS A O 1
ATOM 3386 N N . THR A 1 410 ? 0.617 1.846 -23.027 1.00 76.00 410 THR A N 1
ATOM 3387 C CA . THR A 1 410 ? 1.744 1.769 -23.954 1.00 76.00 410 THR A CA 1
ATOM 3388 C C . THR A 1 410 ? 1.656 2.950 -24.911 1.00 76.00 410 THR A C 1
ATOM 3390 O O . THR A 1 410 ? 0.663 3.106 -25.623 1.00 76.00 410 THR A O 1
ATOM 3393 N N . GLU A 1 411 ? 2.670 3.810 -24.892 1.00 79.00 411 GLU A N 1
ATOM 3394 C CA . GLU A 1 411 ? 2.784 4.885 -25.871 1.00 79.00 411 GLU A CA 1
ATOM 3395 C C . GLU A 1 411 ? 2.967 4.258 -27.256 1.00 79.00 411 GLU A C 1
ATOM 3397 O O . GLU A 1 411 ? 3.807 3.377 -27.445 1.00 79.00 411 GLU A O 1
ATOM 3402 N N . ILE A 1 412 ? 2.146 4.682 -28.219 1.00 81.94 412 ILE A N 1
ATOM 3403 C CA . ILE A 1 412 ? 2.245 4.212 -29.601 1.00 81.94 412 ILE A CA 1
ATOM 3404 C C . ILE A 1 412 ? 3.551 4.768 -30.171 1.00 81.94 412 ILE A C 1
ATOM 3406 O O . ILE A 1 412 ? 3.673 5.976 -30.380 1.00 81.94 412 ILE A O 1
ATOM 3410 N N . GLN A 1 413 ? 4.528 3.894 -30.402 1.00 79.62 413 GLN A N 1
ATOM 3411 C CA . GLN A 1 413 ? 5.753 4.251 -31.108 1.00 79.62 413 GLN A CA 1
ATOM 3412 C C . GLN A 1 413 ? 5.489 4.140 -32.608 1.00 79.62 413 GLN A C 1
ATOM 3414 O O . GLN A 1 413 ? 5.106 3.080 -33.098 1.00 79.62 413 GLN A O 1
ATOM 3419 N N . TYR A 1 414 ? 5.648 5.248 -33.327 1.00 81.75 414 TYR A N 1
ATOM 3420 C CA . TYR A 1 414 ? 5.559 5.249 -34.783 1.00 81.75 414 TYR A CA 1
ATOM 3421 C C . TYR A 1 414 ? 6.855 4.687 -35.365 1.00 81.75 414 TYR A C 1
ATOM 3423 O O . TYR A 1 414 ? 7.940 5.156 -35.020 1.00 81.75 414 TYR A O 1
ATOM 3431 N N . GLU A 1 415 ? 6.734 3.698 -36.245 1.00 84.75 415 GLU A N 1
ATOM 3432 C CA . GLU A 1 415 ? 7.870 3.154 -36.987 1.00 84.75 415 GLU A CA 1
ATOM 3433 C C . GLU A 1 415 ? 8.321 4.120 -38.091 1.00 84.75 415 GLU A C 1
ATOM 3435 O O . GLU A 1 415 ? 7.528 4.901 -38.632 1.00 84.75 415 GLU A O 1
ATOM 3440 N N . GLU A 1 416 ? 9.613 4.068 -38.411 1.00 86.12 416 GLU A N 1
ATOM 3441 C CA . GLU A 1 416 ? 10.204 4.829 -39.510 1.00 86.12 416 GLU A CA 1
ATOM 3442 C C . GLU A 1 416 ? 9.580 4.390 -40.845 1.00 86.12 416 GLU A C 1
ATOM 3444 O O . GLU A 1 416 ? 9.578 3.195 -41.154 1.00 86.12 416 GLU A O 1
ATOM 3449 N N . PRO A 1 417 ? 9.036 5.317 -41.656 1.00 86.94 417 PRO A N 1
ATOM 3450 C CA . PRO A 1 417 ? 8.486 4.961 -42.952 1.00 86.94 417 PRO A CA 1
ATOM 3451 C C . PRO A 1 417 ? 9.603 4.480 -43.890 1.00 86.94 417 PRO A C 1
ATOM 3453 O O . PRO A 1 417 ? 10.737 4.961 -43.800 1.00 86.94 417 PRO A O 1
ATOM 3456 N N . PRO A 1 418 ? 9.292 3.577 -44.837 1.00 87.88 418 PRO A N 1
ATOM 3457 C CA . PRO A 1 418 ? 10.261 3.154 -45.835 1.00 87.88 418 PRO A CA 1
ATOM 3458 C C . PRO A 1 418 ? 10.729 4.348 -46.673 1.00 87.88 418 PRO A C 1
ATOM 3460 O O . PRO A 1 418 ? 9.967 5.277 -46.959 1.00 87.88 418 PRO A O 1
ATOM 3463 N N . TYR A 1 419 ? 11.994 4.304 -47.087 1.00 86.38 419 TYR A N 1
ATOM 3464 C CA . TYR A 1 419 ? 12.599 5.341 -47.913 1.00 86.38 419 TYR A CA 1
ATOM 3465 C C . TYR A 1 419 ? 11.850 5.508 -49.246 1.00 86.38 419 TYR A C 1
ATOM 3467 O O . TYR A 1 419 ? 11.510 4.540 -49.925 1.00 86.38 419 TYR A O 1
ATOM 3475 N N . ASN A 1 420 ? 11.594 6.761 -49.622 1.00 86.81 420 ASN A N 1
ATOM 3476 C CA . ASN A 1 420 ? 10.722 7.131 -50.739 1.00 86.81 420 ASN A CA 1
ATOM 3477 C C . ASN A 1 420 ? 11.415 7.143 -52.119 1.00 86.81 420 ASN A C 1
ATOM 3479 O O . ASN A 1 420 ? 10.747 7.419 -53.115 1.00 86.81 420 ASN A O 1
ATOM 3483 N N . GLY A 1 421 ? 12.724 6.874 -52.194 1.00 85.06 421 GLY A N 1
ATOM 3484 C CA . GLY A 1 421 ? 13.481 6.820 -53.451 1.00 85.06 421 GLY A CA 1
ATOM 3485 C C . GLY A 1 421 ? 14.058 8.152 -53.947 1.00 85.06 421 GLY A C 1
ATOM 3486 O O . GLY A 1 421 ? 14.677 8.168 -55.010 1.00 85.06 421 GLY A O 1
ATOM 3487 N N . PHE A 1 422 ? 13.869 9.260 -53.222 1.00 84.38 422 PHE A N 1
ATOM 3488 C CA . PHE A 1 422 ? 14.393 10.578 -53.600 1.00 84.38 422 PHE A CA 1
ATOM 3489 C C . PHE A 1 422 ? 15.497 11.053 -52.648 1.00 84.38 422 PHE A C 1
ATOM 3491 O O . PHE A 1 422 ? 15.391 10.881 -51.442 1.00 84.38 422 PHE A O 1
ATOM 3498 N N . GLY A 1 423 ? 16.542 11.701 -53.174 1.00 85.12 423 GLY A N 1
ATOM 3499 C CA . GLY A 1 423 ? 17.655 12.222 -52.362 1.00 85.12 423 GLY A CA 1
ATOM 3500 C C . GLY A 1 423 ? 18.514 11.121 -51.733 1.00 85.12 423 GLY A C 1
ATOM 3501 O O . GLY A 1 423 ? 18.482 9.986 -52.185 1.00 85.12 423 GLY A O 1
ATOM 3502 N N . ASP A 1 424 ? 19.275 11.433 -50.687 1.00 83.62 424 ASP A N 1
ATOM 3503 C CA . ASP A 1 424 ? 19.992 10.411 -49.914 1.00 83.62 424 ASP A CA 1
ATOM 3504 C C . ASP A 1 424 ? 19.085 9.844 -48.806 1.00 83.62 424 ASP A C 1
ATOM 3506 O O . ASP A 1 424 ? 18.243 10.557 -48.253 1.00 83.62 424 ASP A O 1
ATOM 3510 N N . GLU A 1 425 ? 19.263 8.571 -48.438 1.00 84.88 425 GLU A N 1
ATOM 3511 C CA . GLU A 1 425 ? 18.507 7.930 -47.341 1.00 84.88 425 GLU A CA 1
ATOM 3512 C C . GLU A 1 425 ? 18.712 8.648 -46.001 1.00 84.88 425 GLU A C 1
ATOM 3514 O O . GLU A 1 425 ? 17.760 8.877 -45.257 1.00 84.88 425 GLU A O 1
ATOM 3519 N N . GLU A 1 426 ? 19.951 9.060 -45.724 1.00 84.50 426 GLU A N 1
ATOM 3520 C CA . GLU A 1 426 ? 20.322 9.780 -44.501 1.00 84.50 426 GLU A CA 1
ATOM 3521 C C . GLU A 1 426 ? 19.678 11.177 -44.434 1.00 84.50 426 GLU A C 1
ATOM 3523 O O . GLU A 1 426 ? 19.306 11.641 -43.355 1.00 84.50 426 GLU A O 1
ATOM 3528 N N . ASP A 1 427 ? 19.516 11.834 -45.584 1.00 86.94 427 ASP A N 1
ATOM 3529 C CA . ASP A 1 427 ? 18.901 13.160 -45.696 1.00 86.94 427 ASP A CA 1
ATOM 3530 C C . ASP A 1 427 ? 17.366 13.073 -45.621 1.00 86.94 427 ASP A C 1
ATOM 3532 O O . ASP A 1 427 ? 16.709 13.822 -44.893 1.00 86.94 427 ASP A O 1
ATOM 3536 N N . SER A 1 428 ? 16.786 12.068 -46.282 1.00 87.75 428 SER A N 1
ATOM 3537 C CA . SER A 1 428 ? 15.340 11.814 -46.282 1.00 87.75 428 SER A CA 1
ATOM 3538 C C . SER A 1 428 ? 14.813 11.408 -44.910 1.00 87.75 428 SER A C 1
ATOM 3540 O O . SER A 1 428 ? 13.743 11.868 -44.505 1.00 87.75 428 SER A O 1
ATOM 3542 N N . LEU A 1 429 ? 15.588 10.632 -44.144 1.00 86.38 429 LEU A N 1
ATOM 3543 C CA . LEU A 1 429 ? 15.275 10.317 -42.747 1.00 86.38 429 LEU A CA 1
ATOM 3544 C C . LEU A 1 429 ? 15.156 11.590 -41.891 1.00 86.38 429 LEU A C 1
ATOM 3546 O O . LEU A 1 429 ? 14.324 11.669 -40.985 1.00 86.38 429 LEU A O 1
ATOM 3550 N N . GLY A 1 430 ? 15.946 12.620 -42.208 1.00 85.62 430 GLY A N 1
ATOM 3551 C CA . GLY A 1 430 ? 15.880 13.925 -41.557 1.00 85.62 430 GLY A CA 1
ATOM 3552 C C . GLY A 1 430 ? 14.506 14.590 -41.669 1.00 85.62 430 GLY A C 1
ATOM 3553 O O . GLY A 1 430 ? 14.086 15.245 -40.717 1.00 85.62 430 GLY A O 1
ATOM 3554 N N . SER A 1 431 ? 13.786 14.367 -42.774 1.00 87.88 431 SER A N 1
ATOM 3555 C CA . SER A 1 431 ? 12.440 14.916 -43.002 1.00 87.88 431 SER A CA 1
ATOM 3556 C C . SER A 1 431 ? 11.371 14.270 -42.120 1.00 87.88 431 SER A C 1
ATOM 3558 O O . SER A 1 431 ? 10.423 14.937 -41.716 1.00 87.88 431 SER A O 1
ATOM 3560 N N . TRP A 1 432 ? 11.523 12.985 -41.791 1.00 85.25 432 TRP A N 1
ATOM 3561 C CA . TRP A 1 432 ? 10.640 12.306 -40.837 1.00 85.25 432 TRP A CA 1
ATOM 3562 C C . TRP A 1 432 ? 11.010 12.646 -39.387 1.00 85.25 432 TRP A C 1
ATOM 3564 O O . TRP A 1 432 ? 10.143 12.868 -38.545 1.00 85.25 432 TRP A O 1
ATOM 3574 N N . LYS A 1 433 ? 12.311 12.741 -39.099 1.00 85.75 433 LYS A N 1
ATOM 3575 C CA . LYS A 1 433 ? 12.831 12.932 -37.741 1.00 85.75 433 LYS A CA 1
ATOM 3576 C C . LYS A 1 433 ? 12.701 14.365 -37.220 1.00 85.75 433 LYS A C 1
ATOM 3578 O O . LYS A 1 433 ? 12.602 14.570 -36.009 1.00 85.75 433 LYS A O 1
ATOM 3583 N N . TYR A 1 434 ? 12.751 15.363 -38.102 1.00 86.81 434 TYR A N 1
ATOM 3584 C CA . TYR A 1 434 ? 12.771 16.774 -37.725 1.00 86.81 434 TYR A CA 1
ATOM 3585 C C . TYR A 1 434 ? 11.789 17.595 -38.561 1.00 86.81 434 TYR A C 1
ATOM 3587 O O . TYR A 1 434 ? 11.794 17.527 -39.782 1.00 86.81 434 TYR A O 1
ATOM 3595 N N . LEU A 1 435 ? 11.020 18.469 -37.900 1.00 88.88 435 LEU A N 1
ATOM 3596 C CA . LEU A 1 435 ? 10.159 19.443 -38.586 1.00 88.88 435 LEU A CA 1
ATOM 3597 C C . LEU A 1 435 ? 10.970 20.421 -39.455 1.00 88.88 435 LEU A C 1
ATOM 3599 O O . LEU A 1 435 ? 10.544 20.803 -40.538 1.00 88.88 435 LEU A O 1
ATOM 3603 N N . VAL A 1 436 ? 12.138 20.839 -38.962 1.00 91.88 436 VAL A N 1
ATOM 3604 C CA . VAL A 1 436 ? 13.104 21.637 -39.724 1.00 91.88 436 VAL A CA 1
ATOM 3605 C C . VAL A 1 436 ? 14.254 20.717 -40.093 1.00 91.88 436 VAL A C 1
ATOM 3607 O O . VAL A 1 436 ? 14.986 20.270 -39.205 1.00 91.88 436 VAL A O 1
ATOM 3610 N N . ILE A 1 437 ? 14.393 20.445 -41.391 1.00 87.12 437 ILE A N 1
ATOM 3611 C CA . ILE A 1 437 ? 15.408 19.539 -41.927 1.00 87.12 437 ILE A CA 1
ATOM 3612 C C . ILE A 1 437 ? 16.789 20.045 -41.514 1.00 87.12 437 ILE A C 1
ATOM 3614 O O . ILE A 1 437 ? 17.144 21.209 -41.718 1.00 87.12 437 ILE A O 1
ATOM 3618 N N . LYS A 1 438 ? 17.561 19.153 -40.897 1.00 87.06 438 LYS A N 1
ATOM 3619 C CA . LYS A 1 438 ? 18.952 19.402 -40.533 1.00 87.06 438 LYS A CA 1
ATOM 3620 C C . LYS A 1 438 ? 19.832 18.571 -41.452 1.00 87.06 438 LYS A C 1
ATOM 3622 O O . LYS A 1 438 ? 19.545 17.385 -41.597 1.00 87.06 438 LYS A O 1
ATOM 3627 N N . PRO A 1 439 ? 20.907 19.153 -42.009 1.00 87.94 439 PRO A N 1
ATOM 3628 C CA . PRO A 1 439 ? 21.819 18.394 -42.846 1.00 87.94 439 PRO A CA 1
ATOM 3629 C C . PRO A 1 439 ? 22.407 17.222 -42.044 1.00 87.94 439 PRO A C 1
ATOM 3631 O O . PRO A 1 439 ? 22.773 17.415 -40.871 1.00 87.94 439 PRO A O 1
ATOM 3634 N N . PRO A 1 440 ? 22.505 16.021 -42.642 1.00 87.88 440 PRO A N 1
ATOM 3635 C CA . PRO A 1 440 ? 23.089 14.868 -41.978 1.00 87.88 440 PRO A CA 1
ATOM 3636 C C . PRO A 1 440 ? 24.546 15.164 -41.609 1.00 87.88 440 PRO A C 1
ATOM 3638 O O . PRO A 1 440 ? 25.309 15.779 -42.362 1.00 87.88 440 PRO A O 1
ATOM 3641 N N . LYS A 1 441 ? 24.940 14.757 -40.401 1.00 86.19 441 LYS A N 1
ATOM 3642 C CA . LYS A 1 441 ? 26.306 14.955 -39.911 1.00 86.19 441 LYS A CA 1
ATOM 3643 C C . LYS A 1 441 ? 27.178 13.812 -40.409 1.00 86.19 441 LYS A C 1
ATOM 3645 O O . LYS A 1 441 ? 26.927 12.667 -40.059 1.00 86.19 441 LYS A O 1
ATOM 3650 N N . LYS A 1 442 ? 28.219 14.138 -41.175 1.00 85.69 442 LYS A N 1
ATOM 3651 C CA . LYS A 1 442 ? 29.240 13.172 -41.594 1.00 85.69 442 LYS A CA 1
ATOM 3652 C C . LYS A 1 442 ? 30.186 12.850 -40.438 1.00 85.69 442 LYS A C 1
ATOM 3654 O O . LYS A 1 442 ? 30.471 13.718 -39.609 1.00 85.69 442 LYS A O 1
ATOM 3659 N N . ASP A 1 443 ? 30.738 11.642 -40.437 1.00 87.06 443 ASP A N 1
ATOM 3660 C CA . ASP A 1 443 ? 31.727 11.200 -39.453 1.00 87.06 443 ASP A CA 1
ATOM 3661 C C . ASP A 1 443 ? 33.099 11.842 -39.706 1.00 87.06 443 ASP A C 1
ATOM 3663 O O . ASP A 1 443 ? 34.027 11.233 -40.236 1.00 87.06 443 ASP A O 1
ATOM 3667 N N . VAL A 1 444 ? 33.243 13.107 -39.298 1.00 89.44 444 VAL A N 1
ATOM 3668 C CA . VAL A 1 444 ? 34.462 13.912 -39.507 1.00 89.44 444 VAL A CA 1
ATOM 3669 C C . VAL A 1 444 ? 35.703 13.239 -38.913 1.00 89.44 444 VAL A C 1
ATOM 3671 O O . VAL A 1 444 ? 36.777 13.295 -39.503 1.00 89.44 444 VAL A O 1
ATOM 3674 N N . LYS A 1 445 ? 35.558 12.562 -37.767 1.00 90.44 445 LYS A N 1
ATOM 3675 C CA . LYS A 1 445 ? 36.658 11.831 -37.125 1.00 90.44 445 LYS A CA 1
ATOM 3676 C C . LYS A 1 445 ? 37.204 10.731 -38.040 1.00 90.44 445 LYS A C 1
ATOM 3678 O O . LYS A 1 445 ? 38.403 10.699 -38.294 1.00 90.44 445 LYS A O 1
ATOM 3683 N N . LYS A 1 446 ? 36.315 9.887 -38.578 1.00 90.44 446 LYS A N 1
ATOM 3684 C CA . LYS A 1 446 ? 36.676 8.814 -39.512 1.00 90.44 446 LYS A CA 1
ATOM 3685 C C . LYS A 1 446 ? 37.319 9.380 -40.775 1.00 90.44 446 LYS A C 1
ATOM 3687 O O . LYS A 1 446 ? 38.333 8.858 -41.230 1.00 90.44 446 LYS A O 1
ATOM 3692 N N . TYR A 1 447 ? 36.759 10.471 -41.292 1.00 89.94 447 TYR A N 1
ATOM 3693 C CA . TYR A 1 447 ? 37.283 11.139 -42.475 1.00 89.94 447 TYR A CA 1
ATOM 3694 C C . TYR A 1 447 ? 38.736 11.599 -42.286 1.00 89.94 447 TYR A C 1
ATOM 3696 O O . TYR A 1 447 ? 39.563 11.340 -43.150 1.00 89.94 447 TYR A O 1
ATOM 3704 N N . ILE A 1 448 ? 39.052 12.230 -41.147 1.00 90.94 448 ILE A N 1
ATOM 3705 C CA . ILE A 1 448 ? 40.400 12.741 -40.844 1.00 90.94 448 ILE A CA 1
ATOM 3706 C C . ILE A 1 448 ? 41.381 11.602 -40.533 1.00 90.94 448 ILE A C 1
ATOM 3708 O O . ILE A 1 448 ? 42.496 11.593 -41.043 1.00 90.94 448 ILE A O 1
ATOM 3712 N N . GLU A 1 449 ? 40.993 10.636 -39.696 1.00 90.25 449 GLU A N 1
ATOM 3713 C CA . GLU A 1 449 ? 41.890 9.552 -39.259 1.00 90.25 449 GLU A CA 1
ATOM 3714 C C . GLU A 1 449 ? 42.288 8.611 -40.399 1.00 90.25 449 GLU A C 1
ATOM 3716 O O . GLU A 1 449 ? 43.386 8.042 -40.390 1.00 90.25 449 GLU A O 1
ATOM 3721 N N . ASN A 1 450 ? 41.396 8.434 -41.372 1.00 90.50 450 ASN A N 1
ATOM 3722 C CA . ASN A 1 450 ? 41.605 7.569 -42.527 1.00 90.50 450 ASN A CA 1
ATOM 3723 C C . ASN A 1 450 ? 41.836 8.347 -43.822 1.00 90.50 450 ASN A C 1
ATOM 3725 O O . ASN A 1 450 ? 41.749 7.765 -44.907 1.00 90.50 450 ASN A O 1
ATOM 3729 N N . ASP A 1 451 ? 42.156 9.637 -43.726 1.00 87.75 451 ASP A N 1
ATOM 3730 C CA . ASP A 1 451 ? 42.515 10.419 -44.900 1.00 87.75 451 ASP A CA 1
ATOM 3731 C C . ASP A 1 451 ? 43.747 9.807 -45.585 1.00 87.75 451 ASP A C 1
ATOM 3733 O O . ASP A 1 451 ? 44.660 9.293 -44.935 1.00 87.75 451 ASP A O 1
ATOM 3737 N N . HIS A 1 452 ? 43.731 9.785 -46.916 1.00 86.75 452 HIS A N 1
ATOM 3738 C CA . HIS A 1 452 ? 44.711 9.099 -47.773 1.00 86.75 452 HIS A CA 1
ATOM 3739 C C . HIS A 1 452 ? 44.874 7.576 -47.589 1.00 86.75 452 HIS A C 1
ATOM 3741 O O . HIS A 1 452 ? 45.662 6.971 -48.320 1.00 86.75 452 HIS A O 1
ATOM 3747 N N . LYS A 1 453 ? 44.120 6.922 -46.697 1.00 91.38 453 LYS A N 1
ATOM 3748 C CA . LYS A 1 453 ? 44.130 5.459 -46.568 1.00 91.38 453 LYS A CA 1
ATOM 3749 C C . LYS A 1 453 ? 43.080 4.855 -47.496 1.00 91.38 453 LYS A C 1
ATOM 3751 O O . LYS A 1 453 ? 41.883 5.122 -47.372 1.00 91.38 453 LYS A O 1
ATOM 3756 N N . LEU A 1 454 ? 43.527 4.029 -48.434 1.00 93.06 454 LEU A N 1
ATOM 3757 C CA . LEU A 1 454 ? 42.648 3.293 -49.336 1.00 93.06 454 LEU A CA 1
ATOM 3758 C C . LEU A 1 454 ? 43.126 1.858 -49.483 1.00 93.06 454 LEU A C 1
ATOM 3760 O O . LEU A 1 454 ? 44.320 1.577 -49.402 1.00 93.06 454 LEU A O 1
ATOM 3764 N N . PHE A 1 455 ? 42.182 0.968 -49.732 1.00 94.44 455 PHE A N 1
ATOM 3765 C CA . PHE A 1 455 ? 42.452 -0.405 -50.098 1.00 94.44 455 PHE A CA 1
ATOM 3766 C C . PHE A 1 455 ? 42.428 -0.556 -51.600 1.00 94.44 455 PHE A C 1
ATOM 3768 O O . PHE A 1 455 ? 41.510 -0.055 -52.244 1.00 94.44 455 PHE A O 1
ATOM 3775 N N . ARG A 1 456 ? 43.431 -1.232 -52.154 1.00 94.62 456 ARG A N 1
ATOM 3776 C CA . ARG A 1 456 ? 43.550 -1.437 -53.593 1.00 94.62 456 ARG A CA 1
ATOM 3777 C C . ARG A 1 456 ? 43.618 -2.923 -53.896 1.00 94.62 456 ARG A C 1
ATOM 3779 O O . ARG A 1 456 ? 44.538 -3.598 -53.438 1.00 94.62 456 ARG A O 1
ATOM 3786 N N . TYR A 1 457 ? 42.683 -3.377 -54.719 1.00 94.94 457 TYR A N 1
ATOM 3787 C CA . TYR A 1 457 ? 42.554 -4.761 -55.146 1.00 94.94 457 TYR A CA 1
ATOM 3788 C C . TYR A 1 457 ? 42.689 -4.877 -56.660 1.00 94.94 457 TYR A C 1
ATOM 3790 O O . TYR A 1 457 ? 42.137 -4.054 -57.393 1.00 94.94 457 TYR A O 1
ATOM 3798 N N . SER A 1 458 ? 43.381 -5.914 -57.122 1.00 94.12 458 SER A N 1
ATOM 3799 C CA . SER A 1 458 ? 43.239 -6.419 -58.485 1.00 94.12 458 SER A CA 1
ATOM 3800 C C . SER A 1 458 ? 41.967 -7.257 -58.541 1.00 94.12 458 SER A C 1
ATOM 3802 O O . SER A 1 458 ? 41.780 -8.155 -57.721 1.00 94.12 458 SER A O 1
ATOM 3804 N N . ALA A 1 459 ? 41.078 -6.952 -59.475 1.00 93.94 459 ALA A N 1
ATOM 3805 C CA . ALA A 1 459 ? 39.794 -7.611 -59.625 1.00 93.94 459 ALA A CA 1
ATOM 3806 C C . ALA A 1 459 ? 39.582 -8.080 -61.065 1.00 93.94 459 ALA A C 1
ATOM 3808 O O . ALA A 1 459 ? 39.975 -7.402 -62.014 1.00 93.94 459 ALA A O 1
ATOM 3809 N N . VAL A 1 460 ? 38.911 -9.213 -61.233 1.00 93.12 460 VAL A N 1
ATOM 3810 C CA . VAL A 1 460 ? 38.511 -9.749 -62.540 1.00 93.12 460 VAL A CA 1
ATOM 3811 C C . VAL A 1 460 ? 36.993 -9.832 -62.592 1.00 93.12 460 VAL A C 1
ATOM 3813 O O . VAL A 1 460 ? 36.342 -10.149 -61.595 1.00 93.12 460 VAL A O 1
ATOM 3816 N N . LEU A 1 461 ? 36.411 -9.521 -63.748 1.00 91.44 461 LEU A N 1
ATOM 3817 C CA . LEU A 1 461 ? 34.968 -9.618 -63.928 1.00 91.44 461 LEU A CA 1
ATOM 3818 C C . LEU A 1 461 ? 34.545 -11.083 -64.117 1.00 91.44 461 LEU A C 1
ATOM 3820 O O . LEU A 1 461 ? 35.042 -11.775 -65.007 1.00 91.44 461 LEU A O 1
ATOM 3824 N N . VAL A 1 462 ? 33.597 -11.540 -63.300 1.00 90.44 462 VAL A N 1
ATOM 3825 C CA . VAL A 1 462 ? 32.948 -12.847 -63.439 1.00 90.44 462 VAL A CA 1
ATOM 3826 C C . VAL A 1 462 ? 31.785 -12.687 -64.413 1.00 90.44 462 VAL A C 1
ATOM 3828 O O . VAL A 1 462 ? 30.750 -12.115 -64.081 1.00 90.44 462 VAL A O 1
ATOM 3831 N N . THR A 1 463 ? 31.982 -13.136 -65.650 1.00 89.19 463 THR A N 1
ATOM 3832 C CA . THR A 1 463 ? 31.023 -12.972 -66.749 1.00 89.19 463 THR A CA 1
ATOM 3833 C C . THR A 1 463 ? 31.162 -14.100 -67.763 1.00 89.19 463 THR A C 1
ATOM 3835 O O . THR A 1 463 ? 32.263 -14.597 -68.013 1.00 89.19 463 THR A O 1
ATOM 3838 N N . ASP A 1 464 ? 30.045 -14.473 -68.382 1.00 86.06 464 ASP A N 1
ATOM 3839 C CA . ASP A 1 464 ? 30.006 -15.455 -69.470 1.00 86.06 464 ASP A CA 1
ATOM 3840 C C . ASP A 1 464 ? 30.357 -14.832 -70.830 1.00 86.06 464 ASP A C 1
ATOM 3842 O O . ASP A 1 464 ? 30.586 -15.542 -71.813 1.00 86.06 464 ASP A O 1
ATOM 3846 N N . LYS A 1 465 ? 30.411 -13.494 -70.907 1.00 86.44 465 LYS A N 1
ATOM 3847 C CA . LYS A 1 465 ? 30.723 -12.782 -72.146 1.00 86.44 465 LYS A CA 1
ATOM 3848 C C . LYS A 1 465 ? 32.202 -12.953 -72.512 1.00 86.44 465 LYS A C 1
ATOM 3850 O O . LYS A 1 465 ? 33.067 -12.578 -71.719 1.00 86.44 465 LYS A O 1
ATOM 3855 N N . PRO A 1 466 ? 32.522 -13.442 -73.724 1.00 83.31 466 PRO A N 1
ATOM 3856 C CA . PRO A 1 466 ? 33.904 -13.716 -74.117 1.00 83.31 466 PRO A CA 1
ATOM 3857 C C . PRO A 1 466 ? 34.752 -12.444 -74.254 1.00 83.31 466 PRO A C 1
ATOM 3859 O O . PRO A 1 466 ? 35.954 -12.500 -74.031 1.00 83.31 466 PRO A O 1
ATOM 3862 N N . GLU A 1 467 ? 34.131 -11.311 -74.586 1.00 83.31 467 GLU A N 1
ATOM 3863 C CA . GLU A 1 467 ? 34.777 -9.995 -74.724 1.00 83.31 467 GLU A CA 1
ATOM 3864 C C . GLU A 1 467 ? 35.245 -9.400 -73.389 1.00 83.31 467 GLU A C 1
ATOM 3866 O O . GLU A 1 467 ? 36.253 -8.699 -73.334 1.00 83.31 467 GLU A O 1
ATOM 3871 N N . ASP A 1 468 ? 34.538 -9.715 -72.305 1.00 85.06 468 ASP A N 1
ATOM 3872 C CA . ASP A 1 468 ? 34.846 -9.201 -70.974 1.00 85.06 468 ASP A CA 1
ATOM 3873 C C . ASP A 1 468 ? 35.721 -10.160 -70.152 1.00 85.06 468 ASP A C 1
ATOM 3875 O O . ASP A 1 468 ? 36.308 -9.784 -69.132 1.00 85.06 468 ASP A O 1
ATOM 3879 N N . LYS A 1 469 ? 35.825 -11.414 -70.603 1.00 84.12 469 LYS A N 1
ATOM 3880 C CA . LYS A 1 469 ? 36.579 -12.462 -69.928 1.00 84.12 469 LYS A CA 1
ATOM 3881 C C . LYS A 1 469 ? 38.076 -12.152 -69.975 1.00 84.12 469 LYS A C 1
ATOM 3883 O O . LYS A 1 469 ? 38.671 -12.034 -71.040 1.00 84.12 469 LYS A O 1
ATOM 3888 N N . GLY A 1 470 ? 38.694 -12.060 -68.800 1.00 82.44 470 GLY A N 1
ATOM 3889 C CA . GLY A 1 470 ? 40.125 -11.767 -68.657 1.00 82.44 470 GLY A CA 1
ATOM 3890 C C . GLY A 1 470 ? 40.473 -10.279 -68.540 1.00 82.44 470 GLY A C 1
ATOM 3891 O O . GLY A 1 470 ? 41.650 -9.952 -68.383 1.00 82.44 470 GLY A O 1
ATOM 3892 N N . ARG A 1 471 ? 39.483 -9.372 -68.553 1.00 89.75 471 ARG A N 1
ATOM 3893 C CA . ARG A 1 471 ? 39.704 -7.957 -68.216 1.00 89.75 471 ARG A CA 1
ATOM 3894 C C . ARG A 1 471 ? 40.084 -7.828 -66.740 1.00 89.75 471 ARG A C 1
ATOM 3896 O O . ARG A 1 471 ? 39.399 -8.360 -65.866 1.00 89.75 471 ARG A O 1
ATOM 3903 N N . LYS A 1 472 ? 41.181 -7.115 -66.476 1.00 90.69 472 LYS A N 1
ATOM 3904 C CA . LYS A 1 472 ? 41.678 -6.828 -65.124 1.00 90.69 472 LYS A CA 1
ATOM 3905 C C . LYS A 1 472 ? 41.289 -5.413 -64.728 1.00 90.69 472 LYS A C 1
ATOM 3907 O O . LYS A 1 472 ? 41.451 -4.490 -65.516 1.00 90.69 472 LYS A O 1
ATOM 3912 N N . PHE A 1 473 ? 40.834 -5.246 -63.499 1.00 94.19 473 PHE A N 1
ATOM 3913 C CA . PHE A 1 473 ? 40.397 -3.985 -62.918 1.00 94.19 473 PHE A CA 1
ATOM 3914 C C . PHE A 1 473 ? 41.144 -3.731 -61.614 1.00 94.19 473 PHE A C 1
ATOM 3916 O O . PHE A 1 473 ? 41.576 -4.650 -60.932 1.00 94.19 473 PHE A O 1
ATOM 3923 N N . ILE A 1 474 ? 41.280 -2.465 -61.253 1.00 94.75 474 ILE A N 1
ATOM 3924 C CA . ILE A 1 474 ? 41.819 -2.011 -59.980 1.00 94.75 474 ILE A CA 1
ATOM 3925 C C . ILE A 1 474 ? 40.656 -1.413 -59.198 1.00 94.75 474 ILE A C 1
ATOM 3927 O O . ILE A 1 474 ? 40.158 -0.336 -59.537 1.00 94.75 474 ILE A O 1
ATOM 3931 N N . LEU A 1 475 ? 40.223 -2.105 -58.152 1.00 95.50 475 LEU A N 1
ATOM 3932 C CA . LEU A 1 475 ? 39.195 -1.625 -57.239 1.00 95.50 475 LEU A CA 1
ATOM 3933 C C . LEU A 1 475 ? 39.862 -0.892 -56.078 1.00 95.50 475 LEU A C 1
ATOM 3935 O O . LEU A 1 475 ? 40.694 -1.460 -55.377 1.00 95.50 475 LEU A O 1
ATOM 3939 N N . SER A 1 476 ? 39.508 0.375 -55.884 1.00 94.94 476 SER A N 1
ATOM 3940 C CA . SER A 1 476 ? 39.992 1.199 -54.776 1.00 94.94 476 SER A CA 1
ATOM 3941 C C . SER A 1 476 ? 38.851 1.506 -53.805 1.00 94.94 476 SER A C 1
ATOM 3943 O O . SER A 1 476 ? 37.906 2.199 -54.179 1.00 94.94 476 SER A O 1
ATOM 3945 N N . TYR A 1 477 ? 38.940 1.019 -52.568 1.00 94.69 477 TYR A N 1
ATOM 3946 C CA . TYR A 1 477 ? 38.015 1.331 -51.473 1.00 94.69 477 TYR A CA 1
ATOM 3947 C C . TYR A 1 477 ? 38.632 2.403 -50.568 1.00 94.69 477 TYR A C 1
ATOM 3949 O O . TYR A 1 477 ? 39.725 2.216 -50.040 1.00 94.69 477 TYR A O 1
ATOM 3957 N N . TYR A 1 478 ? 37.953 3.527 -50.366 1.00 94.81 478 TYR A N 1
ATOM 3958 C CA . TYR A 1 478 ? 38.447 4.636 -49.549 1.00 94.81 478 TYR A CA 1
ATOM 3959 C C . TYR A 1 478 ? 37.924 4.522 -48.115 1.00 94.81 478 TYR A C 1
ATOM 3961 O O . TYR A 1 478 ? 36.718 4.538 -47.880 1.00 94.81 478 TYR A O 1
ATOM 3969 N N . LEU A 1 479 ? 38.829 4.454 -47.135 1.00 91.94 479 LEU A N 1
ATOM 3970 C CA . LEU A 1 479 ? 38.464 4.267 -45.724 1.00 91.94 479 LEU A CA 1
ATOM 3971 C C . LEU A 1 479 ? 37.902 5.532 -45.054 1.00 91.94 479 LEU A C 1
ATOM 3973 O O . LEU A 1 479 ? 37.329 5.443 -43.965 1.00 91.94 479 LEU A O 1
ATOM 3977 N N . SER A 1 480 ? 38.081 6.705 -45.667 1.00 92.38 480 SER A N 1
ATOM 3978 C CA . SER A 1 480 ? 37.614 7.982 -45.118 1.00 92.38 480 SER A CA 1
ATOM 3979 C C . SER A 1 480 ? 36.106 8.196 -45.268 1.00 92.38 480 SER A C 1
ATOM 3981 O O . SER A 1 480 ? 35.498 8.820 -44.401 1.00 92.38 480 SER A O 1
ATOM 3983 N N . ASP A 1 481 ? 35.495 7.670 -46.332 1.00 90.19 481 ASP A N 1
ATOM 3984 C CA . ASP A 1 481 ? 34.079 7.881 -46.670 1.00 90.19 481 ASP A CA 1
ATOM 3985 C C . ASP A 1 481 ? 33.341 6.627 -47.181 1.00 90.19 481 ASP A C 1
ATOM 3987 O O . ASP A 1 481 ? 32.211 6.741 -47.653 1.00 90.19 481 ASP A O 1
ATOM 3991 N N . ASP A 1 482 ? 33.956 5.442 -47.082 1.00 92.06 482 ASP A N 1
ATOM 3992 C CA . ASP A 1 482 ? 33.391 4.150 -47.511 1.00 92.06 482 ASP A CA 1
ATOM 3993 C C . ASP A 1 482 ? 32.934 4.131 -48.979 1.00 92.06 482 ASP A C 1
ATOM 3995 O O . ASP A 1 482 ? 31.931 3.516 -49.349 1.00 92.06 482 ASP A O 1
ATOM 3999 N N . THR A 1 483 ? 33.659 4.846 -49.838 1.00 93.19 483 THR A N 1
ATOM 4000 C CA . THR A 1 483 ? 33.385 4.875 -51.277 1.00 93.19 483 THR A CA 1
ATOM 4001 C C . THR A 1 483 ? 34.272 3.896 -52.032 1.00 93.19 483 THR A C 1
ATOM 4003 O O . THR A 1 483 ? 35.398 3.603 -51.630 1.00 93.19 483 THR A O 1
ATOM 4006 N N . ILE A 1 484 ? 33.776 3.416 -53.169 1.00 94.25 484 ILE A N 1
ATOM 4007 C CA . ILE A 1 484 ? 34.487 2.505 -54.063 1.00 94.25 484 ILE A CA 1
ATOM 4008 C C . ILE A 1 484 ? 34.677 3.195 -55.413 1.00 94.25 484 ILE A C 1
ATOM 4010 O O . ILE A 1 484 ? 33.770 3.846 -55.931 1.00 94.25 484 ILE A O 1
ATOM 4014 N N . SER A 1 485 ? 35.866 3.061 -55.996 1.00 95.25 485 SER A N 1
ATOM 4015 C CA . SER A 1 485 ? 36.124 3.372 -57.402 1.00 95.25 485 SER A CA 1
ATOM 4016 C C . SER A 1 485 ? 36.714 2.156 -58.108 1.00 95.25 485 SER A C 1
ATOM 4018 O O . SER A 1 485 ? 37.438 1.367 -57.502 1.00 95.25 485 SER A O 1
ATOM 4020 N N . VAL A 1 486 ? 36.399 1.990 -59.392 1.00 95.31 486 VAL A N 1
ATOM 4021 C CA . VAL A 1 486 ? 36.910 0.882 -60.210 1.00 95.31 486 VAL A CA 1
ATOM 4022 C C . VAL A 1 486 ? 37.595 1.471 -61.432 1.00 95.31 486 VAL A C 1
ATOM 4024 O O . VAL A 1 486 ? 37.002 2.262 -62.168 1.00 95.31 486 VAL A O 1
ATOM 4027 N N . PHE A 1 487 ? 38.857 1.111 -61.638 1.00 95.00 487 PHE A N 1
ATOM 4028 C CA . PHE A 1 487 ? 39.690 1.621 -62.718 1.00 95.00 487 PHE A CA 1
ATOM 4029 C C . PHE A 1 487 ? 40.281 0.475 -63.533 1.00 95.00 487 PHE A C 1
ATOM 4031 O O . PHE A 1 487 ? 40.926 -0.411 -62.991 1.00 95.00 487 PHE A O 1
ATOM 4038 N N . GLU A 1 488 ? 40.101 0.506 -64.841 1.00 94.06 488 GLU A N 1
ATOM 4039 C CA . GLU A 1 488 ? 40.690 -0.444 -65.770 1.00 94.06 488 GLU A CA 1
ATOM 4040 C C . GLU A 1 488 ? 42.025 0.098 -66.314 1.00 94.06 488 GLU A C 1
ATOM 4042 O O . GLU A 1 488 ? 42.040 1.140 -66.980 1.00 94.06 488 GLU A O 1
ATOM 4047 N N . PRO A 1 489 ? 43.162 -0.569 -66.052 1.00 91.06 489 PRO A N 1
ATOM 4048 C CA . PRO A 1 489 ? 44.443 -0.195 -66.633 1.00 91.06 489 PRO A CA 1
ATOM 4049 C C . PRO A 1 489 ? 44.449 -0.389 -68.156 1.00 91.06 489 PRO A C 1
ATOM 4051 O O . PRO A 1 489 ? 43.939 -1.373 -68.687 1.00 91.06 489 PRO A O 1
ATOM 4054 N N . VAL A 1 490 ? 45.085 0.540 -68.873 1.00 89.75 490 VAL A N 1
ATOM 4055 C CA . VAL A 1 490 ? 45.190 0.490 -70.339 1.00 89.75 490 VAL A CA 1
ATOM 4056 C C . VAL A 1 490 ? 46.156 -0.621 -70.762 1.00 89.75 490 VAL A C 1
ATOM 4058 O O . VAL A 1 490 ? 47.344 -0.567 -70.443 1.00 89.75 490 VAL A O 1
ATOM 4061 N N . GLN A 1 491 ? 45.669 -1.594 -71.535 1.00 86.12 491 GLN A N 1
ATOM 4062 C CA . GLN A 1 491 ? 46.485 -2.668 -72.109 1.00 86.12 491 GLN A CA 1
ATOM 4063 C C . GLN A 1 491 ? 46.701 -2.450 -73.611 1.00 86.12 491 GLN A C 1
ATOM 4065 O O . GLN A 1 491 ? 45.742 -2.300 -74.374 1.00 86.12 491 GLN A O 1
ATOM 4070 N N . ARG A 1 492 ? 47.965 -2.447 -74.058 1.00 85.19 492 ARG A N 1
ATOM 4071 C CA . ARG A 1 492 ? 48.308 -2.316 -75.486 1.00 85.19 492 ARG A CA 1
ATOM 4072 C C . ARG A 1 492 ? 47.758 -3.509 -76.271 1.00 85.19 492 ARG A C 1
ATOM 4074 O O . ARG A 1 492 ? 47.873 -4.640 -75.816 1.00 85.19 492 ARG A O 1
ATOM 4081 N N . ASN A 1 493 ? 47.222 -3.249 -77.463 1.00 83.19 493 ASN A N 1
ATOM 4082 C CA . ASN A 1 493 ? 46.686 -4.259 -78.387 1.00 83.19 493 ASN A CA 1
ATOM 4083 C C . ASN A 1 493 ? 45.481 -5.072 -77.860 1.00 83.19 493 ASN A C 1
ATOM 4085 O O . ASN A 1 493 ? 45.152 -6.095 -78.449 1.00 83.19 493 ASN A O 1
ATOM 4089 N N . SER A 1 494 ? 44.808 -4.625 -76.792 1.00 80.44 494 SER A N 1
ATOM 4090 C CA . SER A 1 494 ? 43.620 -5.299 -76.230 1.00 80.44 494 SER A CA 1
ATOM 4091 C C . SER A 1 494 ? 42.317 -5.006 -76.985 1.00 80.44 494 SER A C 1
ATOM 4093 O O . SER A 1 494 ? 41.354 -5.753 -76.862 1.00 80.44 494 SER A O 1
ATOM 4095 N N . GLY A 1 495 ? 42.261 -3.906 -77.745 1.00 82.31 495 GLY A N 1
ATOM 4096 C CA . GLY A 1 495 ? 41.035 -3.445 -78.409 1.00 82.31 495 GLY A CA 1
ATOM 4097 C C . GLY A 1 495 ? 40.010 -2.779 -77.477 1.00 82.31 495 GLY A C 1
ATOM 4098 O O . GLY A 1 495 ? 39.001 -2.281 -77.968 1.00 82.31 495 GLY A O 1
ATOM 4099 N N . VAL A 1 496 ? 40.279 -2.706 -76.166 1.00 83.56 496 VAL A N 1
ATOM 4100 C CA . VAL A 1 496 ? 39.408 -2.088 -75.153 1.00 83.56 496 VAL A CA 1
ATOM 4101 C C . VAL A 1 496 ? 40.025 -0.776 -74.661 1.00 83.56 496 VAL A C 1
ATOM 4103 O O . VAL A 1 496 ? 41.221 -0.695 -74.373 1.00 83.56 496 VAL A O 1
ATOM 4106 N N . ILE A 1 497 ? 39.210 0.277 -74.564 1.00 84.69 497 ILE A N 1
ATOM 4107 C CA . ILE A 1 497 ? 39.632 1.561 -73.994 1.00 84.69 497 ILE A CA 1
ATOM 4108 C C . ILE A 1 497 ? 39.613 1.430 -72.468 1.00 84.69 497 ILE A C 1
ATOM 4110 O O . ILE A 1 497 ? 38.542 1.376 -71.870 1.00 84.69 497 ILE A O 1
ATOM 4114 N N . GLY A 1 498 ? 40.792 1.390 -71.844 1.00 87.75 498 GLY A N 1
ATOM 4115 C CA . GLY A 1 498 ? 40.913 1.438 -70.384 1.00 87.75 498 GLY A CA 1
ATOM 4116 C C . GLY A 1 498 ? 40.553 2.814 -69.810 1.00 87.75 498 GLY A C 1
ATOM 4117 O O . GLY A 1 498 ? 40.500 3.818 -70.525 1.00 87.75 498 GLY A O 1
ATOM 4118 N N . GLY A 1 499 ? 40.336 2.886 -68.499 1.00 90.31 499 GLY A N 1
ATOM 4119 C CA . GLY A 1 499 ? 39.948 4.114 -67.812 1.00 90.31 499 GLY A CA 1
ATOM 4120 C C . GLY A 1 499 ? 39.106 3.867 -66.564 1.00 90.31 499 GLY A C 1
ATOM 4121 O O . GLY A 1 499 ? 39.091 2.781 -65.998 1.00 90.31 499 GLY A O 1
ATOM 4122 N N . LYS A 1 500 ? 38.392 4.894 -66.095 1.00 92.50 500 LYS A N 1
ATOM 4123 C CA . LYS A 1 500 ? 37.484 4.752 -64.946 1.00 92.50 500 LYS A CA 1
ATOM 4124 C C . LYS A 1 500 ? 36.255 3.946 -65.367 1.00 92.50 500 LYS A C 1
ATOM 4126 O O . LYS A 1 500 ? 35.460 4.434 -66.161 1.00 92.50 500 LYS A O 1
ATOM 4131 N N . PHE A 1 501 ? 36.102 2.755 -64.800 1.00 92.50 501 PHE A N 1
ATOM 4132 C CA . PHE A 1 501 ? 34.923 1.910 -64.979 1.00 92.50 501 PHE A CA 1
ATOM 4133 C C . PHE A 1 501 ? 33.789 2.337 -64.034 1.00 92.50 501 PHE A C 1
ATOM 4135 O O . PHE A 1 501 ? 32.634 2.422 -64.437 1.00 92.50 501 PHE A O 1
ATOM 4142 N N . LEU A 1 502 ? 34.133 2.688 -62.790 1.00 93.81 502 LEU A N 1
ATOM 4143 C CA . LEU A 1 502 ? 33.225 3.276 -61.805 1.00 93.81 502 LEU A CA 1
ATOM 4144 C C . LEU A 1 502 ? 33.884 4.504 -61.174 1.00 93.81 502 LEU A C 1
ATOM 4146 O O . LEU A 1 502 ? 34.969 4.416 -60.588 1.00 93.81 502 LEU A O 1
ATOM 4150 N N . GLN A 1 503 ? 33.225 5.658 -61.279 1.00 93.81 503 GLN A N 1
ATOM 4151 C CA . GLN A 1 503 ? 33.626 6.851 -60.538 1.00 93.81 503 GLN A CA 1
ATOM 4152 C C . GLN A 1 503 ? 33.394 6.640 -59.037 1.00 93.81 503 GLN A C 1
ATOM 4154 O O . GLN A 1 503 ? 32.422 6.009 -58.652 1.00 93.81 503 GLN A O 1
ATOM 4159 N N . ARG A 1 504 ? 34.273 7.203 -58.196 1.00 93.88 504 ARG A N 1
ATOM 4160 C CA . ARG A 1 504 ? 34.187 7.130 -56.730 1.00 93.88 504 ARG A CA 1
ATOM 4161 C C . ARG A 1 504 ? 32.771 7.458 -56.232 1.00 93.88 504 ARG A C 1
ATOM 4163 O O . ARG A 1 504 ? 32.350 8.610 -56.311 1.00 93.88 504 ARG A O 1
ATOM 4170 N N . SER A 1 505 ? 32.076 6.455 -55.708 1.00 92.19 505 SER A N 1
ATOM 4171 C CA . SER A 1 505 ? 30.736 6.576 -55.128 1.00 92.19 505 SER A CA 1
ATOM 4172 C C . SER A 1 505 ? 30.523 5.515 -54.046 1.00 92.19 505 SER A C 1
ATOM 4174 O O . SER A 1 505 ? 31.269 4.539 -53.967 1.00 92.19 505 SER A O 1
ATOM 4176 N N . ARG A 1 506 ? 29.506 5.687 -53.194 1.00 90.31 506 ARG A N 1
ATOM 4177 C CA . ARG A 1 506 ? 29.059 4.607 -52.301 1.00 90.31 506 ARG A CA 1
ATOM 4178 C C . ARG A 1 506 ? 28.289 3.582 -53.133 1.00 90.31 506 ARG A C 1
ATOM 4180 O O . ARG A 1 506 ? 27.512 3.965 -54.006 1.00 90.31 506 ARG A O 1
ATOM 4187 N N . VAL A 1 507 ? 28.519 2.298 -52.883 1.00 90.94 507 VAL A N 1
ATOM 4188 C CA . VAL A 1 507 ? 27.886 1.198 -53.625 1.00 90.94 507 VAL A CA 1
ATOM 4189 C C . VAL A 1 507 ? 27.146 0.305 -52.642 1.00 90.94 507 VAL A C 1
ATOM 4191 O O . VAL A 1 507 ? 27.672 -0.003 -51.571 1.00 90.94 507 VAL A O 1
ATOM 4194 N N . LYS A 1 508 ? 25.924 -0.082 -53.006 1.00 89.56 508 LYS A N 1
ATOM 4195 C CA . LYS A 1 508 ? 25.089 -0.987 -52.219 1.00 89.56 508 LYS A CA 1
ATOM 4196 C C . LYS A 1 508 ? 25.274 -2.428 -52.673 1.00 89.56 508 LYS A C 1
ATOM 4198 O O . LYS A 1 508 ? 25.438 -2.687 -53.862 1.00 89.56 508 LYS A O 1
ATOM 4203 N N . ASN A 1 509 ? 25.219 -3.340 -51.715 1.00 87.94 509 ASN A N 1
ATOM 4204 C CA . ASN A 1 509 ? 25.123 -4.767 -51.952 1.00 87.94 509 ASN A CA 1
ATOM 4205 C C . ASN A 1 509 ? 23.694 -5.150 -52.389 1.00 87.94 509 ASN A C 1
ATOM 4207 O O . ASN A 1 509 ? 22.771 -4.332 -52.389 1.00 87.94 509 ASN A O 1
ATOM 4211 N N . GLU A 1 510 ? 23.489 -6.427 -52.705 1.00 85.19 510 GLU A N 1
ATOM 4212 C CA . GLU A 1 510 ? 22.184 -6.974 -53.116 1.00 85.19 510 GLU A CA 1
ATOM 4213 C C . GLU A 1 510 ? 21.085 -6.837 -52.045 1.00 85.19 510 GLU A C 1
ATOM 4215 O O . GLU A 1 510 ? 19.901 -6.909 -52.362 1.00 85.19 510 GLU A O 1
ATOM 4220 N N . ARG A 1 511 ? 21.463 -6.620 -50.778 1.00 84.12 511 ARG A N 1
ATOM 4221 C CA . ARG A 1 511 ? 20.547 -6.436 -49.639 1.00 84.12 511 ARG A CA 1
ATOM 4222 C C . ARG A 1 511 ? 20.139 -4.974 -49.431 1.00 84.12 511 ARG A C 1
ATOM 4224 O O . ARG A 1 511 ? 19.323 -4.700 -48.559 1.00 84.12 511 ARG A O 1
ATOM 4231 N N . GLY A 1 512 ? 20.695 -4.046 -50.213 1.00 82.06 512 GLY A N 1
ATOM 4232 C CA . GLY A 1 512 ? 20.450 -2.608 -50.089 1.00 82.06 512 GLY A CA 1
ATOM 4233 C C . GLY A 1 512 ? 21.337 -1.893 -49.064 1.00 82.06 512 GLY A C 1
ATOM 4234 O O . GLY A 1 512 ? 21.166 -0.693 -48.859 1.00 82.06 512 GLY A O 1
ATOM 4235 N N . GLU A 1 513 ? 22.305 -2.584 -48.459 1.00 88.44 513 GLU A N 1
ATOM 4236 C CA . GLU A 1 513 ? 23.264 -2.007 -47.512 1.00 88.44 513 GLU A CA 1
ATOM 4237 C C . GLU A 1 513 ? 24.550 -1.578 -48.227 1.00 88.44 513 GLU A C 1
ATOM 4239 O O . GLU A 1 513 ? 24.976 -2.202 -49.196 1.00 88.44 513 GLU A O 1
ATOM 4244 N N . TYR A 1 514 ? 25.204 -0.518 -47.755 1.00 90.75 514 TYR A N 1
ATOM 4245 C CA . TYR A 1 514 ? 26.481 -0.081 -48.326 1.00 90.75 514 TYR A CA 1
ATOM 4246 C C . TYR A 1 514 ? 27.617 -1.049 -47.987 1.00 90.75 514 TYR A C 1
ATOM 4248 O O . TYR A 1 514 ? 27.738 -1.468 -46.834 1.00 90.75 514 TYR A O 1
ATOM 4256 N N . TYR A 1 515 ? 28.474 -1.338 -48.973 1.00 92.12 515 TYR A N 1
ATOM 4257 C CA . TYR A 1 515 ? 29.664 -2.166 -48.775 1.00 92.12 515 TYR A CA 1
ATOM 4258 C C . TYR A 1 515 ? 30.568 -1.593 -47.690 1.00 92.12 515 TYR A C 1
ATOM 4260 O O . TYR A 1 515 ? 30.900 -0.405 -47.701 1.00 92.12 515 TYR A O 1
ATOM 4268 N N . LYS A 1 516 ? 30.996 -2.461 -46.777 1.00 91.44 516 LYS A N 1
ATOM 4269 C CA . LYS A 1 516 ? 31.920 -2.110 -45.696 1.00 91.44 516 LYS A CA 1
ATOM 4270 C C . LYS A 1 516 ? 33.322 -2.637 -45.982 1.00 91.44 516 LYS A C 1
ATOM 4272 O O . LYS A 1 516 ? 33.512 -3.623 -46.689 1.00 91.44 516 LYS A O 1
ATOM 4277 N N . ALA A 1 517 ? 34.316 -2.018 -45.352 1.00 90.12 517 ALA A N 1
ATOM 4278 C CA . ALA A 1 517 ? 35.721 -2.389 -45.511 1.00 90.12 517 ALA A CA 1
ATOM 4279 C C . ALA A 1 517 ? 36.004 -3.868 -45.168 1.00 90.12 517 ALA A C 1
ATOM 4281 O O . ALA A 1 517 ? 36.862 -4.491 -45.785 1.00 90.12 517 ALA A O 1
ATOM 4282 N N . ASN A 1 518 ? 35.280 -4.444 -44.203 1.00 90.25 518 ASN A N 1
ATOM 4283 C CA . ASN A 1 518 ? 35.432 -5.841 -43.782 1.00 90.25 518 ASN A CA 1
ATOM 4284 C C . ASN A 1 518 ? 34.879 -6.862 -44.792 1.00 90.25 518 ASN A C 1
ATOM 4286 O O . ASN A 1 518 ? 35.219 -8.040 -44.707 1.00 90.25 518 ASN A O 1
ATOM 4290 N N . GLU A 1 519 ? 34.035 -6.428 -45.727 1.00 88.25 519 GLU A N 1
ATOM 4291 C CA . GLU A 1 519 ? 33.481 -7.263 -46.799 1.00 88.25 519 GLU A CA 1
ATOM 4292 C C . GLU A 1 519 ? 34.386 -7.274 -48.037 1.00 88.25 519 GLU A C 1
ATOM 4294 O O . GLU A 1 519 ? 34.264 -8.153 -48.887 1.00 88.25 519 GLU A O 1
ATOM 4299 N N . THR A 1 520 ? 35.324 -6.327 -48.131 1.00 89.12 520 THR A N 1
ATOM 4300 C CA . THR A 1 520 ? 36.354 -6.313 -49.172 1.00 89.12 520 THR A CA 1
ATOM 4301 C C . THR A 1 520 ? 37.559 -7.114 -48.688 1.00 89.12 520 THR A C 1
ATOM 4303 O O . THR A 1 520 ? 38.299 -6.646 -47.832 1.00 89.12 520 THR A O 1
ATOM 4306 N N . PHE A 1 521 ? 37.747 -8.332 -49.187 1.00 91.31 521 PHE A N 1
ATOM 4307 C CA . PHE A 1 521 ? 38.911 -9.175 -48.890 1.00 91.31 521 PHE A CA 1
ATOM 4308 C C . PHE A 1 521 ? 39.264 -10.034 -50.109 1.00 91.31 521 PHE A C 1
ATOM 4310 O O . PHE A 1 521 ? 38.460 -10.193 -51.025 1.00 91.31 521 PHE A O 1
ATOM 4317 N N . ILE A 1 522 ? 40.472 -10.596 -50.139 1.00 91.44 522 ILE A N 1
ATOM 4318 C CA . ILE A 1 522 ? 40.933 -11.412 -51.274 1.00 91.44 522 ILE A CA 1
ATOM 4319 C C . ILE A 1 522 ? 40.097 -12.696 -51.372 1.00 91.44 522 ILE A C 1
ATOM 4321 O O . ILE A 1 522 ? 39.902 -13.396 -50.377 1.00 91.44 522 ILE A O 1
ATOM 4325 N N . GLY A 1 523 ? 39.594 -12.998 -52.565 1.00 87.94 523 GLY A N 1
ATOM 4326 C CA . GLY A 1 523 ? 38.650 -14.085 -52.815 1.00 87.94 523 GLY A CA 1
ATOM 4327 C C . GLY A 1 523 ? 37.178 -13.703 -52.620 1.00 87.94 523 GLY A C 1
ATOM 4328 O O . GLY A 1 523 ? 36.305 -14.545 -52.823 1.00 87.94 523 GLY A O 1
ATOM 4329 N N . ALA A 1 524 ? 36.871 -12.457 -52.236 1.00 91.00 524 ALA A N 1
ATOM 4330 C CA . ALA A 1 524 ? 35.496 -11.963 -52.185 1.00 91.00 524 ALA A CA 1
ATOM 4331 C C . ALA A 1 524 ? 34.964 -11.626 -53.586 1.00 91.00 524 ALA A C 1
ATOM 4333 O O . ALA A 1 524 ? 35.693 -11.129 -54.448 1.00 91.00 524 ALA A O 1
ATOM 4334 N N . THR A 1 525 ? 33.661 -11.829 -53.782 1.00 92.19 525 THR A N 1
ATOM 4335 C CA . THR A 1 525 ? 32.921 -11.369 -54.963 1.00 92.19 525 THR A CA 1
ATOM 4336 C C . THR A 1 525 ? 32.049 -10.171 -54.603 1.00 92.19 525 THR A C 1
ATOM 4338 O O . THR A 1 525 ? 31.154 -10.291 -53.764 1.00 92.19 525 THR A O 1
ATOM 4341 N N . LEU A 1 526 ? 32.278 -9.026 -55.243 1.00 92.31 526 LEU A N 1
ATOM 4342 C CA . LEU A 1 526 ? 31.499 -7.803 -55.046 1.00 92.31 526 LEU A CA 1
ATOM 4343 C C . LEU A 1 526 ? 30.575 -7.577 -56.244 1.00 92.31 526 LEU A C 1
ATOM 4345 O O . LEU A 1 526 ? 31.046 -7.483 -57.375 1.00 92.31 526 LEU A O 1
ATOM 4349 N N . ASN A 1 527 ? 29.271 -7.466 -55.998 1.00 92.25 527 ASN A N 1
ATOM 4350 C CA . ASN A 1 527 ? 28.293 -7.104 -57.015 1.00 92.25 527 ASN A CA 1
ATOM 4351 C C . ASN A 1 527 ? 28.136 -5.580 -57.037 1.00 92.25 527 ASN A C 1
ATOM 4353 O O . ASN A 1 527 ? 27.553 -4.986 -56.132 1.00 92.25 527 ASN A O 1
ATOM 4357 N N . ILE A 1 528 ? 28.680 -4.943 -58.069 1.00 91.44 528 ILE A N 1
ATOM 4358 C CA . ILE A 1 528 ? 28.649 -3.494 -58.242 1.00 91.44 528 ILE A CA 1
ATOM 4359 C C . ILE A 1 528 ? 27.875 -3.183 -59.521 1.00 91.44 528 ILE A C 1
ATOM 4361 O O . ILE A 1 528 ? 28.353 -3.454 -60.618 1.00 91.44 528 ILE A O 1
ATOM 4365 N N . ASN A 1 529 ? 26.682 -2.593 -59.398 1.00 87.56 529 ASN A N 1
ATOM 4366 C CA . ASN A 1 529 ? 25.810 -2.251 -60.532 1.00 87.56 529 ASN A CA 1
ATOM 4367 C C . ASN A 1 529 ? 25.551 -3.438 -61.489 1.00 87.56 529 ASN A C 1
ATOM 4369 O O . ASN A 1 529 ? 25.597 -3.266 -62.706 1.00 87.56 529 ASN A O 1
ATOM 4373 N N . ASN A 1 530 ? 25.289 -4.632 -60.940 1.00 88.06 530 ASN A N 1
ATOM 4374 C CA . ASN A 1 530 ? 25.113 -5.907 -61.657 1.00 88.06 530 ASN A CA 1
ATOM 4375 C C . ASN A 1 530 ? 26.379 -6.481 -62.317 1.00 88.06 530 ASN A C 1
ATOM 4377 O O . ASN A 1 530 ? 26.293 -7.469 -63.047 1.00 88.06 530 ASN A O 1
ATOM 4381 N N . PHE A 1 531 ? 27.552 -5.905 -62.056 1.00 90.25 531 PHE A N 1
ATOM 4382 C CA . PHE A 1 531 ? 28.839 -6.474 -62.441 1.00 90.25 531 PHE A CA 1
ATOM 4383 C C . PHE A 1 531 ? 29.471 -7.168 -61.237 1.00 90.25 531 PHE A C 1
ATOM 4385 O O . PHE A 1 531 ? 29.707 -6.543 -60.203 1.00 90.25 531 PHE A O 1
ATOM 4392 N N . ILE A 1 532 ? 29.746 -8.465 -61.370 1.00 92.69 532 ILE A N 1
ATOM 4393 C CA . ILE A 1 532 ? 30.324 -9.274 -60.295 1.00 92.69 532 ILE A CA 1
ATOM 4394 C C . ILE A 1 532 ? 31.845 -9.264 -60.439 1.00 92.69 532 ILE A C 1
ATOM 4396 O O . ILE A 1 532 ? 32.399 -9.864 -61.358 1.00 92.69 532 ILE A O 1
ATOM 4400 N N . PHE A 1 533 ? 32.526 -8.588 -59.522 1.00 93.50 533 PHE A N 1
ATOM 4401 C CA . PHE A 1 533 ? 33.981 -8.509 -59.471 1.00 93.50 533 PHE A CA 1
ATOM 4402 C C . PHE A 1 533 ? 34.532 -9.511 -58.466 1.00 93.50 533 PHE A C 1
ATOM 4404 O O . PHE A 1 533 ? 34.190 -9.450 -57.288 1.00 93.50 533 PHE A O 1
ATOM 4411 N N . TYR A 1 534 ? 35.414 -10.399 -58.912 1.00 94.00 534 TYR A N 1
ATOM 4412 C CA . TYR A 1 534 ? 36.195 -11.274 -58.042 1.00 94.00 534 TYR A CA 1
ATOM 4413 C C . TYR A 1 534 ? 37.517 -10.594 -57.685 1.00 94.00 534 TYR A C 1
ATOM 4415 O O . TYR A 1 534 ? 38.269 -10.216 -58.585 1.00 94.00 534 TYR A O 1
ATOM 4423 N N . LEU A 1 535 ? 37.792 -10.417 -56.392 1.00 94.19 535 LEU A N 1
ATOM 4424 C CA . LEU A 1 535 ? 39.033 -9.809 -55.905 1.00 94.19 535 LEU A CA 1
ATOM 4425 C C . LEU A 1 535 ? 40.153 -10.858 -55.883 1.00 94.19 535 LEU A C 1
ATOM 4427 O O . LEU A 1 535 ? 40.140 -11.759 -55.048 1.00 94.19 535 LEU A O 1
ATOM 4431 N N . GLU A 1 536 ? 41.108 -10.735 -56.800 1.00 90.19 536 GLU A N 1
ATOM 4432 C CA . GLU A 1 536 ? 42.189 -11.704 -57.029 1.00 90.19 536 GLU A CA 1
ATOM 4433 C C . GLU A 1 536 ? 43.407 -11.418 -56.143 1.00 90.19 536 GLU A C 1
ATOM 4435 O O . GLU A 1 536 ? 43.888 -12.301 -55.443 1.00 90.19 536 GLU A O 1
ATOM 4440 N N . GLU A 1 537 ? 43.878 -10.169 -56.129 1.00 90.19 537 GLU A N 1
ATOM 4441 C CA . GLU A 1 537 ? 45.085 -9.754 -55.401 1.00 90.19 537 GLU A CA 1
ATOM 4442 C C . GLU A 1 537 ? 44.863 -8.405 -54.712 1.00 90.19 537 GLU A C 1
ATOM 4444 O O . GLU A 1 537 ? 43.908 -7.683 -55.006 1.00 90.19 537 GLU A O 1
ATOM 4449 N N . THR A 1 538 ? 45.761 -8.025 -53.805 1.00 91.88 538 THR A N 1
ATOM 4450 C CA . THR A 1 538 ? 45.705 -6.733 -53.112 1.00 91.88 538 THR A CA 1
ATOM 4451 C C . THR A 1 538 ? 47.098 -6.142 -52.917 1.00 91.88 538 THR A C 1
ATOM 4453 O O . THR A 1 538 ? 48.093 -6.859 -52.931 1.00 91.88 538 THR A O 1
ATOM 4456 N N . ASP A 1 539 ? 47.162 -4.828 -52.701 1.00 90.50 539 ASP A N 1
ATOM 4457 C CA . ASP A 1 539 ? 48.410 -4.126 -52.385 1.00 90.50 539 ASP A CA 1
ATOM 4458 C C . ASP A 1 539 ? 48.933 -4.477 -50.975 1.00 90.50 539 ASP A C 1
ATOM 4460 O O . ASP A 1 539 ? 48.147 -4.742 -50.059 1.00 90.50 539 ASP A O 1
ATOM 4464 N N . GLU A 1 540 ? 50.246 -4.415 -50.760 1.00 88.50 540 GLU A N 1
ATOM 4465 C CA . GLU A 1 540 ? 50.894 -4.791 -49.495 1.00 88.50 540 GLU A CA 1
ATOM 4466 C C . GLU A 1 540 ? 50.416 -3.915 -48.325 1.00 88.50 540 GLU A C 1
ATOM 4468 O O . GLU A 1 540 ? 50.212 -4.401 -47.209 1.00 88.50 540 GLU A O 1
ATOM 4473 N N . PHE A 1 541 ? 50.154 -2.631 -48.597 1.00 91.44 541 PHE A N 1
ATOM 4474 C CA . PHE A 1 541 ? 49.562 -1.698 -47.634 1.00 91.44 541 PHE A CA 1
ATOM 4475 C C . PHE A 1 541 ? 48.226 -2.212 -47.086 1.00 91.44 541 PHE A C 1
ATOM 4477 O O . PHE A 1 541 ? 47.973 -2.130 -45.885 1.00 91.44 541 PHE A O 1
ATOM 4484 N N . THR A 1 542 ? 47.388 -2.763 -47.963 1.00 91.00 542 THR A N 1
ATOM 4485 C CA . THR A 1 542 ? 46.049 -3.269 -47.644 1.00 91.00 542 THR A CA 1
ATOM 4486 C C . THR A 1 542 ? 46.115 -4.386 -46.618 1.00 91.00 542 THR A C 1
ATOM 4488 O O . THR A 1 542 ? 45.454 -4.321 -45.585 1.00 91.00 542 THR A O 1
ATOM 4491 N N . VAL A 1 543 ? 46.966 -5.382 -46.876 1.00 89.75 543 VAL A N 1
ATOM 4492 C CA . VAL A 1 543 ? 47.118 -6.539 -45.987 1.00 89.75 543 VAL A CA 1
ATOM 4493 C C . VAL A 1 543 ? 47.738 -6.118 -44.658 1.00 89.75 543 VAL A C 1
ATOM 4495 O O . VAL A 1 543 ? 47.198 -6.456 -43.610 1.00 89.75 543 VAL A O 1
ATOM 4498 N N . ASN A 1 544 ? 48.801 -5.300 -44.688 1.00 90.75 544 ASN A N 1
ATOM 4499 C CA . ASN A 1 544 ? 49.424 -4.746 -43.479 1.00 90.75 544 ASN A CA 1
ATOM 4500 C C . ASN A 1 544 ? 48.402 -4.007 -42.605 1.00 90.75 544 ASN A C 1
ATOM 4502 O O . ASN A 1 544 ? 48.379 -4.170 -41.386 1.00 90.75 544 ASN A O 1
ATOM 4506 N N . TYR A 1 545 ? 47.547 -3.190 -43.222 1.00 91.06 545 TYR A N 1
ATOM 4507 C CA . TYR A 1 545 ? 46.531 -2.432 -42.503 1.00 91.06 545 TYR A CA 1
ATOM 4508 C C . TYR A 1 545 ? 45.469 -3.346 -41.879 1.00 91.06 545 TYR A C 1
ATOM 4510 O O . TYR A 1 545 ? 45.074 -3.119 -40.734 1.00 91.06 545 TYR A O 1
ATOM 4518 N N . MET A 1 546 ? 45.009 -4.372 -42.599 1.00 91.00 546 MET A N 1
ATOM 4519 C CA . MET A 1 546 ? 44.021 -5.321 -42.076 1.00 91.00 546 MET A CA 1
ATOM 4520 C C . MET A 1 546 ? 44.575 -6.169 -40.930 1.00 91.00 546 MET A C 1
ATOM 4522 O O . MET A 1 546 ? 43.876 -6.369 -39.942 1.00 91.00 546 MET A O 1
ATOM 4526 N N . GLU A 1 547 ? 45.832 -6.607 -41.026 1.00 89.38 547 GLU A N 1
ATOM 4527 C CA . GLU A 1 547 ? 46.524 -7.363 -39.974 1.00 89.38 547 GLU A CA 1
ATOM 4528 C C . GLU A 1 547 ? 46.757 -6.510 -38.716 1.00 89.38 547 GLU A C 1
ATOM 4530 O O . GLU A 1 547 ? 46.535 -6.977 -37.600 1.00 89.38 547 GLU A O 1
ATOM 4535 N N . GLN A 1 548 ? 47.141 -5.235 -38.867 1.00 89.44 548 GLN A N 1
ATOM 4536 C CA . GLN A 1 548 ? 47.275 -4.306 -37.732 1.00 89.44 548 GLN A CA 1
ATOM 4537 C C . GLN A 1 548 ? 45.934 -4.025 -37.044 1.00 89.44 548 GLN A C 1
ATOM 4539 O O . GLN A 1 548 ? 45.894 -3.800 -35.836 1.00 89.44 548 GLN A O 1
ATOM 4544 N N . ASN A 1 549 ? 44.836 -4.050 -37.803 1.00 89.75 549 ASN A N 1
ATOM 4545 C CA . ASN A 1 549 ? 43.478 -3.826 -37.313 1.00 89.75 549 ASN A CA 1
ATOM 4546 C C . ASN A 1 549 ? 42.664 -5.135 -37.278 1.00 89.75 549 ASN A C 1
ATOM 4548 O O . ASN A 1 549 ? 41.470 -5.136 -37.583 1.00 89.75 549 ASN A O 1
ATOM 4552 N N . ALA A 1 550 ? 43.294 -6.249 -36.890 1.00 86.31 550 ALA A N 1
ATOM 4553 C CA . ALA A 1 550 ? 42.722 -7.599 -36.946 1.00 86.31 550 ALA A CA 1
ATOM 4554 C C . ALA A 1 550 ? 41.390 -7.784 -36.185 1.00 86.31 550 ALA A C 1
ATOM 4556 O O . ALA A 1 550 ? 40.638 -8.713 -36.474 1.00 86.31 550 ALA A O 1
ATOM 4557 N N . GLU A 1 551 ? 41.050 -6.919 -35.225 1.00 87.31 551 GLU A N 1
ATOM 4558 C CA . GLU A 1 551 ? 39.733 -6.946 -34.568 1.00 87.31 551 GLU A CA 1
ATOM 4559 C C . GLU A 1 551 ? 38.592 -6.531 -35.512 1.00 87.31 551 GLU A C 1
ATOM 4561 O O . GLU A 1 551 ? 37.496 -7.083 -35.442 1.00 87.31 551 GLU A O 1
ATOM 4566 N N . GLN A 1 552 ? 38.844 -5.579 -36.417 1.00 86.19 552 GLN A N 1
ATOM 4567 C CA . GLN A 1 552 ? 37.851 -5.088 -37.381 1.00 86.19 552 GLN A CA 1
ATOM 4568 C C . GLN A 1 552 ? 37.758 -5.976 -38.628 1.00 86.19 552 GLN A C 1
ATOM 4570 O O . GLN A 1 552 ? 36.722 -5.993 -39.295 1.00 86.19 552 GLN A O 1
ATOM 4575 N N . PHE A 1 553 ? 38.824 -6.726 -38.929 1.00 91.00 553 PHE A N 1
ATOM 4576 C CA . PHE A 1 553 ? 38.950 -7.574 -40.114 1.00 91.00 553 PHE A CA 1
ATOM 4577 C C . PHE A 1 553 ? 39.123 -9.049 -39.718 1.00 91.00 553 PHE A C 1
ATOM 4579 O O . PHE A 1 553 ? 40.249 -9.547 -39.662 1.00 91.00 553 PHE A O 1
ATOM 4586 N N . PRO A 1 554 ? 38.024 -9.802 -39.506 1.00 87.69 554 PRO A N 1
ATOM 4587 C CA . PRO A 1 554 ? 38.099 -11.199 -39.072 1.00 87.69 554 PRO A CA 1
ATOM 4588 C C . PRO A 1 554 ? 38.889 -12.106 -40.023 1.00 87.69 554 PRO A C 1
ATOM 4590 O O . PRO A 1 554 ? 39.481 -13.089 -39.590 1.00 87.69 554 PRO A O 1
ATOM 4593 N N . LYS A 1 555 ? 38.903 -11.769 -41.320 1.00 86.81 555 LYS A N 1
ATOM 4594 C CA . LYS A 1 555 ? 39.603 -12.520 -42.372 1.00 86.81 555 LYS A CA 1
ATOM 4595 C C . LYS A 1 555 ? 41.118 -12.333 -42.370 1.00 86.81 555 LYS A C 1
ATOM 4597 O O . LYS A 1 555 ? 41.795 -13.166 -42.952 1.00 86.81 555 LYS A O 1
ATOM 4602 N N . ALA A 1 556 ? 41.622 -11.291 -41.711 1.00 88.38 556 ALA A N 1
ATOM 4603 C CA . ALA A 1 556 ? 43.050 -11.031 -41.524 1.00 88.38 556 ALA A CA 1
ATOM 4604 C C . ALA A 1 556 ? 43.513 -11.319 -40.083 1.00 88.38 556 ALA A C 1
ATOM 4606 O O . ALA A 1 556 ? 44.642 -11.009 -39.704 1.00 88.38 556 ALA A O 1
ATOM 4607 N N . ASN A 1 557 ? 42.640 -11.896 -39.251 1.00 89.19 557 ASN A N 1
ATOM 4608 C CA . ASN A 1 557 ? 42.937 -12.191 -37.858 1.00 89.19 557 ASN A CA 1
ATOM 4609 C C . ASN A 1 557 ? 43.451 -13.623 -37.699 1.00 89.19 557 ASN A C 1
ATOM 4611 O O . ASN A 1 557 ? 42.682 -14.588 -37.751 1.00 89.19 557 ASN A O 1
ATOM 4615 N N . ILE A 1 558 ? 44.753 -13.754 -37.445 1.00 85.56 558 ILE A N 1
ATOM 4616 C CA . ILE A 1 558 ? 45.401 -15.058 -37.301 1.00 85.56 558 ILE A CA 1
ATOM 4617 C C . ILE A 1 558 ? 44.807 -15.896 -36.162 1.00 85.56 558 ILE A C 1
ATOM 4619 O O . ILE A 1 558 ? 44.683 -17.108 -36.304 1.00 85.56 558 ILE A O 1
ATOM 4623 N N . GLU A 1 559 ? 44.380 -15.289 -35.053 1.00 83.94 559 GLU A N 1
ATOM 4624 C CA . GLU A 1 559 ? 43.824 -16.034 -33.921 1.00 83.94 559 GLU A CA 1
ATOM 4625 C C . GLU A 1 559 ? 42.479 -16.669 -34.280 1.00 83.94 559 GLU A C 1
ATOM 4627 O O . GLU A 1 559 ? 42.235 -17.836 -33.966 1.00 83.94 559 GLU A O 1
ATOM 4632 N N . ILE A 1 560 ? 41.612 -15.929 -34.979 1.00 85.56 560 ILE A N 1
ATOM 4633 C CA . ILE A 1 560 ? 40.316 -16.436 -35.449 1.00 85.56 560 ILE A CA 1
ATOM 4634 C C . ILE A 1 560 ? 40.532 -17.574 -36.448 1.00 85.56 560 ILE A C 1
ATOM 4636 O O . ILE A 1 560 ? 39.890 -18.621 -36.333 1.00 85.56 560 ILE A O 1
ATOM 4640 N N . ILE A 1 561 ? 41.462 -17.397 -37.388 1.00 85.06 561 ILE A N 1
ATOM 4641 C CA . ILE A 1 561 ? 41.782 -18.391 -38.416 1.00 85.06 561 ILE A CA 1
ATOM 4642 C C . ILE A 1 561 ? 42.369 -19.658 -37.781 1.00 85.06 561 ILE A C 1
ATOM 4644 O O . ILE A 1 561 ? 41.880 -20.759 -38.028 1.00 85.06 561 ILE A O 1
ATOM 4648 N N . MET A 1 562 ? 43.356 -19.526 -36.894 1.00 82.94 562 MET A N 1
ATOM 4649 C CA . MET A 1 562 ? 43.973 -20.666 -36.213 1.00 82.94 562 MET A CA 1
ATOM 4650 C C . MET A 1 562 ? 42.978 -21.389 -35.306 1.00 82.94 562 MET A C 1
ATOM 4652 O O . MET A 1 562 ? 42.982 -22.615 -35.257 1.00 82.94 562 MET A O 1
ATOM 4656 N N . ASN A 1 563 ? 42.072 -20.675 -34.634 1.00 82.44 563 ASN A N 1
ATOM 4657 C CA . ASN A 1 563 ? 40.996 -21.305 -33.871 1.00 82.44 563 ASN A CA 1
ATOM 4658 C C . ASN A 1 563 ? 39.978 -22.024 -34.763 1.00 82.44 563 ASN A C 1
ATOM 4660 O O . ASN A 1 563 ? 39.503 -23.093 -34.381 1.00 82.44 563 ASN A O 1
ATOM 4664 N N . LYS A 1 564 ? 39.649 -21.474 -35.940 1.00 82.75 564 LYS A N 1
ATOM 4665 C CA . LYS A 1 564 ? 38.801 -22.138 -36.944 1.00 82.75 564 LYS A CA 1
ATOM 4666 C C . LYS A 1 564 ? 39.437 -23.465 -37.370 1.00 82.75 564 LYS A C 1
ATOM 4668 O O . LYS A 1 564 ? 38.767 -24.492 -37.321 1.00 82.75 564 LYS A O 1
ATOM 4673 N N . ILE A 1 565 ? 40.736 -23.463 -37.675 1.00 81.00 565 ILE A N 1
ATOM 4674 C CA . ILE A 1 565 ? 41.497 -24.674 -38.018 1.00 81.00 565 ILE A CA 1
ATOM 4675 C C . ILE A 1 565 ? 41.530 -25.648 -36.828 1.00 81.00 565 ILE A C 1
ATOM 4677 O O . ILE A 1 565 ? 41.155 -26.806 -36.974 1.00 81.00 565 ILE A O 1
ATOM 4681 N N . ARG A 1 566 ? 41.887 -25.189 -35.621 1.00 78.94 566 ARG A N 1
ATOM 4682 C CA . ARG A 1 566 ? 41.965 -26.034 -34.412 1.00 78.94 566 ARG A CA 1
ATOM 4683 C C . ARG A 1 566 ? 40.642 -26.699 -34.055 1.00 78.94 566 ARG A C 1
ATOM 4685 O O . ARG A 1 566 ? 40.643 -27.879 -33.728 1.00 78.94 566 ARG A O 1
ATOM 4692 N N . LYS A 1 567 ? 39.523 -25.970 -34.123 1.00 77.69 567 LYS A N 1
ATOM 4693 C CA . LYS A 1 567 ? 38.188 -26.530 -33.858 1.00 77.69 567 LYS A CA 1
ATOM 4694 C C . LYS A 1 567 ? 37.882 -27.705 -34.783 1.00 77.69 567 LYS A C 1
ATOM 4696 O O . LYS A 1 567 ? 37.452 -28.745 -34.306 1.00 77.69 567 LYS A O 1
ATOM 4701 N N . HIS A 1 568 ? 38.163 -27.557 -36.075 1.00 74.25 568 HIS A N 1
ATOM 4702 C CA . HIS A 1 568 ? 37.954 -28.624 -37.055 1.00 74.25 568 HIS A CA 1
ATOM 4703 C C . HIS A 1 568 ? 38.926 -29.802 -36.886 1.00 74.25 568 HIS A C 1
ATOM 4705 O O . HIS A 1 568 ? 38.568 -30.938 -37.178 1.00 74.25 568 HIS A O 1
ATOM 4711 N N . VAL A 1 569 ? 40.138 -29.553 -36.386 1.00 72.69 569 VAL A N 1
ATOM 4712 C CA . VAL A 1 569 ? 41.134 -30.601 -36.107 1.00 72.69 569 VAL A CA 1
ATOM 4713 C C . VAL A 1 569 ? 40.816 -31.381 -34.820 1.00 72.69 569 VAL A C 1
ATOM 4715 O O . VAL A 1 569 ? 41.091 -32.576 -34.754 1.00 72.69 569 VAL A O 1
ATOM 4718 N N . GLN A 1 570 ? 40.193 -30.744 -33.820 1.00 66.69 570 GLN A N 1
ATOM 4719 C CA . GLN A 1 570 ? 39.799 -31.370 -32.546 1.00 66.69 570 GLN A CA 1
ATOM 4720 C C . GLN A 1 570 ? 38.622 -32.351 -32.654 1.00 66.69 570 GLN A C 1
ATOM 4722 O O . GLN A 1 570 ? 38.490 -33.223 -31.790 1.00 66.69 570 GLN A O 1
ATOM 4727 N N . ASP A 1 571 ? 37.823 -32.290 -33.724 1.00 66.00 571 ASP A N 1
ATOM 4728 C CA . ASP A 1 571 ? 36.781 -33.276 -34.059 1.00 66.00 571 ASP A CA 1
ATOM 4729 C C . ASP A 1 571 ? 37.390 -34.619 -34.557 1.00 66.00 571 ASP A C 1
ATOM 4731 O O . ASP A 1 571 ? 37.014 -35.159 -35.593 1.00 66.00 571 ASP A O 1
ATOM 4735 N N . SER A 1 572 ? 38.391 -35.137 -33.824 1.00 57.00 572 SER A N 1
ATOM 4736 C CA . SER A 1 572 ? 38.927 -36.510 -33.630 1.00 57.00 572 SER A CA 1
ATOM 4737 C C . SER A 1 572 ? 38.976 -37.541 -34.778 1.00 57.00 572 SER A C 1
ATOM 4739 O O . SER A 1 572 ? 39.345 -38.690 -34.555 1.00 57.00 572 SER A O 1
ATOM 4741 N N . SER A 1 573 ? 38.688 -37.179 -36.022 1.00 59.62 573 SER A N 1
ATOM 4742 C CA . SER A 1 573 ? 38.709 -38.076 -37.189 1.00 59.62 573 SER A CA 1
ATOM 4743 C C . SER A 1 573 ? 39.587 -37.556 -38.331 1.00 59.62 573 SER A C 1
ATOM 4745 O O . SER A 1 573 ? 39.654 -38.173 -39.388 1.00 59.62 573 SER A O 1
ATOM 4747 N N . LEU A 1 574 ? 40.290 -36.438 -38.125 1.00 60.22 574 LEU A N 1
ATOM 4748 C CA . LEU A 1 574 ? 41.149 -35.791 -39.128 1.00 60.22 574 LEU A CA 1
ATOM 4749 C C . LEU A 1 574 ? 42.576 -35.525 -38.622 1.00 60.22 574 LEU A C 1
ATOM 4751 O O . LEU A 1 574 ? 43.469 -35.261 -39.424 1.00 60.22 574 LEU A O 1
ATOM 4755 N N . GLU A 1 575 ? 42.820 -35.674 -37.316 1.00 62.78 575 GLU A N 1
ATOM 4756 C CA . GLU A 1 575 ? 44.146 -35.526 -36.702 1.00 62.78 575 GLU A CA 1
ATOM 4757 C C . GLU A 1 575 ? 45.168 -36.505 -37.307 1.00 62.78 575 GLU A C 1
ATOM 4759 O O . GLU A 1 575 ? 46.325 -36.146 -37.533 1.00 62.78 575 GLU A O 1
ATOM 4764 N N . TYR A 1 576 ? 44.734 -37.723 -37.667 1.00 63.06 576 TYR A N 1
ATOM 4765 C CA . TYR A 1 576 ? 45.613 -38.698 -38.313 1.00 63.06 576 TYR A CA 1
ATOM 4766 C C . TYR A 1 576 ? 46.090 -38.238 -39.696 1.00 63.06 576 TYR A C 1
ATOM 4768 O O . TYR A 1 576 ? 47.205 -38.580 -40.052 1.00 63.06 576 TYR A O 1
ATOM 4776 N N . LYS A 1 577 ? 45.322 -37.430 -40.449 1.00 65.06 577 LYS A N 1
ATOM 4777 C CA . LYS A 1 577 ? 45.749 -36.900 -41.761 1.00 65.06 577 LYS A CA 1
ATOM 4778 C C . LYS A 1 577 ? 46.845 -35.842 -41.622 1.00 65.06 577 LYS A C 1
ATOM 4780 O O . LYS A 1 577 ? 47.779 -35.824 -42.415 1.00 65.06 577 LYS A O 1
ATOM 4785 N N . LEU A 1 578 ? 46.768 -34.996 -40.590 1.00 65.25 578 LEU A N 1
ATOM 4786 C CA . LEU A 1 578 ? 47.841 -34.053 -40.241 1.00 65.25 578 LEU A CA 1
ATOM 4787 C C . LEU A 1 578 ? 49.103 -34.788 -39.778 1.00 65.25 578 LEU A C 1
ATOM 4789 O O . LEU A 1 578 ? 50.217 -34.402 -40.127 1.00 65.25 578 LEU A O 1
ATOM 4793 N N . ARG A 1 579 ? 48.928 -35.870 -39.012 1.00 63.44 579 ARG A N 1
ATOM 4794 C CA . ARG A 1 579 ? 50.025 -36.714 -38.527 1.00 63.44 579 ARG A CA 1
ATOM 4795 C C . ARG A 1 579 ? 50.661 -37.565 -39.632 1.00 63.44 579 ARG A C 1
ATOM 4797 O O . ARG A 1 579 ? 51.868 -37.771 -39.595 1.00 63.44 579 ARG A O 1
ATOM 4804 N N . ASP A 1 580 ? 49.880 -38.024 -40.606 1.00 66.12 580 ASP A N 1
ATOM 4805 C CA . ASP A 1 580 ? 50.354 -38.776 -41.776 1.00 66.12 580 ASP A CA 1
ATOM 4806 C C . 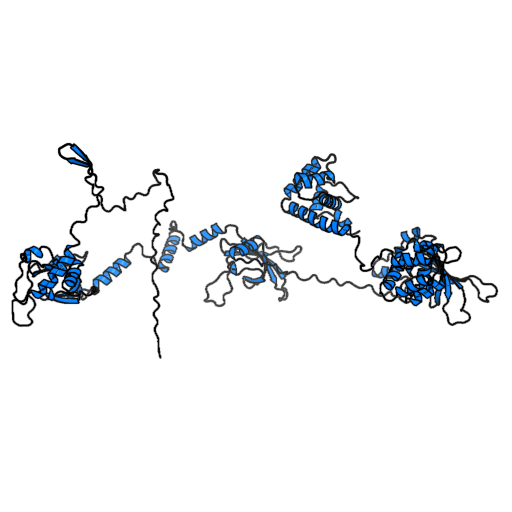ASP A 1 580 ? 51.141 -37.859 -42.727 1.00 66.12 580 ASP A C 1
ATOM 4808 O O . ASP A 1 580 ? 52.265 -38.187 -43.101 1.00 66.12 580 ASP A O 1
ATOM 4812 N N . ALA A 1 581 ? 50.647 -36.635 -42.971 1.00 61.06 581 ALA A N 1
ATOM 4813 C CA . ALA A 1 581 ? 51.389 -35.589 -43.685 1.00 61.06 581 ALA A CA 1
ATOM 4814 C C . ALA A 1 581 ? 52.718 -35.221 -42.988 1.00 61.06 581 ALA A C 1
ATOM 4816 O O . ALA A 1 581 ? 53.729 -34.980 -43.651 1.00 61.06 581 ALA A O 1
ATOM 4817 N N . MET A 1 582 ? 52.747 -35.232 -41.648 1.00 57.84 582 MET A N 1
ATOM 4818 C CA . MET A 1 582 ? 53.968 -35.045 -40.852 1.00 57.84 582 MET A CA 1
ATOM 4819 C C . MET A 1 582 ? 54.926 -36.247 -40.940 1.00 57.84 582 MET A C 1
ATOM 4821 O O . MET A 1 582 ? 56.138 -36.064 -40.881 1.00 57.84 582 MET A O 1
ATOM 4825 N N . GLY A 1 583 ? 54.402 -37.471 -41.074 1.00 57.25 583 GLY A N 1
ATOM 4826 C CA . GLY A 1 583 ? 55.187 -38.705 -41.176 1.00 57.25 583 GLY A CA 1
ATOM 4827 C C . GLY A 1 583 ? 55.839 -38.911 -42.545 1.00 57.25 583 GLY A C 1
ATOM 4828 O O . GLY A 1 583 ? 56.934 -39.468 -42.622 1.00 57.25 583 GLY A O 1
ATOM 4829 N N . SER A 1 584 ? 55.205 -38.425 -43.615 1.00 57.62 584 SER A N 1
ATOM 4830 C CA . SER A 1 584 ? 55.758 -38.418 -44.977 1.00 57.62 584 SER A CA 1
ATOM 4831 C C . SER A 1 584 ? 56.790 -37.311 -45.222 1.00 57.62 584 SER A C 1
ATOM 4833 O O . SER A 1 584 ? 57.585 -37.396 -46.157 1.00 57.62 584 SER A O 1
ATOM 4835 N N . ALA A 1 585 ? 56.785 -36.266 -44.395 1.00 54.16 585 ALA A N 1
ATOM 4836 C CA . ALA A 1 585 ? 57.644 -35.099 -44.522 1.00 54.16 585 ALA A CA 1
ATOM 4837 C C . ALA A 1 585 ? 59.025 -35.340 -43.883 1.00 54.16 585 ALA A C 1
ATOM 4839 O O . ALA A 1 585 ? 59.156 -35.526 -42.673 1.00 54.16 585 ALA A O 1
ATOM 4840 N N . GLN A 1 586 ? 60.091 -35.300 -44.687 1.00 55.28 586 GLN A N 1
ATOM 4841 C CA . GLN A 1 586 ? 61.465 -35.287 -44.175 1.00 55.28 586 GLN A CA 1
ATOM 4842 C C . GLN A 1 586 ? 61.662 -34.086 -43.226 1.00 55.28 586 GLN A C 1
ATOM 4844 O O . GLN A 1 586 ? 61.054 -33.035 -43.412 1.00 55.28 586 GLN A O 1
ATOM 4849 N N . ARG A 1 587 ? 62.501 -34.227 -42.191 1.00 51.53 587 ARG A N 1
ATOM 4850 C CA . ARG A 1 587 ? 62.798 -33.158 -41.214 1.00 51.53 587 ARG A CA 1
ATOM 4851 C C . ARG A 1 587 ? 63.160 -31.852 -41.951 1.00 51.53 587 ARG A C 1
ATOM 4853 O O . ARG A 1 587 ? 64.204 -31.802 -42.594 1.00 51.53 587 ARG A O 1
ATOM 4860 N N . GLY A 1 588 ? 62.307 -30.828 -41.849 1.00 57.34 588 GLY A N 1
ATOM 4861 C CA . GLY A 1 588 ? 62.442 -29.557 -42.577 1.00 57.34 588 GLY A CA 1
ATOM 4862 C C . GLY A 1 588 ? 61.641 -29.451 -43.885 1.00 57.34 588 GLY A C 1
ATOM 4863 O O . GLY A 1 588 ? 61.995 -28.630 -44.730 1.00 57.34 588 GLY A O 1
ATOM 4864 N N . ALA A 1 589 ? 60.603 -30.272 -44.081 1.00 63.38 589 ALA A N 1
ATOM 4865 C CA . ALA A 1 589 ? 59.725 -30.185 -45.245 1.00 63.38 589 ALA A CA 1
ATOM 4866 C C . ALA A 1 589 ? 59.036 -28.817 -45.332 1.00 63.38 589 ALA A C 1
ATOM 4868 O O . ALA A 1 589 ? 58.392 -28.343 -44.392 1.00 63.38 589 ALA A O 1
ATOM 4869 N N . ARG A 1 590 ? 59.195 -28.207 -46.500 1.00 68.12 590 ARG A N 1
ATOM 4870 C CA . ARG A 1 590 ? 58.664 -26.905 -46.874 1.00 68.12 590 ARG A CA 1
ATOM 4871 C C . ARG A 1 590 ? 57.452 -27.129 -47.767 1.00 68.12 590 ARG A C 1
ATOM 4873 O O . ARG A 1 590 ? 57.554 -27.925 -48.692 1.00 68.12 590 ARG A O 1
ATOM 4880 N N . ILE A 1 591 ? 56.344 -26.458 -47.470 1.00 71.06 591 ILE A N 1
ATOM 4881 C CA . ILE A 1 591 ? 55.086 -26.585 -48.217 1.00 71.06 591 ILE A CA 1
ATOM 4882 C C . ILE A 1 591 ? 54.780 -25.279 -48.941 1.00 71.06 591 ILE A C 1
ATOM 4884 O O . ILE A 1 591 ? 54.887 -24.203 -48.344 1.00 71.06 591 ILE A O 1
ATOM 4888 N N . GLU A 1 592 ? 54.391 -25.386 -50.210 1.00 72.38 592 GLU A N 1
ATOM 4889 C CA . GLU A 1 592 ? 53.923 -24.267 -51.038 1.00 72.38 592 GLU A CA 1
ATOM 4890 C C . GLU A 1 592 ? 52.439 -23.933 -50.777 1.00 72.38 592 GLU A C 1
ATOM 4892 O O . GLU A 1 592 ? 51.671 -24.750 -50.265 1.00 72.38 592 GLU A O 1
ATOM 4897 N N . MET A 1 593 ? 51.999 -22.722 -51.140 1.00 71.19 593 MET A N 1
ATOM 4898 C CA . MET A 1 593 ? 50.621 -22.251 -50.908 1.00 71.19 593 MET A CA 1
ATOM 4899 C C . MET A 1 593 ? 49.552 -23.211 -51.456 1.00 71.19 593 MET A C 1
ATOM 4901 O O . MET A 1 593 ? 48.567 -23.494 -50.769 1.00 71.19 593 MET A O 1
ATOM 4905 N N . ASP A 1 594 ? 49.755 -23.738 -52.665 1.00 74.50 594 ASP A N 1
ATOM 4906 C CA . ASP A 1 594 ? 48.802 -24.641 -53.317 1.00 74.50 594 ASP A CA 1
ATOM 4907 C C . ASP A 1 594 ? 48.738 -26.013 -52.635 1.00 74.50 594 ASP A C 1
ATOM 4909 O O . ASP A 1 594 ? 47.663 -26.604 -52.513 1.00 74.50 594 ASP A O 1
ATOM 4913 N N . GLU A 1 595 ? 49.864 -26.498 -52.115 1.00 76.56 595 GLU A N 1
ATOM 4914 C CA . GLU A 1 595 ? 49.928 -27.734 -51.336 1.00 76.56 595 GLU A CA 1
ATOM 4915 C C . GLU A 1 595 ? 49.239 -27.569 -49.972 1.00 76.56 595 GLU A C 1
ATOM 4917 O O . GLU A 1 595 ? 48.482 -28.447 -49.552 1.00 76.56 595 GLU A O 1
ATOM 4922 N N . LEU A 1 596 ? 49.415 -26.419 -49.303 1.00 76.06 596 LEU A N 1
ATOM 4923 C CA . LEU A 1 596 ? 48.706 -26.095 -48.060 1.00 76.06 596 LEU A CA 1
ATOM 4924 C C . LEU A 1 596 ? 47.192 -25.986 -48.294 1.00 76.06 596 LEU A C 1
ATOM 4926 O O . LEU A 1 596 ? 46.401 -26.494 -47.495 1.00 76.06 596 LEU A O 1
ATOM 4930 N N . ARG A 1 597 ? 46.780 -25.360 -49.402 1.00 79.00 597 ARG A N 1
ATOM 4931 C CA . ARG A 1 597 ? 45.376 -25.276 -49.818 1.00 79.00 597 ARG A CA 1
ATOM 4932 C C . ARG A 1 597 ? 44.781 -26.666 -50.023 1.00 79.00 597 ARG A C 1
ATOM 4934 O O . ARG A 1 597 ? 43.730 -26.957 -49.458 1.00 79.00 597 ARG A O 1
ATOM 4941 N N . GLN A 1 598 ? 45.453 -27.533 -50.779 1.00 79.25 598 GLN A N 1
ATOM 4942 C CA . GLN A 1 598 ? 44.994 -28.905 -51.019 1.00 79.25 598 GLN A CA 1
ATOM 4943 C C . GLN A 1 598 ? 44.946 -29.728 -49.725 1.00 79.25 598 GLN A C 1
ATOM 4945 O O . GLN A 1 598 ? 43.986 -30.469 -49.503 1.00 79.25 598 GLN A O 1
ATOM 4950 N N . LEU A 1 599 ? 45.928 -29.559 -48.835 1.00 76.25 599 LEU A N 1
ATOM 4951 C CA . LEU A 1 599 ? 45.965 -30.218 -47.531 1.00 76.25 599 LEU A CA 1
ATOM 4952 C C . LEU A 1 599 ? 44.756 -29.821 -46.674 1.00 76.25 599 LEU A C 1
ATOM 4954 O O . LEU A 1 599 ? 44.054 -30.695 -46.163 1.00 76.25 599 LEU A O 1
ATOM 4958 N N . LEU A 1 600 ? 44.469 -28.524 -46.556 1.00 76.44 600 LEU A N 1
ATOM 4959 C CA . LEU A 1 600 ? 43.336 -28.018 -45.776 1.00 76.44 600 LEU A CA 1
ATOM 4960 C C . LEU A 1 600 ? 41.984 -28.378 -46.417 1.00 76.44 600 LEU A C 1
ATOM 4962 O O . LEU A 1 600 ? 41.069 -28.807 -45.710 1.00 76.44 600 LEU A O 1
ATOM 4966 N N . GLN A 1 601 ? 41.879 -28.343 -47.749 1.00 79.25 601 GLN A N 1
ATOM 4967 C CA . GLN A 1 601 ? 40.696 -28.822 -48.476 1.00 79.25 601 GLN A CA 1
ATOM 4968 C C . GLN A 1 601 ? 40.456 -30.325 -48.267 1.00 79.25 601 GLN A C 1
ATOM 4970 O O . GLN A 1 601 ? 39.321 -30.749 -48.054 1.00 79.25 601 GLN A O 1
ATOM 4975 N N . SER A 1 602 ? 41.512 -31.148 -48.226 1.00 74.25 602 SER A N 1
ATOM 4976 C CA . SER A 1 602 ? 41.407 -32.591 -47.938 1.00 74.25 602 SER A CA 1
ATOM 4977 C C . SER A 1 602 ? 40.912 -32.902 -46.511 1.00 74.25 602 SER A C 1
ATOM 4979 O O . SER A 1 602 ? 40.457 -34.020 -46.220 1.00 74.25 602 SER A O 1
ATOM 4981 N N . MET A 1 603 ? 40.987 -31.905 -45.620 1.00 71.25 603 MET A N 1
ATOM 4982 C CA . MET A 1 603 ? 40.449 -31.916 -44.256 1.00 71.25 603 MET A CA 1
ATOM 4983 C C . MET A 1 603 ? 39.040 -31.309 -44.170 1.00 71.25 603 MET A C 1
ATOM 4985 O O . MET A 1 603 ? 38.476 -31.247 -43.082 1.00 71.25 603 MET A O 1
ATOM 4989 N N . GLY A 1 604 ? 38.452 -30.888 -45.294 1.00 70.81 604 GLY A N 1
ATOM 4990 C CA . GLY A 1 604 ? 37.129 -30.261 -45.343 1.00 70.81 604 GLY A CA 1
ATOM 4991 C C . GLY A 1 604 ? 37.108 -28.811 -44.847 1.00 70.81 604 GLY A C 1
ATOM 4992 O O . GLY A 1 604 ? 36.042 -28.301 -44.506 1.00 70.81 604 GLY A O 1
ATOM 4993 N N . LEU A 1 605 ? 38.270 -28.154 -44.772 1.00 76.94 605 LEU A N 1
ATOM 4994 C CA . LEU A 1 605 ? 38.407 -26.747 -44.406 1.00 76.94 605 LEU A CA 1
ATOM 4995 C C . LEU A 1 605 ? 38.576 -25.892 -45.664 1.00 76.94 605 LEU A C 1
ATOM 4997 O O . LEU A 1 605 ? 39.685 -25.731 -46.172 1.00 76.94 605 LEU A O 1
ATOM 5001 N N . ASP A 1 606 ? 37.486 -25.272 -46.110 1.00 75.94 606 ASP A N 1
ATOM 5002 C CA . ASP A 1 606 ? 37.547 -24.219 -47.123 1.00 75.94 606 ASP A CA 1
ATOM 5003 C C . ASP A 1 606 ? 37.902 -22.888 -46.447 1.00 75.94 606 ASP A C 1
ATOM 5005 O O . ASP A 1 606 ? 37.065 -22.180 -45.865 1.00 75.94 606 ASP A O 1
ATOM 5009 N N . LEU A 1 607 ? 39.197 -22.575 -46.458 1.00 80.88 607 LEU A N 1
ATOM 5010 C CA . LEU A 1 607 ? 39.684 -21.252 -46.095 1.00 80.88 607 LEU A CA 1
ATOM 5011 C C . LEU A 1 607 ? 39.557 -20.308 -47.286 1.00 80.88 607 LEU A C 1
ATOM 5013 O O . LEU A 1 607 ? 39.750 -20.687 -48.439 1.00 80.88 607 LEU A O 1
ATOM 5017 N N . VAL A 1 608 ? 39.225 -19.059 -46.979 1.00 85.75 608 VAL A N 1
ATOM 5018 C CA . VAL A 1 608 ? 39.204 -17.991 -47.978 1.00 85.75 608 VAL A CA 1
ATOM 5019 C C . VAL A 1 608 ? 40.645 -17.639 -48.353 1.00 85.75 608 VAL A C 1
ATOM 5021 O O . VAL A 1 608 ? 41.523 -17.668 -47.495 1.00 85.75 608 VAL A O 1
ATOM 5024 N N . GLU A 1 609 ? 40.883 -17.248 -49.604 1.00 85.62 609 GLU A N 1
ATOM 5025 C CA . GLU A 1 609 ? 42.210 -16.871 -50.120 1.00 85.62 609 GLU A CA 1
ATOM 5026 C C . GLU A 1 609 ? 42.931 -15.849 -49.214 1.00 85.62 609 GLU A C 1
ATOM 5028 O O . GLU A 1 609 ? 44.107 -15.998 -48.894 1.00 85.62 609 GLU A O 1
ATOM 5033 N N . HIS A 1 610 ? 42.200 -14.860 -48.687 1.00 89.00 610 HIS A N 1
ATOM 5034 C CA . HIS A 1 610 ? 42.742 -13.901 -47.721 1.00 89.00 610 HIS A CA 1
ATOM 5035 C C . HIS A 1 610 ? 43.216 -14.544 -46.403 1.00 89.00 610 HIS A C 1
ATOM 5037 O O . HIS A 1 610 ? 44.255 -14.157 -45.880 1.00 89.00 610 HIS A O 1
ATOM 5043 N N . GLU A 1 611 ? 42.496 -15.552 -45.889 1.00 88.62 611 GLU A N 1
ATOM 5044 C CA . GLU A 1 611 ? 42.873 -16.272 -44.661 1.00 88.62 611 GLU A CA 1
ATOM 5045 C C . GLU A 1 611 ? 44.188 -17.051 -44.874 1.00 88.62 611 GLU A C 1
ATOM 5047 O O . GLU A 1 611 ? 45.031 -17.097 -43.979 1.00 88.62 611 GLU A O 1
ATOM 5052 N N . LEU A 1 612 ? 44.394 -17.617 -46.072 1.00 84.94 612 LEU A N 1
ATOM 5053 C CA . LEU A 1 612 ? 45.630 -18.318 -46.445 1.00 84.94 612 LEU A CA 1
ATOM 5054 C C . LEU A 1 612 ? 46.828 -17.364 -46.519 1.00 84.94 612 LEU A C 1
ATOM 5056 O O . LEU A 1 612 ? 47.893 -17.666 -45.981 1.00 84.94 612 LEU A O 1
ATOM 5060 N N . ILE A 1 613 ? 46.643 -16.190 -47.124 1.00 85.50 613 ILE A N 1
ATOM 5061 C CA . ILE A 1 613 ? 47.691 -15.167 -47.238 1.00 85.50 613 ILE A CA 1
ATOM 5062 C C . ILE A 1 613 ? 48.106 -14.649 -45.855 1.00 85.50 613 ILE A C 1
ATOM 5064 O O . ILE A 1 613 ? 49.298 -14.490 -45.588 1.00 85.50 613 ILE A O 1
ATOM 5068 N N . THR A 1 614 ? 47.155 -14.446 -44.941 1.00 87.38 614 THR A N 1
ATOM 5069 C CA . THR A 1 614 ? 47.452 -14.065 -43.552 1.00 87.38 614 THR A CA 1
ATOM 5070 C C . THR A 1 614 ? 48.251 -15.145 -42.815 1.00 87.38 614 THR A C 1
ATOM 5072 O O . THR A 1 614 ? 49.190 -14.820 -42.087 1.00 87.38 614 THR A O 1
ATOM 5075 N N . ILE A 1 615 ? 47.939 -16.433 -43.020 1.00 84.62 615 ILE A N 1
ATOM 5076 C CA . ILE A 1 615 ? 48.734 -17.542 -42.460 1.00 84.62 615 ILE A CA 1
ATOM 5077 C C . ILE A 1 615 ? 50.166 -17.496 -43.009 1.00 84.62 615 ILE A C 1
ATOM 5079 O O . ILE A 1 615 ? 51.120 -17.509 -42.232 1.00 84.62 615 ILE A O 1
ATOM 5083 N N . LEU A 1 616 ? 50.323 -17.395 -44.332 1.00 81.69 616 LEU A N 1
ATOM 5084 C CA . LEU A 1 616 ? 51.630 -17.343 -44.999 1.00 81.69 616 LEU A CA 1
ATOM 5085 C C . LEU A 1 616 ? 52.514 -16.213 -44.459 1.00 81.69 616 LEU A C 1
ATOM 5087 O O . LEU A 1 616 ? 53.698 -16.415 -44.178 1.00 81.69 616 LEU A O 1
ATOM 5091 N N . ARG A 1 617 ? 51.928 -15.027 -44.279 1.00 82.25 617 ARG A N 1
ATOM 5092 C CA . ARG A 1 617 ? 52.626 -13.842 -43.771 1.00 82.25 617 ARG A CA 1
ATOM 5093 C C . ARG A 1 617 ? 52.989 -13.972 -42.294 1.00 82.25 617 ARG A C 1
ATOM 5095 O O . ARG A 1 617 ? 54.098 -13.601 -41.910 1.00 82.25 617 ARG A O 1
ATOM 5102 N N . HIS A 1 618 ? 52.107 -14.548 -41.476 1.00 81.69 618 HIS A N 1
ATOM 5103 C CA . HIS A 1 618 ? 52.366 -14.764 -40.051 1.00 81.69 618 HIS A CA 1
ATOM 5104 C C . HIS A 1 618 ? 53.537 -15.729 -39.806 1.00 81.69 618 HIS A C 1
ATOM 5106 O O . HIS A 1 618 ? 54.401 -15.448 -38.976 1.00 81.69 618 HIS A O 1
ATOM 5112 N N . PHE A 1 619 ? 53.606 -16.834 -40.556 1.00 76.88 619 PHE A N 1
ATOM 5113 C CA . PHE A 1 619 ? 54.696 -17.816 -40.457 1.00 76.88 619 PHE A CA 1
ATOM 5114 C C . PHE A 1 619 ? 55.943 -17.437 -41.274 1.00 76.88 619 PHE A C 1
ATOM 5116 O O . PHE A 1 619 ? 56.823 -18.272 -41.466 1.00 76.88 619 PHE A O 1
ATOM 5123 N N . LYS A 1 620 ? 56.042 -16.174 -41.725 1.00 66.62 620 LYS A N 1
ATOM 5124 C CA . LYS A 1 620 ? 57.206 -15.611 -42.427 1.00 66.62 620 LYS A CA 1
ATOM 5125 C C . LYS A 1 620 ? 57.710 -16.523 -43.549 1.00 66.62 620 LYS A C 1
ATOM 5127 O O . LYS A 1 620 ? 58.882 -16.906 -43.551 1.00 66.62 620 LYS A O 1
ATOM 5132 N N . ALA A 1 621 ? 56.833 -16.866 -44.495 1.00 61.75 621 ALA A N 1
ATOM 5133 C CA . ALA A 1 621 ? 57.254 -17.566 -45.704 1.00 61.75 621 ALA A CA 1
ATOM 5134 C C . ALA A 1 621 ? 58.489 -16.863 -46.310 1.00 61.75 621 ALA A C 1
ATOM 5136 O O . ALA A 1 621 ? 58.523 -15.635 -46.429 1.00 61.75 621 ALA A O 1
ATOM 5137 N N . ASN A 1 622 ? 59.532 -17.637 -46.627 1.00 58.03 622 ASN A N 1
ATOM 5138 C CA . ASN A 1 622 ? 60.758 -17.105 -47.233 1.00 58.03 622 ASN A CA 1
ATOM 5139 C C . ASN A 1 622 ? 60.449 -16.468 -48.604 1.00 58.03 622 ASN A C 1
ATOM 5141 O O . ASN A 1 622 ? 59.339 -16.593 -49.116 1.00 58.03 622 ASN A O 1
ATOM 5145 N N . GLN A 1 623 ? 61.442 -15.845 -49.250 1.00 57.84 623 GLN A N 1
ATOM 5146 C CA . GLN A 1 623 ? 61.298 -15.294 -50.613 1.00 57.84 623 GLN A CA 1
ATOM 5147 C C . GLN A 1 623 ? 60.775 -16.320 -51.647 1.00 57.84 623 GLN A C 1
ATOM 5149 O O . GLN A 1 623 ? 60.241 -15.916 -52.674 1.00 57.84 623 GLN A O 1
ATOM 5154 N N . ASP A 1 624 ? 60.863 -17.620 -51.335 1.00 60.06 624 ASP A N 1
ATOM 5155 C CA . ASP A 1 624 ? 60.379 -18.744 -52.145 1.00 60.06 624 ASP A CA 1
ATOM 5156 C C . ASP A 1 624 ? 58.904 -19.135 -51.875 1.00 60.06 624 ASP A C 1
ATOM 5158 O O . ASP A 1 624 ? 58.409 -20.090 -52.460 1.00 60.06 624 ASP A O 1
ATOM 5162 N N . GLY A 1 625 ? 58.186 -18.453 -50.969 1.00 63.09 625 GLY A N 1
ATOM 5163 C CA . GLY A 1 625 ? 56.752 -18.691 -50.714 1.00 63.09 625 GLY A CA 1
ATOM 5164 C C . GLY A 1 625 ? 56.408 -19.946 -49.895 1.00 63.09 625 GLY A C 1
ATOM 5165 O O . GLY A 1 625 ? 55.235 -20.290 -49.765 1.00 63.09 625 GLY A O 1
ATOM 5166 N N . THR A 1 626 ? 57.403 -20.624 -49.316 1.00 70.69 626 THR A N 1
ATOM 5167 C CA . THR A 1 626 ? 57.210 -21.884 -48.579 1.00 70.69 626 THR A CA 1
ATOM 5168 C C . THR A 1 626 ? 57.124 -21.711 -47.057 1.00 70.69 626 THR A C 1
ATOM 5170 O O . THR A 1 626 ? 57.932 -20.967 -46.491 1.00 70.69 626 THR A O 1
ATOM 5173 N N . ILE A 1 627 ? 56.249 -22.472 -46.386 1.00 72.12 627 ILE A N 1
ATOM 5174 C CA . ILE A 1 627 ? 56.128 -22.546 -44.913 1.00 72.12 627 ILE A CA 1
ATOM 5175 C C . ILE A 1 627 ? 56.798 -23.824 -44.380 1.00 72.12 627 ILE A C 1
ATOM 5177 O O . ILE A 1 627 ? 56.706 -24.877 -45.012 1.00 72.12 627 ILE A O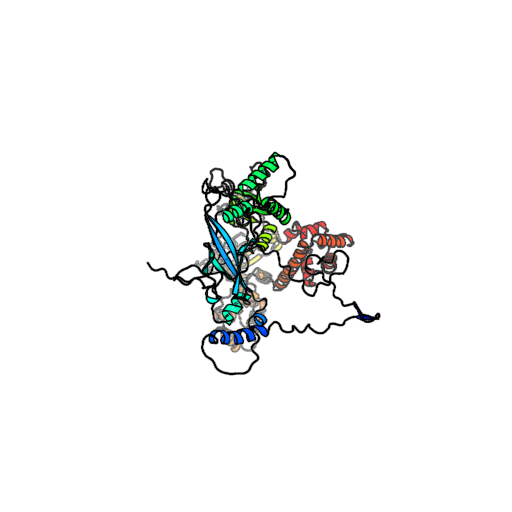 1
ATOM 5181 N N . ASP A 1 628 ? 57.439 -23.765 -43.206 1.00 75.19 628 ASP A N 1
ATOM 5182 C CA . ASP A 1 628 ? 57.868 -24.969 -42.479 1.00 75.19 628 ASP A CA 1
ATOM 5183 C C . ASP A 1 628 ? 56.643 -25.700 -41.905 1.00 75.19 628 ASP A C 1
ATOM 5185 O O . ASP A 1 628 ? 55.965 -25.221 -40.987 1.00 75.19 628 ASP A O 1
ATOM 5189 N N . LEU A 1 629 ? 56.359 -26.886 -42.449 1.00 71.62 629 LEU A N 1
ATOM 5190 C CA . LEU A 1 629 ? 55.221 -27.708 -42.042 1.00 71.62 629 LEU A CA 1
ATOM 5191 C C . LEU A 1 629 ? 55.262 -28.041 -40.544 1.00 71.62 629 LEU A C 1
ATOM 5193 O O . LEU A 1 629 ? 54.220 -28.134 -39.893 1.00 71.62 629 LEU A O 1
ATOM 5197 N N . SER A 1 630 ? 56.458 -28.217 -39.982 1.00 69.56 630 SER A N 1
ATOM 5198 C CA . SER A 1 630 ? 56.613 -28.591 -38.579 1.00 69.56 630 SER A CA 1
ATOM 5199 C C . SER A 1 630 ? 56.227 -27.447 -37.637 1.00 69.56 630 SER A C 1
ATOM 5201 O O . SER A 1 630 ? 55.557 -27.680 -36.631 1.00 69.56 630 SER A O 1
ATOM 5203 N N . GLU A 1 631 ? 56.557 -26.203 -37.992 1.00 73.62 631 GLU A N 1
ATOM 5204 C CA . GLU A 1 631 ? 56.160 -25.003 -37.250 1.00 73.62 631 GLU A CA 1
ATOM 5205 C C . GLU A 1 631 ? 54.643 -24.786 -37.312 1.00 73.62 631 GLU A C 1
ATOM 5207 O O . GLU A 1 631 ? 54.000 -24.563 -36.282 1.00 73.62 631 GLU A O 1
ATOM 5212 N N . PHE A 1 632 ? 54.051 -24.951 -38.498 1.00 75.31 632 PHE A N 1
ATOM 5213 C CA . PHE A 1 632 ? 52.609 -24.818 -38.702 1.00 75.31 632 PHE A CA 1
ATOM 5214 C C . PHE A 1 632 ? 51.805 -25.865 -37.913 1.00 75.31 632 PHE A C 1
ATOM 5216 O O . PHE A 1 632 ? 50.870 -25.514 -37.187 1.00 75.31 632 PHE A O 1
ATOM 5223 N N . ILE A 1 633 ? 52.186 -27.149 -37.973 1.00 73.88 633 ILE A N 1
ATOM 5224 C CA . ILE A 1 633 ? 51.473 -28.200 -37.230 1.00 73.88 633 ILE A CA 1
ATOM 5225 C C . ILE A 1 633 ? 51.677 -28.045 -35.717 1.00 73.88 633 ILE A C 1
ATOM 5227 O O . ILE A 1 633 ? 50.729 -28.239 -34.949 1.00 73.88 633 ILE A O 1
ATOM 5231 N N . ASN A 1 634 ? 52.865 -27.634 -35.264 1.00 72.62 634 ASN A N 1
ATOM 5232 C CA . ASN A 1 634 ? 53.092 -27.329 -33.850 1.00 72.62 634 ASN A CA 1
ATOM 5233 C C . ASN A 1 634 ? 52.194 -26.178 -33.371 1.00 72.62 634 ASN A C 1
ATOM 5235 O O . ASN A 1 634 ? 51.612 -26.267 -32.288 1.00 72.62 634 ASN A O 1
ATOM 5239 N N . ALA A 1 635 ? 52.009 -25.137 -34.187 1.00 72.12 635 ALA A N 1
ATOM 5240 C CA . ALA A 1 635 ? 51.116 -24.026 -33.872 1.00 72.12 635 ALA A CA 1
ATOM 5241 C C . ALA A 1 635 ? 49.631 -24.439 -33.827 1.00 72.12 635 ALA A C 1
ATOM 5243 O O . ALA A 1 635 ? 48.858 -23.873 -33.047 1.00 72.12 635 ALA A O 1
ATOM 5244 N N . ILE A 1 636 ? 49.216 -25.437 -34.611 1.00 73.94 636 ILE A N 1
ATOM 5245 C CA . ILE A 1 636 ? 47.866 -26.020 -34.541 1.00 73.94 636 ILE A CA 1
ATOM 5246 C C . ILE A 1 636 ? 47.709 -26.887 -33.282 1.00 73.94 636 ILE A C 1
ATOM 5248 O O . ILE A 1 636 ? 46.708 -26.755 -32.582 1.00 73.94 636 ILE A O 1
ATOM 5252 N N . THR A 1 637 ? 48.702 -27.721 -32.966 1.00 68.25 637 THR A N 1
ATOM 5253 C CA . THR A 1 637 ? 48.604 -28.774 -31.936 1.00 68.25 637 THR A CA 1
ATOM 5254 C C . THR A 1 637 ? 48.836 -28.256 -30.511 1.00 68.25 637 THR A C 1
ATOM 5256 O O . THR A 1 637 ? 48.147 -28.676 -29.585 1.00 68.25 637 THR A O 1
ATOM 5259 N N . PHE A 1 638 ? 49.783 -27.330 -30.317 1.00 62.19 638 PHE A N 1
ATOM 5260 C CA . PHE A 1 638 ? 50.225 -26.875 -28.987 1.00 62.19 638 PHE A CA 1
ATOM 5261 C C . PHE A 1 638 ? 49.822 -25.438 -28.633 1.00 62.19 638 PHE A C 1
ATOM 5263 O O . PHE A 1 638 ? 50.124 -24.969 -27.536 1.00 62.19 638 PHE A O 1
ATOM 5270 N N . GLY A 1 639 ? 49.157 -24.709 -29.530 1.00 57.66 639 GLY A N 1
ATOM 5271 C CA . GLY A 1 639 ? 48.747 -23.339 -29.232 1.00 57.66 639 GLY A CA 1
ATOM 5272 C C . GLY A 1 639 ? 47.483 -23.261 -28.357 1.00 57.66 639 GLY A C 1
ATOM 5273 O O . GLY A 1 639 ? 46.624 -24.143 -28.425 1.00 57.66 639 GLY A O 1
ATOM 5274 N N . PRO A 1 640 ? 47.327 -22.207 -27.532 1.00 49.34 640 PRO A N 1
ATOM 5275 C CA . PRO A 1 640 ? 46.203 -22.082 -26.608 1.00 49.34 640 PRO A CA 1
ATOM 5276 C C . PRO A 1 640 ? 44.882 -21.958 -27.374 1.00 49.34 640 PRO A C 1
ATOM 5278 O O . PRO A 1 640 ? 44.687 -21.030 -28.156 1.00 49.34 640 PRO A O 1
ATOM 5281 N N . VAL A 1 641 ? 43.963 -22.898 -27.157 1.00 44.91 641 VAL A N 1
ATOM 5282 C CA . VAL A 1 641 ? 42.628 -22.905 -27.770 1.00 44.91 641 VAL A CA 1
ATOM 5283 C C . VAL A 1 641 ? 41.768 -21.866 -27.05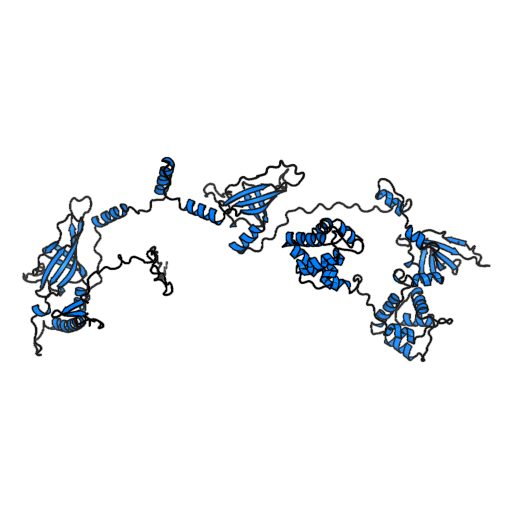5 1.00 44.91 641 VAL A C 1
ATOM 5285 O O . VAL A 1 641 ? 41.208 -22.135 -25.989 1.00 44.91 641 VAL A O 1
ATOM 5288 N N . THR A 1 642 ? 41.631 -20.669 -27.624 1.00 44.41 642 THR A N 1
ATOM 5289 C CA . THR A 1 642 ? 40.600 -19.734 -27.170 1.00 44.41 642 THR A CA 1
ATOM 5290 C C . THR A 1 642 ? 39.260 -20.224 -27.705 1.00 44.41 642 THR A C 1
ATOM 5292 O O . THR A 1 642 ? 38.872 -20.030 -28.855 1.00 44.41 642 THR A O 1
ATOM 5295 N N . SER A 1 643 ? 38.550 -20.950 -26.844 1.00 37.59 643 SER A N 1
ATOM 5296 C CA . SER A 1 643 ? 37.205 -21.440 -27.115 1.00 37.59 643 SER A CA 1
ATOM 5297 C C . SER A 1 643 ? 36.271 -20.252 -27.355 1.00 37.59 643 SER A C 1
ATOM 5299 O O . SER A 1 643 ? 35.792 -19.630 -26.409 1.00 37.59 643 SER A O 1
ATOM 5301 N N . THR A 1 644 ? 35.960 -19.945 -28.617 1.00 36.66 644 THR A N 1
ATOM 5302 C CA . THR A 1 644 ? 34.800 -19.118 -28.971 1.00 36.66 644 THR A CA 1
ATOM 5303 C C . THR A 1 644 ? 33.536 -19.910 -28.649 1.00 36.66 644 THR A C 1
ATOM 5305 O O . THR A 1 644 ? 32.961 -20.602 -29.491 1.00 36.66 644 THR A O 1
ATOM 5308 N N . ARG A 1 645 ? 33.165 -19.860 -27.369 1.00 34.88 645 ARG A N 1
ATOM 5309 C CA . ARG A 1 645 ? 31.840 -20.160 -26.831 1.00 34.88 645 ARG A CA 1
ATOM 5310 C C . ARG A 1 645 ? 31.579 -19.190 -25.680 1.00 34.88 645 ARG A C 1
ATOM 5312 O O . ARG A 1 645 ? 31.574 -19.581 -24.519 1.00 34.88 645 ARG A O 1
ATOM 5319 N N . LYS A 1 646 ? 31.463 -17.913 -26.048 1.00 32.62 646 LYS A N 1
ATOM 5320 C CA . LYS A 1 646 ? 30.736 -16.831 -25.370 1.00 32.62 646 LYS A CA 1
ATOM 5321 C C . LYS A 1 646 ? 31.039 -15.531 -26.110 1.00 32.62 646 LYS A C 1
ATOM 5323 O O . LYS A 1 646 ? 32.033 -14.867 -25.841 1.00 32.62 646 LYS A O 1
ATOM 5328 N N . GLU A 1 647 ? 30.137 -15.141 -27.002 1.00 36.12 647 GLU A N 1
ATOM 5329 C CA . GLU A 1 647 ? 29.719 -13.747 -26.938 1.00 36.12 647 GLU A CA 1
ATOM 5330 C C . GLU A 1 647 ? 29.138 -13.535 -25.534 1.00 36.12 647 GLU A C 1
ATOM 5332 O O . GLU A 1 647 ? 28.389 -14.370 -25.026 1.00 36.12 647 GLU A O 1
ATOM 5337 N N . GLN A 1 648 ? 29.580 -12.450 -24.900 1.00 36.19 648 GLN A N 1
ATOM 5338 C CA . GLN A 1 648 ? 29.367 -12.069 -23.501 1.00 36.19 648 GLN A CA 1
ATOM 5339 C C . GLN A 1 648 ? 30.196 -12.842 -22.458 1.00 36.19 648 GLN A C 1
ATOM 5341 O O . GLN A 1 648 ? 29.691 -13.665 -21.697 1.00 36.19 648 GLN A O 1
ATOM 5346 N N . ALA A 1 649 ? 31.478 -12.485 -22.339 1.00 31.05 649 ALA A N 1
ATOM 5347 C CA . ALA A 1 649 ? 32.122 -12.330 -21.031 1.00 31.05 649 ALA A CA 1
ATOM 5348 C C . ALA A 1 649 ? 33.410 -11.506 -21.158 1.00 31.05 649 ALA A C 1
ATOM 5350 O O . ALA A 1 649 ? 34.486 -12.011 -21.467 1.00 31.05 649 ALA A O 1
ATOM 5351 N N . VAL A 1 650 ? 33.286 -10.219 -20.860 1.00 35.59 650 VAL A N 1
ATOM 5352 C CA . VAL A 1 650 ? 34.400 -9.362 -20.461 1.00 35.59 650 VAL A CA 1
ATOM 5353 C C . VAL A 1 650 ? 35.068 -9.976 -19.217 1.00 35.59 650 VAL A C 1
ATOM 5355 O O . VAL A 1 650 ? 34.418 -10.138 -18.191 1.00 35.59 650 VAL A O 1
ATOM 5358 N N . GLN A 1 651 ? 36.360 -10.299 -19.337 1.00 32.75 651 GLN A N 1
ATOM 5359 C CA . GLN A 1 651 ? 37.402 -10.342 -18.292 1.00 32.75 651 GLN A CA 1
ATOM 5360 C C . GLN A 1 651 ? 37.099 -11.097 -16.963 1.00 32.75 651 GLN A C 1
ATOM 5362 O O . GLN A 1 651 ? 36.377 -10.582 -16.106 1.00 32.75 651 GLN A O 1
ATOM 5367 N N . PRO A 1 652 ? 37.785 -12.223 -16.657 1.00 35.88 652 PRO A N 1
ATOM 5368 C CA . PRO A 1 652 ? 37.669 -12.932 -15.373 1.00 35.88 652 PRO A CA 1
ATOM 5369 C C . PRO A 1 652 ? 38.407 -12.263 -14.189 1.00 35.88 652 PRO A C 1
ATOM 5371 O O . PRO A 1 652 ? 38.679 -12.919 -13.187 1.00 35.88 652 PRO A O 1
ATOM 5374 N N . GLN A 1 653 ? 38.695 -10.959 -14.260 1.00 41.03 653 GLN A N 1
ATOM 5375 C CA . GLN A 1 653 ? 39.118 -10.156 -13.099 1.00 41.03 653 GLN A CA 1
ATOM 5376 C C . GLN A 1 653 ? 37.975 -9.290 -12.538 1.00 41.03 653 GLN A C 1
ATOM 5378 O O . GLN A 1 653 ? 37.837 -9.190 -11.325 1.00 41.03 653 GLN A O 1
ATOM 5383 N N . LYS A 1 654 ? 37.038 -8.805 -13.368 1.00 45.56 654 LYS A N 1
ATOM 5384 C CA . LYS A 1 654 ? 35.929 -7.946 -12.898 1.00 45.56 654 LYS A CA 1
ATOM 5385 C C . LYS A 1 654 ? 34.805 -8.688 -12.160 1.00 45.56 654 LYS A C 1
ATOM 5387 O O . LYS A 1 654 ? 34.062 -8.066 -11.405 1.00 45.56 654 LYS A O 1
ATOM 5392 N N . GLN A 1 655 ? 34.645 -10.003 -12.333 1.00 44.31 655 GLN A N 1
ATOM 5393 C CA . GLN A 1 655 ? 33.570 -10.751 -11.651 1.00 44.31 655 GLN A CA 1
ATOM 5394 C C . GLN A 1 655 ? 33.851 -11.026 -10.166 1.00 44.31 655 GLN A C 1
ATOM 5396 O O . GLN A 1 655 ? 32.923 -10.992 -9.360 1.00 44.31 655 GLN A O 1
ATOM 5401 N N . LYS A 1 656 ? 35.116 -11.234 -9.771 1.00 49.22 656 LYS A N 1
ATOM 5402 C CA . LYS A 1 656 ? 35.472 -11.289 -8.344 1.00 49.22 656 LYS A CA 1
ATOM 5403 C C . LYS A 1 656 ? 35.290 -9.920 -7.689 1.00 49.22 656 LYS A C 1
ATOM 5405 O O . LYS A 1 656 ? 34.683 -9.856 -6.624 1.00 49.22 656 LYS A O 1
ATOM 5410 N N . ASP A 1 657 ? 35.699 -8.850 -8.367 1.00 53.91 657 ASP A N 1
ATOM 5411 C CA . ASP A 1 657 ? 35.613 -7.481 -7.844 1.00 53.91 657 ASP A CA 1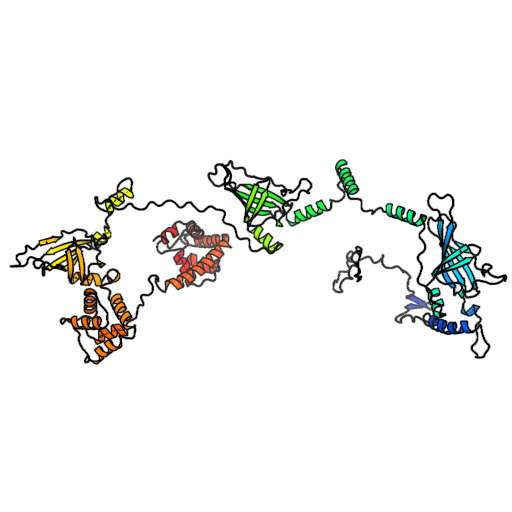
ATOM 5412 C C . ASP A 1 657 ? 34.172 -6.959 -7.756 1.00 53.91 657 ASP A C 1
ATOM 5414 O O . ASP A 1 657 ? 33.835 -6.259 -6.810 1.00 53.91 657 ASP A O 1
ATOM 5418 N N . THR A 1 658 ? 33.275 -7.352 -8.666 1.00 61.47 658 THR A N 1
ATOM 5419 C CA . THR A 1 658 ? 31.851 -6.952 -8.617 1.00 61.47 658 THR A CA 1
ATOM 5420 C C . THR A 1 658 ? 31.060 -7.671 -7.525 1.00 61.47 658 THR A C 1
ATOM 5422 O O . THR A 1 658 ? 30.256 -7.039 -6.843 1.00 61.47 658 THR A O 1
ATOM 5425 N N . VAL A 1 659 ? 31.293 -8.969 -7.301 1.00 66.38 659 VAL A N 1
ATOM 5426 C CA . VAL A 1 659 ? 30.659 -9.712 -6.190 1.00 66.38 659 VAL A CA 1
ATOM 5427 C C . VAL A 1 659 ? 31.192 -9.225 -4.839 1.00 66.38 659 VAL A C 1
ATOM 5429 O O . VAL A 1 659 ? 30.429 -9.056 -3.889 1.00 66.38 659 VAL A O 1
ATOM 5432 N N . SER A 1 660 ? 32.496 -8.951 -4.783 1.00 69.50 660 SER A N 1
ATOM 5433 C CA . SER A 1 660 ? 33.197 -8.305 -3.674 1.00 69.50 660 SER A CA 1
ATOM 5434 C C . SER A 1 660 ? 32.558 -6.938 -3.359 1.00 69.50 660 SER A C 1
ATOM 5436 O O . SER A 1 660 ? 31.939 -6.773 -2.305 1.00 69.50 660 SER A O 1
ATOM 5438 N N . PHE A 1 661 ? 32.540 -6.025 -4.334 1.00 80.62 661 PHE A N 1
ATOM 5439 C CA . PHE A 1 661 ? 31.957 -4.688 -4.226 1.00 80.62 661 PHE A CA 1
ATOM 5440 C C . PHE A 1 661 ? 30.483 -4.695 -3.803 1.00 80.62 661 PHE A C 1
ATOM 5442 O O . PHE A 1 661 ? 30.111 -3.953 -2.897 1.00 80.62 661 PHE A O 1
ATOM 5449 N N . ASN A 1 662 ? 29.639 -5.543 -4.400 1.00 80.81 662 ASN A N 1
ATOM 5450 C CA . ASN A 1 662 ? 28.208 -5.591 -4.075 1.00 80.81 662 ASN A CA 1
ATOM 5451 C C . ASN A 1 662 ? 27.959 -5.965 -2.606 1.00 80.81 662 ASN A C 1
ATOM 5453 O O . ASN A 1 662 ? 27.063 -5.408 -1.966 1.00 80.81 662 ASN A O 1
ATOM 5457 N N . ASN A 1 663 ? 28.776 -6.861 -2.047 1.00 80.44 663 ASN A N 1
ATOM 5458 C CA . ASN A 1 663 ? 28.702 -7.215 -0.633 1.00 80.44 663 ASN A CA 1
ATOM 5459 C C . ASN A 1 663 ? 29.144 -6.047 0.262 1.00 80.44 663 ASN A C 1
ATOM 5461 O O . ASN A 1 663 ? 28.460 -5.733 1.237 1.00 80.44 663 ASN A O 1
ATOM 5465 N N . ALA A 1 664 ? 30.235 -5.359 -0.087 1.00 80.88 664 ALA A N 1
ATOM 5466 C CA . ALA A 1 664 ? 30.706 -4.195 0.663 1.00 80.88 664 ALA A CA 1
ATOM 5467 C C . ALA A 1 664 ? 29.730 -3.012 0.604 1.00 80.88 664 ALA A C 1
ATOM 5469 O O . ALA A 1 664 ? 29.451 -2.379 1.624 1.00 80.88 664 ALA A O 1
ATOM 5470 N N . TYR A 1 665 ? 29.160 -2.753 -0.571 1.00 86.25 665 TYR A N 1
ATOM 5471 C CA . TYR A 1 665 ? 28.183 -1.695 -0.800 1.00 86.25 665 TYR A CA 1
ATOM 5472 C C . TYR A 1 665 ? 26.879 -1.955 -0.036 1.00 86.25 665 TYR A C 1
ATOM 5474 O O . TYR A 1 665 ? 26.322 -1.039 0.571 1.00 86.25 665 TYR A O 1
ATOM 5482 N N . LYS A 1 666 ? 26.436 -3.218 0.039 1.00 84.88 666 LYS A N 1
ATOM 5483 C CA . LYS A 1 666 ? 25.283 -3.624 0.854 1.00 84.88 666 LYS A CA 1
ATOM 5484 C C . LYS A 1 666 ? 25.509 -3.356 2.345 1.00 84.88 666 LYS A C 1
ATOM 5486 O O . LYS A 1 666 ? 24.663 -2.731 2.978 1.00 84.88 666 LYS A O 1
ATOM 5491 N N . VAL A 1 667 ? 26.658 -3.768 2.888 1.00 84.44 667 VAL A N 1
ATOM 5492 C CA . VAL A 1 667 ? 27.019 -3.547 4.303 1.00 84.44 667 VAL A CA 1
ATOM 5493 C C . VAL A 1 667 ? 27.131 -2.051 4.625 1.00 84.44 667 VAL A C 1
ATOM 5495 O O . VAL A 1 667 ? 26.678 -1.597 5.679 1.00 84.44 667 VAL A O 1
ATOM 5498 N N . PHE A 1 668 ? 27.695 -1.265 3.706 1.00 85.69 668 PHE A N 1
ATOM 5499 C CA . PHE A 1 668 ? 27.799 0.186 3.843 1.00 85.69 668 PHE A CA 1
ATOM 5500 C C . PHE A 1 668 ? 26.413 0.860 3.866 1.00 85.69 668 PHE A C 1
ATOM 5502 O O . PHE A 1 668 ? 26.116 1.625 4.788 1.00 85.69 668 PHE A O 1
ATOM 5509 N N . ASN A 1 669 ? 25.523 0.511 2.931 1.00 84.50 669 ASN A N 1
ATOM 5510 C CA . ASN A 1 669 ? 24.161 1.057 2.861 1.00 84.50 669 ASN A CA 1
ATOM 5511 C C . ASN A 1 669 ? 23.271 0.631 4.037 1.00 84.50 669 ASN A C 1
ATOM 5513 O O . ASN A 1 669 ? 22.458 1.424 4.519 1.00 84.50 669 ASN A O 1
ATOM 5517 N N . GLU A 1 670 ? 23.437 -0.588 4.548 1.00 84.19 670 GLU A N 1
ATOM 5518 C CA . GLU A 1 670 ? 22.747 -1.048 5.756 1.00 84.19 670 GLU A CA 1
ATOM 5519 C C . GLU A 1 670 ? 23.152 -0.206 6.980 1.00 84.19 670 GLU A C 1
ATOM 5521 O O . GLU A 1 670 ? 22.307 0.200 7.787 1.00 84.19 670 GLU A O 1
ATOM 5526 N N . LYS A 1 671 ? 24.437 0.158 7.090 1.00 82.19 671 LYS A N 1
ATOM 5527 C CA . LYS A 1 671 ? 24.929 1.032 8.166 1.00 82.19 671 LYS A CA 1
ATOM 5528 C C . LYS A 1 671 ? 24.410 2.465 8.047 1.00 82.19 671 LYS A C 1
ATOM 5530 O O . LYS A 1 671 ? 24.052 3.063 9.061 1.00 82.19 671 LYS A O 1
ATOM 5535 N N . ILE A 1 672 ? 24.333 2.999 6.828 1.00 82.62 672 ILE A N 1
ATOM 5536 C CA . ILE A 1 672 ? 23.735 4.315 6.554 1.00 82.62 672 ILE A CA 1
ATOM 5537 C C . ILE A 1 672 ? 22.257 4.327 6.939 1.00 82.62 672 ILE A C 1
ATOM 5539 O O . ILE A 1 672 ? 21.810 5.247 7.623 1.00 82.62 672 ILE A O 1
ATOM 5543 N N . SER A 1 673 ? 21.517 3.285 6.562 1.00 79.88 673 SER A N 1
ATOM 5544 C CA . SER A 1 673 ? 20.079 3.182 6.827 1.00 79.88 673 SER A CA 1
ATOM 5545 C C . SER A 1 673 ? 19.779 3.066 8.324 1.00 79.88 673 SER A C 1
ATOM 5547 O O . SER A 1 673 ? 18.842 3.683 8.822 1.00 79.88 673 SER A O 1
ATOM 5549 N N . THR A 1 674 ? 20.606 2.326 9.066 1.00 82.56 674 THR A N 1
ATOM 5550 C CA . THR A 1 674 ? 20.425 2.114 10.512 1.00 82.56 674 THR A CA 1
ATOM 5551 C C . THR A 1 674 ? 20.981 3.245 11.381 1.00 82.56 674 THR A C 1
ATOM 5553 O O . THR A 1 674 ? 20.483 3.461 12.486 1.00 82.56 674 THR A O 1
ATOM 5556 N N . ARG A 1 675 ? 22.019 3.971 10.933 1.00 84.25 675 ARG A N 1
ATOM 5557 C CA . ARG A 1 675 ? 22.715 5.003 11.730 1.00 84.25 675 ARG A CA 1
ATOM 5558 C C . ARG A 1 675 ? 23.077 6.258 10.927 1.00 84.25 675 ARG A C 1
ATOM 5560 O O . ARG A 1 675 ? 24.199 6.755 11.015 1.00 84.25 675 ARG A O 1
ATOM 5567 N N . ARG A 1 676 ? 22.114 6.816 10.190 1.00 83.44 676 ARG A N 1
ATOM 5568 C CA . ARG A 1 676 ? 22.304 7.976 9.294 1.00 83.44 676 ARG A CA 1
ATOM 5569 C C . ARG A 1 676 ? 22.999 9.179 9.945 1.00 83.44 676 ARG A C 1
ATOM 5571 O O . ARG A 1 676 ? 23.937 9.716 9.367 1.00 83.44 676 ARG A O 1
ATOM 5578 N N . LEU A 1 677 ? 22.580 9.574 11.151 1.00 82.62 677 LEU A N 1
ATOM 5579 C CA . LEU A 1 677 ? 23.173 10.707 11.884 1.00 82.62 677 LEU A CA 1
ATOM 5580 C C . LEU A 1 677 ? 24.648 10.465 12.229 1.00 82.62 677 LEU A C 1
ATOM 5582 O O . LEU A 1 677 ? 25.479 11.341 12.028 1.00 82.62 677 LEU A O 1
ATOM 5586 N N . LEU A 1 678 ? 24.989 9.244 12.654 1.00 85.38 678 LEU A N 1
ATOM 5587 C CA . LEU A 1 678 ? 26.372 8.866 12.946 1.00 85.38 678 LEU A CA 1
ATOM 5588 C C . LEU A 1 678 ? 27.243 8.947 11.686 1.00 85.38 678 LEU A C 1
ATOM 5590 O O . LEU A 1 678 ? 28.357 9.456 11.738 1.00 85.38 678 LEU A O 1
ATOM 5594 N N . VAL A 1 679 ? 26.740 8.467 10.546 1.00 85.62 679 VAL A N 1
ATOM 5595 C CA . VAL A 1 679 ? 27.466 8.559 9.271 1.00 85.62 679 VAL A CA 1
ATOM 5596 C C . VAL A 1 679 ? 27.676 10.022 8.877 1.00 85.62 679 VAL A C 1
ATOM 5598 O O . VAL A 1 679 ? 28.797 10.416 8.570 1.00 85.62 679 VAL A O 1
ATOM 5601 N N . HIS A 1 680 ? 26.636 10.848 8.965 1.00 88.06 680 HIS A N 1
ATOM 5602 C CA . HIS A 1 680 ? 26.747 12.274 8.676 1.00 88.06 680 HIS A CA 1
ATOM 5603 C C . HIS A 1 680 ? 27.794 12.972 9.562 1.00 88.06 680 HIS A C 1
ATOM 5605 O O . HIS A 1 680 ? 28.689 13.646 9.051 1.00 88.06 680 HIS A O 1
ATOM 5611 N N . ASP A 1 681 ? 27.734 12.757 10.876 1.00 88.50 681 ASP A N 1
ATOM 5612 C CA . ASP A 1 681 ? 28.643 13.390 11.833 1.00 88.50 681 ASP A CA 1
ATOM 5613 C C . ASP A 1 681 ? 30.085 12.896 11.679 1.00 88.50 681 ASP A C 1
ATOM 5615 O O . ASP A 1 681 ? 31.020 13.690 11.762 1.00 88.50 681 ASP A O 1
ATOM 5619 N N . THR A 1 682 ? 30.294 11.608 11.388 1.00 89.38 682 THR A N 1
ATOM 5620 C CA . THR A 1 682 ? 31.644 11.067 11.146 1.00 89.38 682 THR A CA 1
ATOM 5621 C C . THR A 1 682 ? 32.297 11.684 9.914 1.00 89.38 682 THR A C 1
ATOM 5623 O O . THR A 1 682 ? 33.442 12.125 9.996 1.00 89.38 682 THR A O 1
ATOM 5626 N N . PHE A 1 683 ? 31.579 11.788 8.795 1.00 90.62 683 PHE A N 1
ATOM 5627 C CA . PHE A 1 683 ? 32.119 12.411 7.586 1.00 90.62 683 PHE A CA 1
ATOM 5628 C C . PHE A 1 683 ? 32.255 13.929 7.710 1.00 90.62 683 PHE A C 1
ATOM 5630 O O . PHE A 1 683 ? 33.192 14.487 7.146 1.00 90.62 683 PHE A O 1
ATOM 5637 N N . LYS A 1 684 ? 31.406 14.591 8.504 1.00 89.19 684 LYS A N 1
ATOM 5638 C CA . LYS A 1 684 ? 31.587 16.002 8.861 1.00 89.19 684 LYS A CA 1
ATOM 5639 C C . LYS A 1 684 ? 32.876 16.216 9.655 1.00 89.19 684 LYS A C 1
ATOM 5641 O O . LYS A 1 684 ? 33.693 17.039 9.266 1.00 89.19 684 LYS A O 1
ATOM 5646 N N . VAL A 1 685 ? 33.115 15.408 10.691 1.00 89.31 685 VAL A N 1
ATOM 5647 C CA . VAL A 1 685 ? 34.357 15.455 11.482 1.00 89.31 685 VAL A CA 1
ATOM 5648 C C . VAL A 1 685 ? 35.590 15.171 10.618 1.00 89.31 685 VAL A C 1
ATOM 5650 O O . VAL A 1 685 ? 36.642 15.759 10.852 1.00 89.31 685 VAL A O 1
ATOM 5653 N N . MET A 1 686 ? 35.486 14.285 9.625 1.00 88.38 686 MET A N 1
ATOM 5654 C CA . MET A 1 686 ? 36.587 14.019 8.691 1.00 88.38 686 MET A CA 1
ATOM 5655 C C . MET A 1 686 ? 36.835 15.173 7.723 1.00 88.38 686 MET A C 1
ATOM 5657 O O . MET A 1 686 ? 37.989 15.512 7.481 1.00 88.38 686 MET A O 1
ATOM 5661 N N . SER A 1 687 ? 35.770 15.798 7.221 1.00 89.62 687 SER A N 1
ATOM 5662 C CA . SER A 1 687 ? 35.844 17.001 6.389 1.00 89.62 687 SER A CA 1
ATOM 5663 C C . SER A 1 687 ? 36.499 18.153 7.159 1.00 89.62 687 SER A C 1
ATOM 5665 O O . SER A 1 687 ? 37.438 18.755 6.655 1.00 89.62 687 SER A O 1
ATOM 5667 N N . ASP A 1 688 ? 36.074 18.396 8.404 1.00 86.62 688 ASP A N 1
ATOM 5668 C CA . ASP A 1 688 ? 36.581 19.476 9.265 1.00 86.62 688 ASP A CA 1
ATOM 5669 C C . ASP A 1 688 ? 38.051 19.266 9.682 1.00 86.62 688 ASP A C 1
ATOM 5671 O O . ASP A 1 688 ? 38.766 20.225 9.969 1.00 86.62 688 ASP A O 1
ATOM 5675 N N . LYS A 1 689 ? 38.513 18.009 9.730 1.00 84.06 689 LYS A N 1
ATOM 5676 C CA . LYS A 1 689 ? 39.911 17.647 10.022 1.00 84.06 689 LYS A CA 1
ATOM 5677 C C . LYS A 1 689 ? 40.807 17.608 8.783 1.00 84.06 689 LYS A C 1
ATOM 5679 O O . LYS A 1 689 ? 42.022 17.478 8.940 1.00 84.06 689 LYS A O 1
ATOM 5684 N N . SER A 1 690 ? 40.239 17.665 7.579 1.00 87.88 690 SER A N 1
ATOM 5685 C CA . SER A 1 690 ? 41.020 17.689 6.343 1.00 87.88 690 SER A CA 1
ATOM 5686 C C . SER A 1 690 ? 41.545 19.097 6.061 1.00 87.88 690 SER A C 1
ATOM 5688 O O . SER A 1 690 ? 40.899 20.093 6.376 1.00 87.88 690 SER A O 1
ATOM 5690 N N . VAL A 1 691 ? 42.729 19.186 5.453 1.00 81.62 691 VAL A N 1
ATOM 5691 C CA . VAL A 1 691 ? 43.438 20.459 5.215 1.00 81.62 691 VAL A CA 1
ATOM 5692 C C . VAL A 1 691 ? 42.666 21.374 4.258 1.00 81.62 691 VAL A C 1
ATOM 5694 O O . VAL A 1 691 ? 42.725 22.593 4.381 1.00 81.62 691 VAL A O 1
ATOM 5697 N N . ASP A 1 692 ? 41.933 20.789 3.314 1.00 84.38 692 ASP A N 1
ATOM 5698 C CA . ASP A 1 692 ? 41.161 21.485 2.285 1.00 84.38 692 ASP A CA 1
ATOM 5699 C C . ASP A 1 692 ? 39.643 21.432 2.519 1.00 84.38 692 ASP A C 1
ATOM 5701 O O . ASP A 1 692 ? 38.878 21.910 1.683 1.00 84.38 692 ASP A O 1
ATOM 5705 N N . GLY A 1 693 ? 39.185 20.874 3.646 1.00 84.12 693 GLY A N 1
ATOM 5706 C CA . GLY A 1 693 ? 37.757 20.763 3.951 1.00 84.12 693 GLY A CA 1
ATOM 5707 C C . GLY A 1 693 ? 36.996 19.788 3.042 1.00 84.12 693 GLY A C 1
ATOM 5708 O O . GLY A 1 693 ? 35.766 19.831 3.003 1.00 84.12 693 GLY A O 1
ATOM 5709 N N . LEU A 1 694 ? 37.704 18.933 2.294 1.00 88.50 694 LEU A N 1
ATOM 5710 C CA . LEU A 1 694 ? 37.145 17.979 1.336 1.00 88.50 694 LEU A CA 1
ATOM 5711 C C . LEU A 1 694 ? 37.377 16.535 1.794 1.00 88.50 694 LEU A C 1
ATOM 5713 O O . LEU A 1 694 ? 38.355 16.213 2.463 1.00 88.50 694 LEU A O 1
ATOM 5717 N N . ILE A 1 695 ? 36.492 15.639 1.371 1.00 90.12 695 ILE A N 1
ATOM 5718 C CA . ILE A 1 695 ? 36.586 14.200 1.617 1.00 90.12 695 ILE A CA 1
ATOM 5719 C C . ILE A 1 695 ? 37.242 13.556 0.395 1.00 90.12 695 ILE A C 1
ATOM 5721 O O . ILE A 1 695 ? 36.715 13.660 -0.716 1.00 90.12 695 ILE A O 1
ATOM 5725 N N . GLY A 1 696 ? 38.390 12.910 0.587 1.00 88.00 696 GLY A N 1
ATOM 5726 C CA . GLY A 1 696 ? 39.054 12.075 -0.410 1.00 88.00 696 GLY A CA 1
ATOM 5727 C C . GLY A 1 696 ? 39.212 10.628 0.062 1.00 88.00 696 GLY A C 1
ATOM 5728 O O . GLY A 1 696 ? 38.610 10.189 1.043 1.00 88.00 696 GLY A O 1
ATOM 5729 N N . GLU A 1 697 ? 40.049 9.873 -0.648 1.00 88.75 697 GLU A N 1
ATOM 5730 C CA . GLU A 1 697 ? 40.309 8.453 -0.384 1.00 88.75 697 GLU A CA 1
ATOM 5731 C C . GLU A 1 697 ? 40.796 8.179 1.051 1.00 88.75 697 GLU A C 1
ATOM 5733 O O . GLU A 1 697 ? 40.343 7.233 1.698 1.00 88.75 697 GLU A O 1
ATOM 5738 N N . THR A 1 698 ? 41.713 8.999 1.567 1.00 86.94 698 THR A N 1
ATOM 5739 C CA . THR A 1 698 ? 42.336 8.798 2.883 1.00 86.94 698 THR A CA 1
ATOM 5740 C C . THR A 1 698 ? 41.364 9.087 4.024 1.00 86.94 698 THR A C 1
ATOM 5742 O O . THR A 1 698 ? 41.305 8.316 4.986 1.00 86.94 698 THR A O 1
ATOM 5745 N N . GLU A 1 699 ? 40.574 10.158 3.921 1.00 89.75 699 GLU A N 1
ATOM 5746 C CA . GLU A 1 699 ? 39.524 10.476 4.889 1.00 89.75 699 GLU A CA 1
ATOM 5747 C C . GLU A 1 699 ? 38.405 9.433 4.866 1.00 89.75 699 GLU A C 1
ATOM 5749 O O . GLU A 1 699 ? 37.923 9.018 5.921 1.00 89.75 699 GLU A O 1
ATOM 5754 N N . PHE A 1 700 ? 38.030 8.956 3.675 1.00 90.75 700 PHE A N 1
ATOM 5755 C CA . PHE A 1 700 ? 37.005 7.930 3.518 1.00 90.75 700 PHE A CA 1
ATOM 5756 C C . PHE A 1 700 ? 37.430 6.589 4.128 1.00 90.75 700 PHE A C 1
ATOM 5758 O O . PHE A 1 700 ? 36.663 5.998 4.892 1.00 90.75 700 PHE A O 1
ATOM 5765 N N . LYS A 1 701 ? 38.666 6.132 3.875 1.00 88.94 701 LYS A N 1
ATOM 5766 C CA . LYS A 1 701 ? 39.205 4.898 4.475 1.00 88.94 701 LYS A CA 1
ATOM 5767 C C . LYS A 1 701 ? 39.197 4.965 6.007 1.00 88.94 701 LYS A C 1
ATOM 5769 O O . LYS A 1 701 ? 38.682 4.049 6.648 1.00 88.94 701 LYS A O 1
ATOM 5774 N N . LYS A 1 702 ? 39.656 6.080 6.591 1.00 86.75 702 LYS A N 1
ATOM 5775 C CA . LYS A 1 702 ? 39.629 6.310 8.051 1.00 86.75 702 LYS A CA 1
ATOM 5776 C C . LYS A 1 702 ? 38.210 6.363 8.617 1.00 86.75 702 LYS A C 1
ATOM 5778 O O . LYS A 1 702 ? 37.946 5.803 9.679 1.00 86.75 702 LYS A O 1
ATOM 5783 N N . ALA A 1 703 ? 37.271 7.001 7.917 1.00 87.69 703 ALA A N 1
ATOM 5784 C CA . ALA A 1 703 ? 35.873 7.046 8.343 1.00 87.69 703 ALA A CA 1
ATOM 5785 C C . ALA A 1 703 ? 35.259 5.638 8.414 1.00 87.69 703 ALA A C 1
ATOM 5787 O O . ALA A 1 703 ? 34.627 5.283 9.409 1.00 87.69 703 ALA A O 1
ATOM 5788 N N . VAL A 1 704 ? 35.482 4.826 7.378 1.00 87.00 704 VAL A N 1
ATOM 5789 C CA . VAL A 1 704 ? 34.922 3.475 7.234 1.00 87.00 704 VAL A CA 1
ATOM 5790 C C . VAL A 1 704 ? 35.537 2.482 8.226 1.00 87.00 704 VAL A C 1
ATOM 5792 O O . VAL A 1 704 ? 34.800 1.714 8.852 1.00 87.00 704 VAL A O 1
ATOM 5795 N N . GLN A 1 705 ? 36.860 2.516 8.401 1.00 82.69 705 GLN A N 1
ATOM 5796 C CA . GLN A 1 705 ? 37.587 1.557 9.236 1.00 82.69 705 GLN A CA 1
ATOM 5797 C C . GLN A 1 705 ? 37.574 1.943 10.723 1.00 82.69 705 GLN A C 1
ATOM 5799 O O . GLN A 1 705 ? 37.179 1.130 11.559 1.00 82.69 705 GLN A O 1
ATOM 5804 N N . ASP A 1 706 ? 37.908 3.192 11.064 1.00 80.81 706 ASP A N 1
ATOM 5805 C CA . ASP A 1 706 ? 38.163 3.578 12.461 1.00 80.81 706 ASP A CA 1
ATOM 5806 C C . ASP A 1 706 ? 36.900 4.068 13.185 1.00 80.81 706 ASP A C 1
ATOM 5808 O O . ASP A 1 706 ? 36.679 3.763 14.362 1.00 80.81 706 ASP A O 1
ATOM 5812 N N . HIS A 1 707 ? 36.042 4.818 12.486 1.00 80.75 707 HIS A N 1
ATOM 5813 C CA . HIS A 1 707 ? 34.878 5.474 13.094 1.00 80.75 707 HIS A CA 1
ATOM 5814 C C . HIS A 1 707 ? 33.572 4.697 12.900 1.00 80.75 707 HIS A C 1
ATOM 5816 O O . HIS A 1 707 ? 32.799 4.541 13.849 1.00 80.75 707 HIS A O 1
ATOM 5822 N N . LEU A 1 708 ? 33.324 4.180 11.694 1.00 83.75 708 LEU A N 1
ATOM 5823 C CA . LEU A 1 708 ? 32.136 3.380 11.382 1.00 83.75 708 LEU A CA 1
ATOM 5824 C C . LEU A 1 708 ? 32.299 1.900 11.756 1.00 83.75 708 LEU A C 1
ATOM 5826 O O . LEU A 1 708 ? 31.285 1.207 11.907 1.00 83.75 708 LEU A O 1
ATOM 5830 N N . LYS A 1 709 ? 33.549 1.449 11.961 1.00 81.88 709 LYS A N 1
ATOM 5831 C CA . LYS A 1 709 ? 33.927 0.078 12.341 1.00 81.88 709 LYS A CA 1
ATOM 5832 C C . LYS A 1 709 ? 33.240 -0.966 11.460 1.00 81.88 709 LYS A C 1
ATOM 5834 O O . LYS A 1 709 ? 32.581 -1.883 11.953 1.00 81.88 709 LYS A O 1
ATOM 5839 N N . LEU A 1 710 ? 33.317 -0.769 10.146 1.00 83.00 710 LEU A N 1
ATOM 5840 C CA . LEU A 1 710 ? 32.801 -1.731 9.181 1.00 83.00 710 LEU A CA 1
ATOM 5841 C C . LEU A 1 710 ? 33.829 -2.853 9.003 1.00 83.00 710 LEU A C 1
ATOM 5843 O O . LEU A 1 710 ? 34.985 -2.587 8.687 1.00 83.00 710 LEU A O 1
ATOM 5847 N N . ASN A 1 711 ? 33.406 -4.105 9.199 1.00 79.62 711 ASN A N 1
ATOM 5848 C CA . ASN A 1 711 ? 34.247 -5.296 9.021 1.00 79.62 711 ASN A CA 1
ATOM 5849 C C . ASN A 1 711 ? 34.460 -5.590 7.522 1.00 79.62 711 ASN A C 1
ATOM 5851 O O . ASN A 1 711 ? 33.960 -6.582 6.997 1.00 79.62 711 ASN A O 1
ATOM 5855 N N . LEU A 1 712 ? 35.154 -4.695 6.821 1.00 82.31 712 LEU A N 1
ATOM 5856 C CA . LEU A 1 712 ? 35.468 -4.789 5.395 1.00 82.31 712 LEU A CA 1
ATOM 5857 C C . LEU A 1 712 ? 36.978 -4.991 5.215 1.00 82.31 712 LEU A C 1
ATOM 5859 O O . LEU A 1 712 ? 37.771 -4.369 5.922 1.00 82.31 712 LEU A O 1
ATOM 5863 N N . SER A 1 713 ? 37.391 -5.846 4.274 1.00 84.12 713 SER A N 1
ATOM 5864 C CA . SER A 1 713 ? 38.815 -5.987 3.933 1.00 84.12 713 SER A CA 1
ATOM 5865 C C . SER A 1 713 ? 39.321 -4.769 3.149 1.00 84.12 713 SER A C 1
ATOM 5867 O O . SER A 1 713 ? 38.535 -4.019 2.571 1.00 84.12 713 SER A O 1
ATOM 5869 N N . ASN A 1 714 ? 40.639 -4.555 3.108 1.00 80.88 714 ASN A N 1
ATOM 5870 C CA . ASN A 1 714 ? 41.226 -3.393 2.427 1.00 80.88 714 ASN A CA 1
ATOM 5871 C C . ASN A 1 714 ? 40.839 -3.309 0.937 1.00 80.88 714 ASN A C 1
ATOM 5873 O O . ASN A 1 714 ? 40.557 -2.214 0.452 1.00 80.88 714 ASN A O 1
ATOM 5877 N N . ASP A 1 715 ? 40.717 -4.449 0.251 1.00 80.81 715 ASP A N 1
ATOM 5878 C CA . ASP A 1 715 ? 40.290 -4.517 -1.156 1.00 80.81 715 ASP A CA 1
ATOM 5879 C C . ASP A 1 715 ? 38.824 -4.083 -1.342 1.00 80.81 715 ASP A C 1
ATOM 5881 O O . ASP A 1 715 ? 38.480 -3.395 -2.305 1.00 80.81 715 ASP A O 1
ATOM 5885 N N . GLN A 1 716 ? 37.957 -4.407 -0.374 1.00 81.94 716 GLN A N 1
ATOM 5886 C CA . GLN A 1 716 ? 36.554 -3.974 -0.354 1.00 81.94 716 GLN A CA 1
ATOM 5887 C C . GLN A 1 716 ? 36.437 -2.465 -0.170 1.00 81.94 716 GLN A C 1
ATOM 5889 O O . GLN A 1 716 ? 35.632 -1.805 -0.826 1.00 81.94 716 GLN A O 1
ATOM 5894 N N . VAL A 1 717 ? 37.254 -1.906 0.726 1.00 84.12 717 VAL A N 1
ATOM 5895 C CA . VAL A 1 717 ? 37.270 -0.463 0.969 1.00 84.12 717 VAL A CA 1
ATOM 5896 C C . VAL A 1 717 ? 37.832 0.275 -0.249 1.00 84.12 717 VAL A C 1
ATOM 5898 O O . VAL A 1 717 ? 37.284 1.310 -0.615 1.00 84.12 717 VAL A O 1
ATOM 5901 N N . SER A 1 718 ? 38.853 -0.268 -0.922 1.00 83.50 718 SER A N 1
ATOM 5902 C CA . SER A 1 718 ? 39.365 0.299 -2.179 1.00 83.50 718 SER A CA 1
ATOM 5903 C C . SER A 1 718 ? 38.300 0.290 -3.279 1.00 83.50 718 SER A C 1
ATOM 5905 O O . SER A 1 718 ? 38.079 1.308 -3.925 1.00 83.50 718 SER A O 1
ATOM 5907 N N . SER A 1 719 ? 37.545 -0.805 -3.401 1.00 84.06 719 SER A N 1
ATOM 5908 C CA . SER A 1 719 ? 36.441 -0.910 -4.366 1.00 84.06 719 SER A CA 1
ATOM 5909 C C . SER A 1 719 ? 35.327 0.117 -4.098 1.00 84.06 719 SER A C 1
ATOM 5911 O O . SER A 1 719 ? 34.735 0.666 -5.028 1.00 84.06 719 SER A O 1
ATOM 5913 N N . LEU A 1 720 ? 35.039 0.418 -2.824 1.00 84.38 720 LEU A N 1
ATOM 5914 C CA . LEU A 1 720 ? 34.102 1.485 -2.447 1.00 84.38 720 LEU A CA 1
ATOM 5915 C C . LEU A 1 720 ? 34.646 2.877 -2.793 1.00 84.38 720 LEU A C 1
ATOM 5917 O O . LEU A 1 720 ? 33.884 3.725 -3.259 1.00 84.38 720 LEU A O 1
ATOM 5921 N N . VAL A 1 721 ? 35.946 3.111 -2.598 1.00 86.44 721 VAL A N 1
ATOM 5922 C CA . VAL A 1 721 ? 36.597 4.369 -2.990 1.00 86.44 721 VAL A CA 1
ATOM 5923 C C . VAL A 1 721 ? 36.468 4.586 -4.497 1.00 86.44 721 VAL A C 1
ATOM 5925 O O . VAL A 1 721 ? 36.017 5.653 -4.898 1.00 86.44 721 VAL A O 1
ATOM 5928 N N . ASP A 1 722 ? 36.739 3.576 -5.324 1.00 82.62 722 ASP A N 1
ATOM 5929 C CA . ASP A 1 722 ? 36.653 3.686 -6.791 1.00 82.62 722 ASP A CA 1
ATOM 5930 C C . ASP A 1 722 ? 35.220 3.947 -7.297 1.00 82.62 722 ASP A C 1
ATOM 5932 O O . ASP A 1 722 ? 34.991 4.545 -8.361 1.00 82.62 722 ASP A O 1
ATOM 5936 N N . HIS A 1 723 ? 34.219 3.512 -6.527 1.00 82.81 723 HIS A N 1
ATOM 5937 C CA . HIS A 1 723 ? 32.819 3.802 -6.805 1.00 82.81 723 HIS A CA 1
ATOM 5938 C C . HIS A 1 723 ? 32.453 5.256 -6.480 1.00 82.81 723 HIS A C 1
ATOM 5940 O O . HIS A 1 723 ? 31.846 5.930 -7.315 1.00 82.81 723 HIS A O 1
ATOM 5946 N N . PHE A 1 724 ? 32.828 5.748 -5.294 1.00 83.81 724 PHE A N 1
ATOM 5947 C CA . PHE A 1 724 ? 32.470 7.092 -4.829 1.00 83.81 724 PHE A CA 1
ATOM 5948 C C . PHE A 1 724 ? 33.368 8.208 -5.396 1.00 83.81 724 PHE A C 1
ATOM 5950 O O . PHE A 1 724 ? 32.897 9.332 -5.571 1.00 83.81 724 PHE A O 1
ATOM 5957 N N . PHE A 1 725 ? 34.622 7.899 -5.731 1.00 86.12 725 PHE A N 1
ATOM 5958 C CA . PHE A 1 725 ? 35.658 8.844 -6.160 1.00 86.12 725 PHE A CA 1
ATOM 5959 C C . PHE A 1 725 ? 36.326 8.373 -7.470 1.00 86.12 725 PHE A C 1
ATOM 5961 O O . PHE A 1 725 ? 37.438 7.848 -7.450 1.00 86.12 725 PHE A O 1
ATOM 5968 N N . PRO A 1 726 ? 35.675 8.535 -8.638 1.00 70.94 726 PRO A N 1
ATOM 5969 C CA . PRO A 1 726 ? 36.278 8.187 -9.926 1.00 70.94 726 PRO A CA 1
ATOM 5970 C C . PRO A 1 726 ? 37.470 9.103 -10.260 1.00 70.94 726 PRO A C 1
ATOM 5972 O O . PRO A 1 726 ? 37.578 10.215 -9.738 1.00 70.94 726 PRO A O 1
ATOM 5975 N N . GLU A 1 727 ? 38.331 8.685 -11.196 1.00 68.88 727 GLU A N 1
ATOM 5976 C CA . GLU A 1 727 ? 39.569 9.406 -11.557 1.00 68.88 727 GLU A CA 1
ATOM 5977 C C . GLU A 1 727 ? 39.359 10.880 -11.946 1.00 68.88 727 GLU A C 1
ATOM 5979 O O . GLU A 1 727 ? 40.255 11.700 -11.755 1.00 68.88 727 GLU A O 1
ATOM 5984 N N . THR A 1 728 ? 38.162 11.233 -12.420 1.00 69.69 728 THR A N 1
ATOM 5985 C CA . THR A 1 728 ? 37.771 12.594 -12.808 1.00 69.69 728 THR A CA 1
ATOM 5986 C C . THR A 1 728 ? 37.564 13.554 -11.631 1.00 69.69 728 THR A C 1
ATOM 5988 O O . THR A 1 728 ? 37.689 14.762 -11.818 1.00 69.69 728 THR A O 1
ATOM 5991 N N . LYS A 1 729 ? 37.227 13.064 -10.427 1.00 72.62 729 LYS A N 1
ATOM 5992 C CA . LYS A 1 729 ? 37.063 13.893 -9.215 1.00 72.62 729 LYS A CA 1
ATOM 5993 C C . LYS A 1 729 ? 37.367 13.048 -7.974 1.00 72.62 729 LYS A C 1
ATOM 5995 O O . LYS A 1 729 ? 36.503 12.356 -7.438 1.00 72.62 729 LYS A O 1
ATOM 6000 N N . LYS A 1 730 ? 38.617 13.129 -7.512 1.00 80.50 730 LYS A N 1
ATOM 6001 C CA . LYS A 1 730 ? 39.132 12.344 -6.374 1.00 80.50 730 LYS A CA 1
ATOM 6002 C C . LYS A 1 730 ? 38.801 12.932 -4.995 1.00 80.50 730 LYS A C 1
ATOM 6004 O O . LYS A 1 730 ? 39.047 12.277 -3.987 1.00 80.50 730 LYS A O 1
ATOM 6009 N N . ARG A 1 731 ? 38.270 14.161 -4.933 1.00 87.44 731 ARG A N 1
ATOM 6010 C CA . ARG A 1 731 ? 37.907 14.855 -3.685 1.00 87.44 731 ARG A CA 1
ATOM 6011 C C . ARG A 1 731 ? 36.551 15.541 -3.818 1.00 87.44 731 ARG A C 1
ATOM 6013 O O . ARG A 1 731 ? 36.273 16.158 -4.848 1.00 87.44 731 ARG A O 1
ATOM 6020 N N . LEU A 1 732 ? 35.715 15.428 -2.790 1.00 87.06 732 LEU A N 1
ATOM 6021 C CA . LEU A 1 732 ? 34.330 15.903 -2.787 1.00 87.06 732 LEU A CA 1
ATOM 6022 C C . LEU A 1 732 ? 34.037 16.758 -1.556 1.00 87.06 732 LEU A C 1
ATOM 6024 O O . LEU A 1 732 ? 34.581 16.525 -0.480 1.00 87.06 732 LEU A O 1
ATOM 6028 N N . THR A 1 733 ? 33.135 17.728 -1.696 1.00 89.00 733 THR A N 1
ATOM 6029 C CA . THR A 1 733 ? 32.590 18.436 -0.526 1.00 89.00 733 THR A CA 1
ATOM 6030 C C . THR A 1 733 ? 31.665 17.508 0.263 1.00 89.00 733 THR A C 1
ATOM 6032 O O . THR A 1 733 ? 31.042 16.616 -0.319 1.00 89.00 733 THR A O 1
ATOM 6035 N N . LEU A 1 734 ? 31.505 17.741 1.572 1.00 87.62 734 LEU A N 1
ATOM 6036 C CA . LEU A 1 734 ? 30.571 16.973 2.410 1.00 87.62 734 LEU A CA 1
ATOM 6037 C C . LEU A 1 734 ? 29.157 16.923 1.805 1.00 87.62 734 LEU A C 1
ATOM 6039 O O . LEU A 1 734 ? 28.529 15.870 1.785 1.00 87.62 734 LEU A O 1
ATOM 6043 N N . ILE A 1 735 ? 28.672 18.044 1.262 1.00 85.69 735 ILE A N 1
ATOM 6044 C CA . ILE A 1 735 ? 27.331 18.147 0.666 1.00 85.69 735 ILE A CA 1
ATOM 6045 C C . ILE A 1 735 ? 27.218 17.280 -0.594 1.00 85.69 735 ILE A C 1
ATOM 6047 O O . ILE A 1 735 ? 26.233 16.563 -0.760 1.00 85.69 735 ILE A O 1
ATOM 6051 N N . GLU A 1 736 ? 28.208 17.328 -1.490 1.00 84.25 736 GLU A N 1
ATOM 6052 C CA . GLU A 1 736 ? 28.214 16.494 -2.699 1.00 84.25 736 GLU A CA 1
ATOM 6053 C C . GLU A 1 736 ? 28.319 15.007 -2.357 1.00 84.25 736 GLU A C 1
ATOM 6055 O O . GLU A 1 736 ? 27.607 14.189 -2.937 1.00 84.25 736 GLU A O 1
ATOM 6060 N N . PHE A 1 737 ? 29.163 14.663 -1.386 1.00 87.69 737 PHE A N 1
ATOM 6061 C CA . PHE A 1 737 ? 29.341 13.293 -0.926 1.00 87.69 737 PHE A CA 1
ATOM 6062 C C . PHE A 1 737 ? 28.062 12.729 -0.282 1.00 87.69 737 PHE A C 1
ATOM 6064 O O . PHE A 1 737 ? 27.649 11.617 -0.608 1.00 87.69 737 PHE A O 1
ATOM 6071 N N . MET A 1 738 ? 27.359 13.518 0.540 1.00 86.56 738 MET A N 1
ATOM 6072 C CA . MET A 1 738 ? 26.068 13.114 1.115 1.00 86.56 738 MET A CA 1
ATOM 6073 C C . MET A 1 738 ? 24.988 12.931 0.045 1.00 86.56 738 MET A C 1
ATOM 6075 O O . MET A 1 738 ? 24.262 11.942 0.083 1.00 86.56 738 MET A O 1
ATOM 6079 N N . LYS A 1 739 ? 24.929 13.801 -0.973 1.00 84.75 739 LYS A N 1
ATOM 6080 C CA . LYS A 1 739 ? 24.013 13.621 -2.116 1.00 84.75 739 LYS A CA 1
ATOM 6081 C C . LYS A 1 739 ? 24.290 12.334 -2.894 1.00 84.75 739 LYS A C 1
ATOM 6083 O O . LYS A 1 739 ? 23.365 11.721 -3.423 1.00 84.75 739 LYS A O 1
ATOM 6088 N N . ILE A 1 740 ? 25.558 11.931 -2.996 1.00 83.75 740 ILE A N 1
ATOM 6089 C CA . ILE A 1 740 ? 25.950 10.678 -3.650 1.00 83.75 740 ILE A CA 1
ATOM 6090 C C . ILE A 1 740 ? 25.491 9.470 -2.824 1.00 83.75 740 ILE A C 1
ATOM 6092 O O . ILE A 1 740 ? 24.937 8.532 -3.391 1.00 83.75 740 ILE A O 1
ATOM 6096 N N . ILE A 1 741 ? 25.662 9.511 -1.501 1.00 82.25 741 ILE A N 1
ATOM 6097 C CA . ILE A 1 741 ? 25.174 8.464 -0.592 1.00 82.25 741 ILE A CA 1
ATOM 6098 C C . ILE A 1 741 ? 23.644 8.348 -0.637 1.00 82.25 741 ILE A C 1
ATOM 6100 O O . ILE A 1 741 ? 23.105 7.246 -0.641 1.00 82.25 741 ILE A O 1
ATOM 6104 N N . GLU A 1 742 ? 22.939 9.476 -0.693 1.00 79.62 742 GLU A N 1
ATOM 6105 C CA . GLU A 1 742 ? 21.472 9.527 -0.701 1.00 79.62 742 GLU A CA 1
ATOM 6106 C C . GLU A 1 742 ? 20.853 9.228 -2.078 1.00 79.62 742 GLU A C 1
ATOM 6108 O O . GLU A 1 742 ? 19.632 9.222 -2.213 1.00 79.62 742 GLU A O 1
ATOM 6113 N N . GLY A 1 743 ? 21.673 8.995 -3.110 1.00 74.69 743 GLY A N 1
ATOM 6114 C CA . GLY A 1 743 ? 21.206 8.702 -4.469 1.00 74.69 743 GLY A CA 1
ATOM 6115 C C . GLY A 1 743 ? 20.570 9.895 -5.193 1.00 74.69 743 GLY A C 1
ATOM 6116 O O . GLY A 1 743 ? 19.994 9.728 -6.264 1.00 74.69 743 GLY A O 1
ATOM 6117 N N . THR A 1 744 ? 20.679 11.106 -4.639 1.00 77.44 744 THR A N 1
ATOM 6118 C CA . THR A 1 744 ? 20.126 12.352 -5.201 1.00 77.44 744 THR A CA 1
ATOM 6119 C C . THR A 1 744 ? 21.128 13.111 -6.075 1.00 77.44 744 THR A C 1
ATOM 6121 O O . THR A 1 744 ? 20.807 14.153 -6.647 1.00 77.44 744 THR A O 1
ATOM 6124 N N . SER A 1 745 ? 22.358 12.605 -6.188 1.00 73.75 745 SER A N 1
ATOM 6125 C CA . SER A 1 745 ? 23.409 13.217 -6.993 1.00 73.75 745 SER A CA 1
ATOM 6126 C C . SER A 1 745 ? 23.310 12.842 -8.473 1.00 73.75 745 SER A C 1
ATOM 6128 O O . SER A 1 745 ? 23.311 11.668 -8.837 1.00 73.75 745 SER A O 1
ATOM 6130 N N . THR A 1 746 ? 23.351 13.847 -9.347 1.00 64.62 746 THR A N 1
ATOM 6131 C CA . THR A 1 746 ? 23.495 13.673 -10.805 1.00 64.62 746 THR A CA 1
ATOM 6132 C C . THR A 1 746 ? 24.908 13.241 -11.220 1.00 64.62 746 THR A C 1
ATOM 6134 O O . THR A 1 746 ? 25.129 12.854 -12.365 1.00 64.62 746 THR A O 1
ATOM 6137 N N . TYR A 1 747 ? 25.866 13.267 -10.286 1.00 64.69 747 TYR A N 1
ATOM 6138 C CA . TYR A 1 747 ? 27.284 12.991 -10.520 1.00 64.69 747 TYR A CA 1
ATOM 6139 C C . TYR A 1 747 ? 27.565 11.539 -10.943 1.00 64.69 747 TYR A C 1
ATOM 6141 O O . TYR A 1 747 ? 28.355 11.309 -11.855 1.00 64.69 747 TYR A O 1
ATOM 6149 N N . LEU A 1 748 ? 26.893 10.555 -10.331 1.00 57.09 748 LEU A N 1
ATOM 6150 C CA . LEU A 1 748 ? 27.057 9.136 -10.685 1.00 57.09 748 LEU A CA 1
ATOM 6151 C C . LEU A 1 748 ? 26.220 8.713 -11.906 1.00 57.09 748 LEU A C 1
ATOM 6153 O O . LEU A 1 748 ? 26.579 7.752 -12.582 1.00 57.09 748 LEU A O 1
ATOM 6157 N N . TYR A 1 749 ? 25.158 9.453 -12.248 1.00 48.84 749 TYR A N 1
ATOM 6158 C CA . TYR A 1 749 ? 24.308 9.177 -13.419 1.00 48.84 749 TYR A CA 1
ATOM 6159 C C . TYR A 1 749 ? 25.063 9.310 -14.754 1.00 48.84 749 TYR A C 1
ATOM 6161 O O . TYR A 1 749 ? 24.751 8.615 -15.717 1.00 48.84 749 TYR A O 1
ATOM 6169 N N . LEU A 1 750 ? 26.105 10.146 -14.804 1.00 46.50 750 LEU A N 1
ATOM 6170 C CA . LEU A 1 750 ? 26.985 10.294 -15.971 1.00 46.50 750 LEU A CA 1
ATOM 6171 C C . LEU A 1 750 ? 27.915 9.085 -16.199 1.00 46.50 750 LEU A C 1
ATOM 6173 O O . LEU A 1 750 ? 28.459 8.952 -17.293 1.00 46.50 750 LEU A O 1
ATOM 6177 N N . LYS A 1 751 ? 28.102 8.212 -15.196 1.00 45.34 751 LYS A N 1
ATOM 6178 C CA . LYS A 1 751 ? 28.994 7.037 -15.254 1.00 45.34 751 LYS A CA 1
ATOM 6179 C C . LYS A 1 751 ? 28.308 5.793 -15.837 1.00 45.34 751 LYS A C 1
ATOM 6181 O O . LYS A 1 751 ? 28.991 4.961 -16.413 1.00 45.34 751 LYS A O 1
ATOM 6186 N N . ASN A 1 752 ? 26.980 5.687 -15.728 1.00 39.97 752 ASN A N 1
ATOM 6187 C CA . ASN A 1 752 ? 26.212 4.540 -16.245 1.00 39.97 752 ASN A CA 1
ATOM 6188 C C . ASN A 1 752 ? 25.745 4.707 -17.706 1.00 39.97 752 ASN A C 1
ATOM 6190 O O . ASN A 1 752 ? 25.243 3.752 -18.284 1.00 39.97 752 ASN A O 1
ATOM 6194 N N . ASN A 1 753 ? 25.911 5.900 -18.292 1.00 32.56 753 ASN A N 1
ATOM 6195 C CA . ASN A 1 753 ? 25.509 6.239 -19.667 1.00 32.56 753 ASN A CA 1
ATOM 6196 C C . ASN A 1 753 ? 26.707 6.474 -20.616 1.00 32.56 753 ASN A C 1
ATOM 6198 O O . ASN A 1 753 ? 26.548 7.123 -21.651 1.00 32.56 753 ASN A O 1
ATOM 6202 N N . LYS A 1 754 ? 27.907 5.997 -20.264 1.00 31.08 754 LYS A N 1
ATOM 6203 C CA . LYS A 1 754 ? 29.098 6.041 -21.123 1.00 31.08 754 LYS A CA 1
ATOM 6204 C C . LYS A 1 754 ? 29.675 4.660 -21.357 1.00 31.08 754 LYS A C 1
ATOM 6206 O O . LYS A 1 754 ? 29.751 3.898 -20.369 1.00 31.08 754 LYS A O 1
#

Radius of gyration: 61.75 Å; chains: 1; bounding box: 121×95×177 Å